Protein AF-A0A934FPY6-F1 (afdb_monomer_lite)

Foldseek 3Di:
DDDDDDDDDDDDDPPPPPFFAAADEEDDDDDDDDDDFDFWFWDWFAWAFWEFADAAAAAYWYWDAFLQPGFTWIFWDAFQFDWWTWAADDQLFTDGAAFAFFKGGFFAEYWDQFLPPGGIAWWAAWQLAKIFFWATDNFFFIGWWAAKAFWDAAFFAEAKDQFLQLGFIFAWDFGFWFQFIDGAAADALQGTFFAEDFAGADFWGWFAAAAWYFAAPVTFAFKADKWAQFQWFAGQFADADFWGFDDDTDGDFGTFAFKAAAFAAANLAAFAKIFWAPQAAIWFWFAQDDQHGFAAAIDHDPKFFAADYFAAGAFAAFGWAWGAFAAPQWTWTFMTIRLWTDFDIGIGGHDAQKAWFAFFRAAFAFDSWFWTAYAWAAWAWGATGHNVHHGRHTDIHGHPPYTWWFWWYKRWRQRPHGMWIHTYFAPDFKTWTKHWHDPDSIIDMGTDDMHGLAAHGHYWTWFHSDDHRRITIHGFDQWAHTYDRTGHHNVDRDYHYHVRDSNHHPHTDGQYGYWTWTHFNSNSAIWIWHHHQPGDWDITMGGRDGDHYTDYYAIHDRTRGEHHKFFIGRNHRGRSWMFIWGAATWGGIIIDHRGGYYDYHYHITGRHFIYHYYTYNHQHDTHHKYGYRGAHGWWHWIFGHHHPDDGDTDIDIHAYAYAYYYDYHGGYRAHWYTWTDDQDGIWTDDIIYRSHHTGHHHDIGHDRRRYHYHYWDDSHVSGGIFTRIIIIHYSYITTHGHDDDPD

Sequence (743 aa):
MRAHRSRLVRSSFLGSIVSLLALGACANHGRGRLGQLTPLASIAFESRTLVATGAVGTACVVALDADRDGRQDLVTAGLEGAIVVALGQGGGTLAVGQTIPLGAQPASLDAADLDADGDLDLVAVLVDGTAIVLKGDGRGGFARFGSPFSVGPGVLDAKLGDLDGDAVPDLVVSQTGRSDFTLWLGVGDATFVGNIGLVPTARGATAGFPQIGDFDGDGRKDLAMADFELGQVIVLLGDSSGLPARDASIAVGAQCFGLASGDLDGDGRVELIASSLATKKIAVIGRVGPGTLGVVQELTPIGAPYGLRLADLDGDAIPDLAAVLLDRHALAVFRGLGGAFALQPTELPVSGSATTPLATDLDGDGARDLIVPAHNAPVVNLFRGRSSGGLAGGRFHQVPGIASPVTVDAGDFDGDGRDDVVTAGFTDTLVVLSIGRKVGEDLQLVPLATIDLGRLVQNVHAADVDRDGRMDLVIPVEGGVKILANRSTGLVTAFETIPARADDVLAPGAGPFEVVVGDVDGDHLRDLVIAYHVDSKLTLLRGRSAPFTFASPLDAAVPGRSFGLALGDFDGDGLFEIATSRLEQATVTILEPTAAGLVPSIDIPVGPGPNFLRAGDFDADGATDLVVSGGGSDTITVLMSLRGGSFRSVVIPAGSGPTALLAADLNRDGFDDVMVAAQGSSECRIVLGDGRGGFAAPIVFPALHQAVAAALADLDGDGLDDLLVGSFETRAIATFINRSRRD

Radius of gyration: 21.99 Å; chains: 1; bounding box: 72×68×57 Å

Secondary structure (DSSP, 8-state):
-------------SS-------------------------------B-------SSB------B-SSSSSS-B----BTTTB-------SSSBB----B---SS--B----B--SSSSS-B--EEETTTEEE-----SSS------S-----S--------B-SSSS-B---EE-SS-S-EE--B--SSS--BB-S--B--TTS----B----S--TTS--------SSS--------SSSSS---------S--------B-TTSSS----EEE-TTT--EEE---SSTT-------BB-SS---------SBSSSB---B---TTT-EEEE--B-SSSB-S--EEEE--SS--------BSSSS--------SSS----B----TT-B----B----TT-S---------SSSSS-B-B---BTT-S---EEEEEE-SSSEEEEEEE-----S----B-EE--SSSS--EE-B--TT--B------BTTB--B--TT-SSS--SS--SS----EEE-SSS--S-EEE---TTT---------SSSS-----------S-----EE--SSSSS--PEEB--TTT-EEBB----SBS------EE--SSB-B----S-SSSSS------BSSS--B------TTS------B----S--------SS-SS--B-----SSS--B------SSS-----B-B---SS--------SSSS---------SSSS-------BB---

pLDDT: mean 71.95, std 15.67, range [18.36, 94.31]

Structure (mmCIF, N/CA/C/O backbone):
data_AF-A0A934FPY6-F1
#
_entry.id   AF-A0A934FPY6-F1
#
loop_
_atom_site.group_PDB
_atom_site.id
_atom_site.type_symbol
_atom_site.label_atom_id
_atom_site.label_alt_id
_atom_site.label_comp_id
_atom_site.label_asym_id
_atom_site.label_entity_id
_atom_site.label_seq_id
_atom_site.pdbx_PDB_ins_code
_atom_site.Cartn_x
_atom_site.Cartn_y
_atom_site.Cartn_z
_atom_site.occupancy
_atom_site.B_iso_or_equiv
_atom_site.auth_seq_id
_atom_site.auth_comp_id
_atom_site.auth_asym_id
_atom_site.auth_atom_id
_atom_site.pdbx_PDB_model_num
ATOM 1 N N . MET A 1 1 ? 43.882 40.919 -18.139 1.00 28.89 1 MET A N 1
ATOM 2 C CA . MET A 1 1 ? 42.979 40.167 -19.048 1.00 28.89 1 MET A CA 1
ATOM 3 C C . MET A 1 1 ? 42.707 38.804 -18.415 1.00 28.89 1 MET A C 1
ATOM 5 O O . MET A 1 1 ? 43.626 38.344 -17.763 1.00 28.89 1 MET A O 1
ATOM 9 N N . ARG A 1 2 ? 41.499 38.227 -18.580 1.00 27.81 2 ARG A N 1
ATOM 10 C CA . ARG A 1 2 ? 41.079 36.805 -18.380 1.00 27.81 2 ARG A CA 1
ATOM 11 C C . ARG A 1 2 ? 41.947 35.903 -17.449 1.00 27.81 2 ARG A C 1
ATOM 13 O O . ARG A 1 2 ? 43.108 35.689 -17.749 1.00 27.81 2 ARG A O 1
ATOM 20 N N . ALA A 1 3 ? 41.431 35.221 -16.420 1.00 26.88 3 ALA A N 1
ATOM 21 C CA . ALA A 1 3 ? 40.041 35.018 -15.995 1.00 26.88 3 ALA A CA 1
ATOM 22 C C . ALA A 1 3 ? 39.947 34.491 -14.542 1.00 26.88 3 ALA A C 1
ATOM 24 O O . ALA A 1 3 ? 40.767 33.679 -14.129 1.00 26.88 3 ALA A O 1
ATOM 25 N N . HIS A 1 4 ? 38.888 34.871 -13.818 1.00 27.48 4 HIS A N 1
ATOM 26 C CA . HIS A 1 4 ? 38.410 34.182 -12.611 1.00 27.48 4 HIS A CA 1
ATOM 27 C C . HIS A 1 4 ? 36.985 33.673 -12.874 1.00 27.48 4 HIS A C 1
ATOM 29 O O . HIS A 1 4 ? 36.078 34.492 -13.017 1.00 27.48 4 HIS A O 1
ATOM 35 N N . ARG A 1 5 ? 36.774 32.350 -12.914 1.00 27.30 5 ARG A N 1
ATOM 36 C CA . ARG A 1 5 ? 35.458 31.704 -12.735 1.00 27.30 5 ARG A CA 1
ATOM 37 C C . ARG A 1 5 ? 35.601 30.292 -12.144 1.00 27.30 5 ARG A C 1
ATOM 39 O O . ARG A 1 5 ? 36.591 29.614 -12.391 1.00 27.30 5 ARG A O 1
ATOM 46 N N . SER A 1 6 ? 34.562 29.907 -11.396 1.00 24.55 6 SER A N 1
ATOM 47 C CA . SER A 1 6 ? 34.126 28.544 -11.031 1.00 24.55 6 SER A CA 1
ATOM 48 C C . SER A 1 6 ? 35.078 27.605 -10.263 1.00 24.55 6 SER A C 1
ATOM 50 O O . SER A 1 6 ? 35.731 26.743 -10.845 1.00 24.55 6 SER A O 1
ATOM 52 N N . ARG A 1 7 ? 34.966 27.644 -8.926 1.00 24.61 7 ARG A N 1
ATOM 53 C CA . ARG A 1 7 ? 34.911 26.449 -8.055 1.00 24.61 7 ARG A CA 1
ATOM 54 C C . ARG A 1 7 ? 33.921 26.709 -6.912 1.00 24.61 7 ARG A C 1
ATOM 56 O O . ARG A 1 7 ? 34.308 27.293 -5.907 1.00 24.61 7 ARG A O 1
ATOM 63 N N . LEU A 1 8 ? 32.653 26.330 -7.098 1.00 23.22 8 LEU A N 1
ATOM 64 C CA . LEU A 1 8 ? 31.621 26.370 -6.049 1.00 23.22 8 LEU A CA 1
ATOM 65 C C . LEU A 1 8 ? 30.386 25.525 -6.436 1.00 23.22 8 LEU A C 1
ATOM 67 O O . LEU A 1 8 ? 29.314 26.056 -6.689 1.00 23.22 8 LEU A O 1
ATOM 71 N N . VAL A 1 9 ? 30.565 24.200 -6.510 1.00 24.56 9 VAL A N 1
ATOM 72 C CA . VAL A 1 9 ? 29.487 23.191 -6.409 1.00 24.56 9 VAL A CA 1
ATOM 73 C C . VAL A 1 9 ? 30.083 21.959 -5.719 1.00 24.56 9 VAL A C 1
ATOM 75 O O . VAL A 1 9 ? 30.887 21.264 -6.338 1.00 24.56 9 VAL A O 1
ATOM 78 N N . ARG A 1 10 ? 29.756 21.747 -4.433 1.00 24.14 10 ARG A N 1
ATOM 79 C CA . ARG A 1 10 ? 29.874 20.487 -3.654 1.00 24.14 10 ARG A CA 1
ATOM 80 C C . ARG A 1 10 ? 29.513 20.742 -2.174 1.00 24.14 10 ARG A C 1
ATOM 82 O O . ARG A 1 10 ? 30.423 20.855 -1.362 1.00 24.14 10 ARG A O 1
ATOM 89 N N . SER A 1 11 ? 28.215 20.849 -1.851 1.00 24.98 11 SER A N 1
ATOM 90 C CA . SER A 1 11 ? 27.622 20.522 -0.526 1.00 24.98 11 SER A CA 1
ATOM 91 C C . SER A 1 11 ? 26.154 20.990 -0.404 1.00 24.98 11 SER A C 1
ATOM 93 O O . SER A 1 11 ? 25.899 22.033 0.194 1.00 24.98 11 SER A O 1
ATOM 95 N N . SER A 1 12 ? 25.193 20.238 -0.953 1.00 23.09 12 SER A N 1
ATOM 96 C CA . SER A 1 12 ? 23.752 20.385 -0.644 1.00 23.09 12 SER A CA 1
ATOM 97 C C . SER A 1 12 ? 22.942 19.248 -1.288 1.00 23.09 12 SER A C 1
ATOM 99 O O . SER A 1 12 ? 22.349 19.439 -2.344 1.00 23.09 12 SER A O 1
ATOM 101 N N . PHE A 1 13 ? 22.983 18.050 -0.698 1.00 21.86 13 PHE A N 1
ATOM 102 C CA . PHE A 1 13 ? 22.191 16.889 -1.148 1.00 21.86 13 PHE A CA 1
ATOM 103 C C . PHE A 1 13 ? 21.899 15.919 0.018 1.00 21.86 13 PHE A C 1
ATOM 105 O O . PHE A 1 13 ? 21.995 14.707 -0.116 1.00 21.86 13 PHE A O 1
ATOM 112 N N . LEU A 1 14 ? 21.643 16.479 1.207 1.00 20.91 14 LEU A N 1
ATOM 113 C CA . LEU A 1 14 ? 21.504 15.737 2.472 1.00 20.91 14 LEU A CA 1
ATOM 114 C C . LEU A 1 14 ? 20.342 16.271 3.339 1.00 20.91 14 LEU A C 1
ATOM 116 O O . LEU A 1 14 ? 20.406 16.228 4.561 1.00 20.91 14 LEU A O 1
ATOM 120 N N . GLY A 1 15 ? 19.330 16.880 2.711 1.00 18.36 15 GLY A N 1
ATOM 121 C CA . GLY A 1 15 ? 18.277 17.642 3.399 1.00 18.36 15 GLY A CA 1
ATOM 122 C C . GLY A 1 15 ? 16.924 17.586 2.693 1.00 18.36 15 GLY A C 1
ATOM 123 O O . GLY A 1 15 ? 16.222 18.591 2.640 1.00 18.36 15 GLY A O 1
ATOM 124 N N . SER A 1 16 ? 16.611 16.446 2.073 1.00 20.27 16 SER A N 1
ATOM 125 C CA . SER A 1 16 ? 15.365 16.228 1.316 1.00 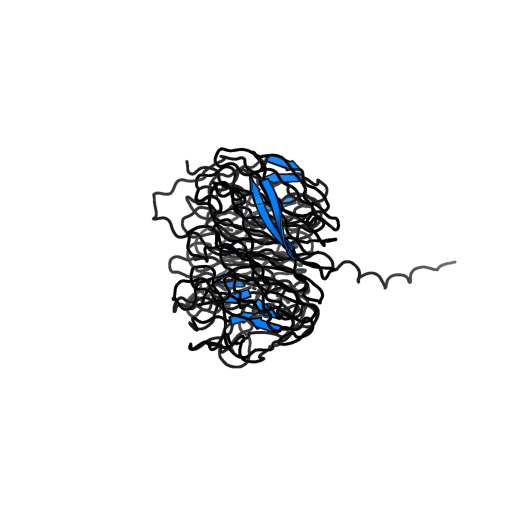20.27 16 SER A CA 1
ATOM 126 C C . SER A 1 16 ? 14.879 14.772 1.378 1.00 20.27 16 SER A C 1
ATOM 128 O O . SER A 1 16 ? 14.116 14.353 0.521 1.00 20.27 16 SER A O 1
ATOM 130 N N . ILE A 1 17 ? 15.313 13.999 2.384 1.00 21.78 17 ILE A N 1
ATOM 131 C CA . ILE A 1 17 ? 14.763 12.665 2.689 1.00 21.78 17 ILE A CA 1
ATOM 132 C C . ILE A 1 17 ? 13.768 12.820 3.844 1.00 21.78 17 ILE A C 1
ATOM 134 O O . ILE A 1 17 ? 13.964 12.338 4.952 1.00 21.78 17 ILE A O 1
ATOM 138 N N . VAL A 1 18 ? 12.722 13.591 3.566 1.00 22.98 18 VAL A N 1
ATOM 139 C CA . VAL A 1 18 ? 11.457 13.565 4.296 1.00 22.98 18 VAL A CA 1
ATOM 140 C C . VAL A 1 18 ? 10.400 13.585 3.204 1.00 22.98 18 VAL A C 1
ATOM 142 O O . VAL A 1 18 ? 10.200 14.643 2.608 1.00 22.98 18 VAL A O 1
ATOM 145 N N . SER A 1 19 ? 9.811 12.417 2.912 1.00 24.41 19 SER A N 1
ATOM 146 C CA . SER A 1 19 ? 8.427 12.186 2.434 1.00 24.41 19 SER A CA 1
ATOM 147 C C . SER A 1 19 ? 8.287 10.973 1.498 1.00 24.41 19 SER A C 1
ATOM 149 O O . SER A 1 19 ? 8.171 11.155 0.290 1.00 24.41 19 SER A O 1
ATOM 151 N N . LEU A 1 20 ? 8.263 9.751 2.050 1.00 26.16 20 LEU A N 1
ATOM 152 C CA . LEU A 1 20 ? 7.827 8.498 1.393 1.00 26.16 20 LEU A CA 1
ATOM 153 C C . LEU A 1 20 ? 7.153 7.577 2.425 1.00 26.16 20 LEU A C 1
ATOM 155 O O . LEU A 1 20 ? 7.627 7.623 3.550 1.00 26.16 20 LEU A O 1
ATOM 159 N N . LEU A 1 21 ? 6.123 6.797 2.038 1.00 28.33 21 LEU A N 1
ATOM 160 C CA . LEU A 1 21 ? 5.434 5.684 2.753 1.00 28.33 21 LEU A CA 1
ATOM 161 C C . LEU A 1 21 ? 4.390 5.014 1.822 1.00 28.33 21 LEU A C 1
ATOM 163 O O . LEU A 1 21 ? 3.835 5.768 1.016 1.00 28.33 21 LEU A O 1
ATOM 167 N N . ALA A 1 22 ? 3.969 3.751 2.011 1.00 28.58 22 ALA A N 1
ATOM 168 C CA . ALA A 1 22 ? 2.675 3.247 1.502 1.00 28.58 22 ALA A CA 1
ATOM 169 C C . ALA A 1 22 ? 1.597 3.223 2.566 1.00 28.58 22 ALA A C 1
ATOM 171 O O . ALA A 1 22 ? 1.890 3.346 3.720 1.00 28.58 22 ALA A O 1
ATOM 172 N N . LEU A 1 23 ? 0.335 3.094 2.178 1.00 28.83 23 LEU A N 1
ATOM 173 C CA . LEU A 1 23 ? -0.697 2.461 2.999 1.00 28.83 23 LEU A CA 1
ATOM 174 C C . LEU A 1 23 ? -1.029 1.177 2.226 1.00 28.83 23 LEU A C 1
ATOM 176 O O . LEU A 1 23 ? -0.592 1.012 1.080 1.00 28.83 23 LEU A O 1
ATOM 180 N N . GLY A 1 24 ? -1.708 0.245 2.887 1.00 24.27 24 GLY A N 1
ATOM 181 C CA . GLY A 1 24 ? -1.976 -1.107 2.421 1.00 24.27 24 GLY A CA 1
ATOM 182 C C . GLY A 1 24 ? -3.456 -1.507 2.264 1.00 24.27 24 GLY A C 1
ATOM 183 O O . GLY A 1 24 ? -4.380 -0.768 2.552 1.00 24.27 24 GLY A O 1
ATOM 184 N N . ALA A 1 25 ? -3.683 -2.723 1.785 1.00 23.14 25 ALA A N 1
ATOM 185 C CA . ALA A 1 25 ? -4.962 -3.332 1.469 1.00 23.14 25 ALA A CA 1
ATOM 186 C C . ALA A 1 25 ? -5.013 -4.791 1.875 1.00 23.14 25 ALA A C 1
ATOM 188 O O . ALA A 1 25 ? -4.059 -5.450 1.516 1.00 23.14 25 ALA A O 1
ATOM 189 N N . CYS A 1 26 ? -6.095 -5.344 2.416 1.00 22.27 26 CYS A N 1
ATOM 190 C CA . CYS A 1 26 ? -6.336 -6.768 2.147 1.00 22.27 26 CYS A CA 1
ATOM 191 C C . CYS A 1 26 ? -7.186 -6.931 0.885 1.00 22.27 26 CYS A C 1
ATOM 193 O O . CYS A 1 26 ? -7.881 -6.005 0.450 1.00 22.27 26 CYS A O 1
ATOM 195 N N . ALA A 1 27 ? -7.068 -8.131 0.332 1.00 23.25 27 ALA A N 1
ATOM 196 C CA . ALA A 1 27 ? -8.161 -9.045 0.019 1.00 23.25 27 ALA A CA 1
ATOM 197 C C . ALA A 1 27 ? -9.546 -8.464 -0.336 1.00 23.25 27 ALA A C 1
ATOM 199 O O . ALA A 1 27 ? -10.313 -8.037 0.521 1.00 23.25 27 ALA A O 1
ATOM 200 N N . ASN A 1 28 ? -9.882 -8.618 -1.617 1.00 23.59 28 ASN A N 1
ATOM 201 C CA . ASN A 1 28 ? -10.880 -9.588 -2.089 1.00 23.59 28 ASN A CA 1
ATOM 202 C C . ASN A 1 28 ? -12.188 -9.756 -1.292 1.00 23.59 28 ASN A C 1
ATOM 204 O O . ASN A 1 28 ? -12.250 -10.535 -0.338 1.00 23.59 28 ASN A O 1
ATOM 208 N N . HIS A 1 29 ? -13.280 -9.228 -1.852 1.00 24.83 29 HIS A N 1
ATOM 209 C CA . HIS A 1 29 ? -14.643 -9.698 -1.581 1.00 24.83 29 HIS A CA 1
ATOM 210 C C . HIS A 1 29 ? -15.110 -10.705 -2.648 1.00 24.83 29 HIS A C 1
ATOM 212 O O . HIS A 1 29 ? -15.036 -10.462 -3.848 1.00 24.83 29 HIS A O 1
ATOM 218 N N . GLY A 1 30 ? -15.547 -11.890 -2.211 1.00 23.20 30 GLY A N 1
ATOM 219 C CA . GLY A 1 30 ? -15.532 -13.103 -3.043 1.00 23.20 30 GLY A CA 1
ATOM 220 C C . GLY A 1 30 ? -16.615 -13.271 -4.129 1.00 23.20 30 GLY A C 1
ATOM 221 O O . GLY A 1 30 ? -17.817 -13.239 -3.858 1.00 23.20 30 GLY A O 1
ATOM 222 N N . ARG A 1 31 ? -16.148 -13.611 -5.341 1.00 27.45 31 ARG A N 1
ATOM 223 C CA . ARG A 1 31 ? -16.816 -14.277 -6.489 1.00 27.45 31 ARG A CA 1
ATOM 224 C C . ARG A 1 31 ? -18.350 -14.428 -6.447 1.00 27.45 31 ARG A C 1
ATOM 226 O O . ARG A 1 31 ? -18.911 -15.462 -6.059 1.00 27.45 31 ARG A O 1
ATOM 233 N N . GLY A 1 32 ? -19.030 -13.447 -7.041 1.00 25.12 32 GLY A N 1
ATOM 234 C CA . GLY A 1 32 ? -20.435 -13.535 -7.449 1.00 25.12 32 GLY A CA 1
ATOM 235 C C . GLY A 1 32 ? -20.684 -14.546 -8.584 1.00 25.12 32 GLY A C 1
ATOM 236 O O . GLY A 1 32 ? -19.872 -14.763 -9.480 1.00 25.12 32 GLY A O 1
ATOM 237 N N . ARG A 1 33 ? -21.849 -15.203 -8.572 1.00 25.41 33 ARG A N 1
ATOM 238 C CA . ARG A 1 33 ? -22.156 -16.335 -9.467 1.00 25.41 33 ARG A CA 1
ATOM 239 C C . ARG A 1 33 ? -22.552 -15.896 -10.891 1.00 25.41 33 ARG A C 1
ATOM 241 O O . ARG A 1 33 ? -23.745 -15.741 -11.144 1.00 25.41 33 ARG A O 1
ATOM 248 N N . LEU A 1 34 ? -21.567 -15.778 -11.792 1.00 31.59 34 LEU A N 1
ATOM 249 C CA . LEU A 1 34 ? -21.654 -15.528 -13.252 1.00 31.59 34 LEU A CA 1
ATOM 250 C C . LEU A 1 34 ? -23.080 -15.388 -13.839 1.00 31.59 34 LEU A C 1
ATOM 252 O O . LEU A 1 34 ? -23.718 -16.369 -14.246 1.00 31.59 34 LEU A O 1
ATOM 256 N N . GLY A 1 35 ? -23.545 -14.138 -13.908 1.00 25.30 35 GLY A N 1
ATOM 257 C CA . GLY A 1 35 ? -24.704 -13.695 -14.689 1.00 25.30 35 GLY A CA 1
ATOM 258 C C . GLY A 1 35 ? -24.309 -13.262 -16.108 1.00 25.30 35 GLY A C 1
ATOM 259 O O . GLY A 1 35 ? -23.137 -13.266 -16.466 1.00 25.30 35 GLY A O 1
ATOM 260 N N . GLN A 1 36 ? -25.285 -12.920 -16.955 1.00 27.34 36 GLN A N 1
ATOM 261 C CA . GLN A 1 36 ? -24.991 -12.440 -18.311 1.00 27.34 36 GLN A CA 1
ATOM 262 C C . GLN A 1 36 ? -24.464 -10.996 -18.285 1.00 27.34 36 GLN A C 1
ATOM 264 O O . GLN A 1 36 ? -25.237 -10.093 -17.990 1.00 27.34 36 GLN A O 1
ATOM 269 N N . LEU A 1 37 ? -23.196 -10.832 -18.666 1.00 29.05 37 LEU A N 1
ATOM 270 C CA . LEU A 1 37 ? -22.438 -9.574 -18.725 1.00 29.05 37 LEU A CA 1
ATOM 271 C C . LEU A 1 37 ? -23.176 -8.433 -19.456 1.00 29.05 37 LEU A C 1
ATOM 273 O O . LEU A 1 37 ? -23.655 -8.624 -20.587 1.00 29.05 37 LEU A O 1
ATOM 277 N N . THR A 1 38 ? -23.173 -7.241 -18.858 1.00 27.81 38 THR A N 1
ATOM 278 C CA . THR A 1 38 ? -23.709 -5.987 -19.414 1.00 27.81 38 THR A CA 1
ATOM 279 C C . THR A 1 38 ? -22.639 -4.886 -19.313 1.00 27.81 38 THR A C 1
ATOM 281 O O . THR A 1 38 ? -22.028 -4.749 -18.265 1.00 27.81 38 THR A O 1
ATOM 284 N N . PRO A 1 39 ? -22.350 -4.101 -20.370 1.00 32.75 39 PRO A N 1
ATOM 285 C CA . PRO A 1 39 ? -21.147 -3.265 -20.381 1.00 32.75 39 PRO A CA 1
ATOM 286 C C . PRO A 1 39 ? -21.361 -1.839 -19.849 1.00 32.75 39 PRO A C 1
ATOM 288 O O . PRO A 1 39 ? -22.321 -1.173 -20.245 1.00 32.75 39 PRO A O 1
ATOM 291 N N . LEU A 1 40 ? -20.357 -1.325 -19.134 1.00 34.16 40 LEU A N 1
ATOM 292 C CA . LEU A 1 40 ? -20.133 0.094 -18.839 1.00 34.16 40 LEU A CA 1
ATOM 293 C C . LEU A 1 40 ? -21.181 0.789 -17.951 1.00 34.16 40 LEU A C 1
ATOM 295 O O . LEU A 1 40 ? -21.963 1.628 -18.405 1.00 34.16 40 LEU A O 1
ATOM 299 N N . ALA A 1 41 ? -21.151 0.465 -16.660 1.00 48.09 41 ALA A N 1
ATOM 300 C CA . ALA A 1 41 ? -22.181 0.778 -15.676 1.00 48.09 41 ALA A CA 1
ATOM 301 C C . ALA A 1 41 ? -21.779 1.897 -14.670 1.00 48.09 41 ALA A C 1
ATOM 303 O O . ALA A 1 41 ? -20.746 1.815 -14.026 1.00 48.09 41 ALA A O 1
ATOM 304 N N . SER A 1 42 ? -22.602 2.963 -14.673 1.00 53.38 42 SER A N 1
ATOM 305 C CA . SER A 1 42 ? -22.535 4.403 -14.260 1.00 53.38 42 SER A CA 1
ATOM 306 C C . SER A 1 42 ? -21.601 4.934 -13.132 1.00 53.38 42 SER A C 1
ATOM 308 O O . SER A 1 42 ? -20.701 4.230 -12.718 1.00 53.38 42 SER A O 1
ATOM 310 N N . ILE A 1 43 ? -21.657 6.182 -12.586 1.00 51.66 43 ILE A N 1
ATOM 311 C CA . ILE A 1 43 ? -22.486 7.427 -12.688 1.00 51.66 43 ILE A CA 1
ATOM 312 C C . ILE A 1 43 ? -23.592 7.762 -11.613 1.00 51.66 43 ILE A C 1
ATOM 314 O O . ILE A 1 43 ? -24.331 8.735 -11.787 1.00 51.66 43 ILE A O 1
ATOM 318 N N . ALA A 1 44 ? -23.650 7.087 -10.454 1.00 50.56 44 ALA A N 1
ATOM 319 C CA . ALA A 1 44 ? -24.434 7.359 -9.211 1.00 50.56 44 ALA A CA 1
ATOM 320 C C . ALA A 1 44 ? -24.116 8.655 -8.401 1.00 50.56 44 ALA A C 1
ATOM 322 O O . ALA A 1 44 ? -24.514 9.752 -8.822 1.00 50.56 44 ALA A O 1
ATOM 323 N N . PHE A 1 45 ? -23.393 8.509 -7.272 1.00 52.91 45 PHE A N 1
ATOM 324 C CA . PHE A 1 45 ? -22.537 9.477 -6.537 1.00 52.91 45 PHE A CA 1
ATOM 325 C C . PHE A 1 45 ? -23.076 10.553 -5.535 1.00 52.91 45 PHE A C 1
ATOM 327 O O . PHE A 1 45 ? -23.870 11.417 -5.921 1.00 52.91 45 PHE A O 1
ATOM 334 N N . GLU A 1 46 ? -22.499 10.575 -4.301 1.00 43.44 46 GLU A N 1
ATOM 335 C CA . GLU A 1 46 ? -22.049 11.647 -3.345 1.00 43.44 46 GLU A CA 1
ATOM 336 C C . GLU A 1 46 ? -21.886 11.087 -1.859 1.00 43.44 46 GLU A C 1
ATOM 338 O O . GLU A 1 46 ? -22.792 10.378 -1.455 1.00 43.44 46 GLU A O 1
ATOM 343 N N . SER A 1 47 ? -20.856 11.406 -1.006 1.00 43.72 47 SER A N 1
ATOM 344 C CA . SER A 1 47 ? -20.629 10.966 0.441 1.00 43.72 47 SER A CA 1
ATOM 345 C C . SER A 1 47 ? -19.208 11.287 1.042 1.00 43.72 47 SER A C 1
ATOM 347 O O . SER A 1 47 ? -18.280 11.185 0.246 1.00 43.72 47 SER A O 1
ATOM 349 N N . ARG A 1 48 ? -18.967 11.688 2.348 1.00 52.66 48 ARG A N 1
ATOM 350 C CA . ARG A 1 48 ? -17.595 12.108 2.888 1.00 52.66 48 ARG A CA 1
ATOM 351 C C . ARG A 1 48 ? -17.055 12.136 4.464 1.00 52.66 48 ARG A C 1
ATOM 353 O O . ARG A 1 48 ? -16.366 13.088 4.824 1.00 52.66 48 ARG A O 1
ATOM 360 N N . THR A 1 49 ? -17.160 11.209 5.466 1.00 52.78 49 THR A N 1
ATOM 361 C CA . THR A 1 49 ? -16.675 11.247 6.949 1.00 52.78 49 THR A CA 1
ATOM 362 C C . THR A 1 49 ? -15.264 10.787 7.475 1.00 52.78 49 THR A C 1
ATOM 364 O O . THR A 1 49 ? -14.814 9.769 7.056 1.00 52.78 49 THR A O 1
ATOM 367 N N . LEU A 1 50 ? -14.637 11.241 8.593 1.00 43.56 50 LEU A N 1
ATOM 368 C CA . LEU A 1 50 ? -13.289 10.766 9.088 1.00 43.56 50 LEU A CA 1
ATOM 369 C C . LEU A 1 50 ? -12.834 10.895 10.551 1.00 43.56 50 LEU A C 1
ATOM 371 O O . LEU A 1 50 ? -13.429 11.703 11.255 1.00 43.56 50 LEU A O 1
ATOM 375 N N . VAL A 1 51 ? -11.672 10.251 10.872 1.00 46.38 51 VAL A N 1
ATOM 376 C CA . VAL A 1 51 ? -11.077 9.848 12.187 1.00 46.38 51 VAL A CA 1
ATOM 377 C C . VAL A 1 51 ? -9.906 10.643 12.818 1.00 46.38 51 VAL A C 1
ATOM 379 O O . VAL A 1 51 ? -9.243 11.491 12.214 1.00 46.38 51 VAL A O 1
ATOM 382 N N . ALA A 1 52 ? -9.793 10.515 14.143 1.00 43.44 52 ALA A N 1
ATOM 383 C CA . ALA A 1 52 ? -8.638 10.952 14.910 1.00 43.44 52 ALA A CA 1
ATOM 384 C C . ALA A 1 52 ? -7.595 9.836 14.873 1.00 43.44 52 ALA A C 1
ATOM 386 O O . ALA A 1 52 ? -7.621 8.997 13.985 1.00 43.44 52 ALA A O 1
ATOM 387 N N . THR A 1 53 ? -6.570 9.966 15.707 1.00 47.53 53 THR A N 1
ATOM 388 C CA . THR A 1 53 ? -5.263 9.390 15.429 1.00 47.53 53 THR A CA 1
ATOM 389 C C . THR A 1 53 ? -4.584 8.855 16.730 1.00 47.53 53 THR A C 1
ATOM 391 O O . THR A 1 53 ? -5.294 8.471 17.648 1.00 47.53 53 THR A O 1
ATOM 394 N N . GLY A 1 54 ? -3.265 8.722 16.918 1.00 38.06 54 GLY A N 1
ATOM 395 C CA . GLY A 1 54 ? -2.425 9.905 17.018 1.00 38.06 54 GLY A CA 1
ATOM 396 C C . GLY A 1 54 ? -0.962 9.802 17.516 1.00 38.06 54 GLY A C 1
ATOM 397 O O . GLY A 1 54 ? -0.685 10.056 18.676 1.00 38.06 54 GLY A O 1
ATOM 398 N N . ALA A 1 55 ? -0.001 9.682 16.609 1.00 39.84 55 ALA A N 1
ATOM 399 C CA . ALA A 1 55 ? 1.423 10.024 16.722 1.00 39.84 55 ALA A CA 1
ATOM 400 C C . ALA A 1 55 ? 1.906 10.836 15.496 1.00 39.84 55 ALA A C 1
ATOM 402 O O . ALA A 1 55 ? 1.107 11.327 14.708 1.00 39.84 55 ALA A O 1
ATOM 403 N N . VAL A 1 56 ? 3.216 11.035 15.321 1.00 40.31 56 VAL A N 1
ATOM 404 C CA . VAL A 1 56 ? 3.781 12.291 14.789 1.00 40.31 56 VAL A CA 1
ATOM 405 C C . VAL A 1 56 ? 4.494 12.282 13.420 1.00 40.31 56 VAL A C 1
ATOM 407 O O . VAL A 1 56 ? 5.403 13.053 13.140 1.00 40.31 56 VAL A O 1
ATOM 410 N N . GLY A 1 57 ? 4.020 11.424 12.536 1.00 44.12 57 GLY A N 1
ATOM 411 C CA . GLY A 1 57 ? 4.505 11.112 11.193 1.00 44.12 57 GLY A CA 1
ATOM 412 C C . GLY A 1 57 ? 4.467 9.634 10.730 1.00 44.12 57 GLY A C 1
ATOM 413 O O . GLY A 1 57 ? 5.431 8.938 10.893 1.00 44.12 57 GLY A O 1
ATOM 414 N N . THR A 1 58 ? 3.337 9.143 10.251 1.00 43.34 58 THR A N 1
ATOM 415 C CA . THR A 1 58 ? 2.801 7.763 10.010 1.00 43.34 58 THR A CA 1
ATOM 416 C C . THR A 1 58 ? 3.458 7.139 8.748 1.00 43.34 58 THR A C 1
ATOM 418 O O . THR A 1 58 ? 4.453 7.722 8.370 1.00 43.34 58 THR A O 1
ATOM 421 N N . ALA A 1 59 ? 3.030 6.111 7.984 1.00 49.75 59 ALA A N 1
ATOM 422 C CA . ALA A 1 59 ? 2.417 4.785 8.195 1.00 49.75 59 ALA A CA 1
ATOM 423 C C . ALA A 1 59 ? 1.841 4.026 7.004 1.00 49.75 59 ALA A C 1
ATOM 425 O O . ALA A 1 59 ? 2.053 4.572 5.940 1.00 49.75 59 ALA A O 1
ATOM 426 N N . CYS A 1 60 ? 1.220 2.817 7.206 1.00 58.50 60 CYS A N 1
ATOM 427 C CA . CYS A 1 60 ? 0.694 1.860 6.187 1.00 58.50 60 CYS A CA 1
ATOM 428 C C . CYS A 1 60 ? -0.696 1.088 6.552 1.00 58.50 60 CYS A C 1
ATOM 430 O O . CYS A 1 60 ? -1.120 1.371 7.656 1.00 58.50 60 CYS A O 1
ATOM 432 N N . VAL A 1 61 ? -1.477 0.242 5.762 1.00 54.88 61 VAL A N 1
ATOM 433 C CA . VAL A 1 61 ? -2.941 -0.268 6.000 1.00 54.88 61 VAL A CA 1
ATOM 434 C C . VAL A 1 61 ? -3.516 -1.696 5.566 1.00 54.88 61 VAL A C 1
ATOM 436 O O . VAL A 1 61 ? -2.936 -2.401 4.758 1.00 54.88 61 VAL A O 1
ATOM 439 N N . VAL A 1 62 ? -4.710 -2.194 5.982 1.00 62.31 62 VAL A N 1
ATOM 440 C CA . VAL A 1 62 ? -5.352 -3.466 5.444 1.00 62.31 62 VAL A CA 1
ATOM 441 C C . VAL A 1 62 ? -6.851 -3.423 5.027 1.00 62.31 62 VAL A C 1
ATOM 443 O O . VAL A 1 62 ? -7.272 -2.377 4.541 1.00 62.31 62 VAL A O 1
ATOM 446 N N . ALA A 1 63 ? -7.604 -4.554 5.086 1.00 55.19 63 ALA A N 1
ATOM 447 C CA . ALA A 1 63 ? -9.090 -4.689 5.109 1.00 55.19 63 ALA A CA 1
ATOM 448 C C . ALA A 1 63 ? -9.691 -6.130 5.138 1.00 55.19 63 ALA A C 1
ATOM 450 O O . ALA A 1 63 ? -9.660 -6.810 4.121 1.00 55.19 63 ALA A O 1
ATOM 451 N N . LEU A 1 64 ? -10.344 -6.579 6.218 1.00 66.94 64 LEU A N 1
ATOM 452 C CA . LEU A 1 64 ? -10.980 -7.912 6.372 1.00 66.94 64 LEU A CA 1
ATOM 453 C C . LEU A 1 64 ? -12.118 -7.978 7.438 1.00 66.94 64 LEU A C 1
ATOM 455 O O . LEU A 1 64 ? -12.893 -7.041 7.540 1.00 66.94 64 LEU A O 1
ATOM 459 N N . ASP A 1 65 ? -12.283 -9.086 8.171 1.00 71.06 65 ASP A N 1
ATOM 460 C CA . ASP A 1 65 ? -13.202 -9.317 9.310 1.00 71.06 65 ASP A CA 1
ATOM 461 C C . ASP A 1 65 ? -12.515 -10.286 10.311 1.00 71.06 65 ASP A C 1
ATOM 463 O O . ASP A 1 65 ? -12.068 -11.350 9.885 1.00 71.06 65 ASP A O 1
ATOM 467 N N . ALA A 1 66 ? -12.353 -9.938 11.595 1.00 75.50 66 ALA A N 1
ATOM 468 C CA . ALA A 1 66 ? -11.384 -10.578 12.506 1.00 75.50 66 ALA A CA 1
ATOM 469 C C . ALA A 1 66 ? -11.978 -11.044 13.836 1.00 75.50 66 ALA A C 1
ATOM 471 O O . ALA A 1 66 ? -11.629 -12.107 14.350 1.00 75.50 66 ALA A O 1
ATOM 472 N N . ASP A 1 67 ? -12.930 -10.297 14.381 1.00 78.25 67 ASP A N 1
ATOM 473 C CA . ASP A 1 67 ? -13.845 -10.801 15.402 1.00 78.25 67 ASP A CA 1
ATOM 474 C C . ASP A 1 67 ? -14.902 -11.749 14.806 1.00 78.25 67 ASP A C 1
ATOM 476 O O . ASP A 1 67 ? -15.523 -12.515 15.549 1.00 78.25 67 ASP A O 1
ATOM 480 N N . ARG A 1 68 ? -15.003 -11.791 13.467 1.00 82.06 68 ARG A N 1
ATOM 481 C CA . ARG A 1 68 ? -15.945 -12.588 12.670 1.00 82.06 68 ARG A CA 1
ATOM 482 C C . ARG A 1 68 ? -17.410 -12.166 12.837 1.00 82.06 68 ARG A C 1
ATOM 484 O O . ARG A 1 68 ? -18.314 -12.985 12.616 1.00 82.06 68 ARG A O 1
ATOM 491 N N . ASP A 1 69 ? -17.692 -10.920 13.225 1.00 72.56 69 ASP A N 1
ATOM 492 C CA . ASP A 1 69 ? -19.052 -10.369 13.206 1.00 72.56 69 ASP A CA 1
ATOM 493 C C . ASP A 1 69 ? -19.548 -9.968 11.801 1.00 72.56 69 ASP A C 1
ATOM 495 O O . ASP A 1 69 ? -20.746 -9.693 11.637 1.00 72.56 69 ASP A O 1
ATOM 499 N N . GLY A 1 70 ? -18.686 -10.053 10.778 1.00 57.72 70 GLY A N 1
ATOM 500 C CA . GLY A 1 70 ? -19.030 -9.826 9.372 1.00 57.72 70 GLY A CA 1
ATOM 501 C C . GLY A 1 70 ? -18.889 -8.372 8.936 1.00 57.72 70 GLY A C 1
ATOM 502 O O . GLY A 1 70 ? -19.593 -7.941 8.019 1.00 57.72 70 GLY A O 1
ATOM 503 N N . ARG A 1 71 ? -18.070 -7.593 9.644 1.00 66.50 71 ARG A N 1
ATOM 504 C CA . ARG A 1 71 ? -17.914 -6.143 9.476 1.00 66.50 71 ARG A CA 1
ATOM 505 C C . ARG A 1 71 ? -16.428 -5.828 9.511 1.00 66.50 71 ARG A C 1
ATOM 507 O O . ARG A 1 71 ? -15.626 -6.676 9.885 1.00 66.50 71 ARG A O 1
ATOM 514 N N . GLN A 1 72 ? -16.045 -4.667 8.990 1.00 59.78 72 GLN A N 1
ATOM 515 C CA . GLN A 1 72 ? -14.667 -4.540 8.545 1.00 59.78 72 GLN A CA 1
ATOM 516 C C . GLN A 1 72 ? -13.686 -4.320 9.690 1.00 59.78 72 GLN A C 1
ATOM 518 O O . GLN A 1 72 ? -13.585 -3.243 10.272 1.00 59.78 72 GLN A O 1
ATOM 523 N N . ASP A 1 73 ? -12.951 -5.396 9.944 1.00 60.12 73 ASP A N 1
ATOM 524 C CA . ASP A 1 73 ? -11.780 -5.440 10.782 1.00 60.12 73 ASP A CA 1
ATOM 525 C C . ASP A 1 73 ? -10.528 -5.394 9.922 1.00 60.12 73 ASP A C 1
ATOM 527 O O . ASP A 1 73 ? -10.415 -5.881 8.808 1.00 60.12 73 ASP A O 1
ATOM 531 N N . LEU A 1 74 ? -9.567 -4.702 10.473 1.00 63.66 74 LEU A N 1
ATOM 532 C CA . LEU A 1 74 ? -8.455 -3.949 9.897 1.00 63.66 74 LEU A CA 1
ATOM 533 C C . LEU A 1 74 ? -7.696 -3.511 11.233 1.00 63.66 74 LEU A C 1
ATOM 535 O O . LEU A 1 74 ? -8.209 -3.822 12.307 1.00 63.66 74 LEU A O 1
ATOM 539 N N . VAL A 1 75 ? -6.542 -2.826 11.326 1.00 64.69 75 VAL A N 1
ATOM 540 C CA . VAL A 1 75 ? -5.922 -2.393 12.622 1.00 64.69 75 VAL A CA 1
ATOM 541 C C . VAL A 1 75 ? -5.190 -1.013 12.545 1.00 64.69 75 VAL A C 1
ATOM 543 O O . VAL A 1 75 ? -5.232 -0.414 11.493 1.00 64.69 75 VAL A O 1
ATOM 546 N N . THR A 1 76 ? -4.563 -0.380 13.573 1.00 61.19 76 THR A N 1
ATOM 547 C CA . THR A 1 76 ? -3.793 0.904 13.385 1.00 61.19 76 THR A CA 1
ATOM 548 C C . THR A 1 76 ? -2.668 1.402 14.342 1.00 61.19 76 THR A C 1
ATOM 550 O O . THR A 1 76 ? -2.943 1.526 15.505 1.00 61.19 76 THR A O 1
ATOM 553 N N . ALA A 1 77 ? -1.445 1.865 13.965 1.00 62.62 77 ALA A N 1
ATOM 554 C CA . ALA A 1 77 ? -0.294 1.986 14.946 1.00 62.62 77 ALA A CA 1
ATOM 555 C C . ALA A 1 77 ? -0.043 3.290 15.693 1.00 62.62 77 ALA A C 1
ATOM 557 O O . ALA A 1 77 ? 0.002 4.379 15.129 1.00 62.62 77 ALA A O 1
ATOM 558 N N . GLY A 1 78 ? 0.465 3.121 16.913 1.00 54.31 78 GLY A N 1
ATOM 559 C CA . GLY A 1 78 ? 1.429 4.064 17.463 1.00 54.31 78 GLY A CA 1
ATOM 560 C C . GLY A 1 78 ? 2.827 3.913 16.855 1.00 54.31 78 GLY A C 1
ATOM 561 O O . GLY A 1 78 ? 3.294 2.793 16.706 1.00 54.31 78 GLY A O 1
ATOM 562 N N . LEU A 1 79 ? 3.549 4.997 16.527 1.00 51.16 79 LEU A N 1
ATOM 563 C CA . LEU A 1 79 ? 4.752 4.829 15.690 1.00 51.16 79 LEU A CA 1
ATOM 564 C C . LEU A 1 79 ? 6.016 4.482 16.402 1.00 51.16 79 LEU A C 1
ATOM 566 O O . LEU A 1 79 ? 6.715 3.569 16.046 1.00 51.16 79 LEU A O 1
ATOM 570 N N . GLU A 1 80 ? 6.370 5.252 17.392 1.00 60.91 80 GLU A N 1
ATOM 571 C CA . GLU A 1 80 ? 7.526 4.968 18.231 1.00 60.91 80 GLU A CA 1
ATOM 572 C C . GLU A 1 80 ? 7.542 3.523 18.765 1.00 60.91 80 GLU A C 1
ATOM 574 O O . GLU A 1 80 ? 8.556 3.129 19.346 1.00 60.91 80 GLU A O 1
ATOM 579 N N . GLY A 1 81 ? 6.417 2.788 18.601 1.00 65.44 81 GLY A N 1
ATOM 580 C CA . GLY A 1 81 ? 6.319 1.342 18.561 1.00 65.44 81 GLY A CA 1
ATOM 581 C C . GLY A 1 81 ? 5.062 0.592 18.997 1.00 65.44 81 GLY A C 1
ATOM 582 O O . GLY A 1 81 ? 5.236 -0.326 19.780 1.00 65.44 81 GLY A O 1
ATOM 583 N N . ALA A 1 82 ? 3.822 0.835 18.561 1.00 69.94 82 ALA A N 1
ATOM 584 C CA . ALA A 1 82 ? 2.690 0.048 19.073 1.00 69.94 82 ALA A CA 1
ATOM 585 C C . ALA A 1 82 ? 1.711 -0.525 18.065 1.00 69.94 82 ALA A C 1
ATOM 587 O O . ALA A 1 82 ? 1.039 0.232 17.374 1.00 69.94 82 ALA A O 1
ATOM 588 N N . ILE A 1 83 ? 1.518 -1.850 18.158 1.00 73.75 83 ILE A N 1
ATOM 589 C CA . ILE A 1 83 ? 0.290 -2.508 17.721 1.00 73.75 83 ILE A CA 1
ATOM 590 C C . ILE A 1 83 ? -0.879 -1.962 18.522 1.00 73.75 83 ILE A C 1
ATOM 592 O O . ILE A 1 83 ? -0.824 -1.822 19.745 1.00 73.75 83 ILE A O 1
ATOM 596 N N . VAL A 1 84 ? -1.905 -1.625 17.769 1.00 66.81 84 VAL A N 1
ATOM 597 C CA . VAL A 1 84 ? -3.017 -0.767 18.102 1.00 66.81 84 VAL A CA 1
ATOM 598 C C . VAL A 1 84 ? -4.042 -1.000 16.967 1.00 66.81 84 VAL A C 1
ATOM 600 O O . VAL A 1 84 ? -3.614 -1.364 15.900 1.00 66.81 84 VAL A O 1
ATOM 603 N N . VAL A 1 85 ? -5.355 -0.942 17.159 1.00 72.19 85 VAL A N 1
ATOM 604 C CA . VAL A 1 85 ? -6.347 -1.896 16.595 1.00 72.19 85 VAL A CA 1
ATOM 605 C C . VAL A 1 85 ? -7.688 -1.111 16.285 1.00 72.19 85 VAL A C 1
ATOM 607 O O . VAL A 1 85 ? -7.523 0.081 16.045 1.00 72.19 85 VAL A O 1
ATOM 610 N N . ALA A 1 86 ? -8.935 -1.660 16.215 1.00 62.97 86 ALA A N 1
ATOM 611 C CA . ALA A 1 86 ? -10.255 -0.951 15.907 1.00 62.97 86 ALA A CA 1
ATOM 612 C C . ALA A 1 86 ? -11.835 -1.186 16.381 1.00 62.97 86 ALA A C 1
ATOM 614 O O . ALA A 1 86 ? -12.205 -0.322 17.153 1.00 62.97 86 ALA A O 1
ATOM 615 N N . LEU A 1 87 ? -12.956 -2.007 16.260 1.00 71.81 87 LEU A N 1
ATOM 616 C CA . LEU A 1 87 ? -13.692 -3.245 15.712 1.00 71.81 87 LEU A CA 1
ATOM 617 C C . LEU A 1 87 ? -15.207 -3.031 15.386 1.00 71.81 87 LEU A C 1
ATOM 619 O O . LEU A 1 87 ? -15.928 -3.056 16.367 1.00 71.81 87 LEU A O 1
ATOM 623 N N . GLY A 1 88 ? -15.772 -2.960 14.143 1.00 62.00 88 GLY A N 1
ATOM 624 C CA . GLY A 1 88 ? -17.248 -3.102 13.764 1.00 62.00 88 GLY A CA 1
ATOM 625 C C . GLY A 1 88 ? -18.043 -1.846 13.225 1.00 62.00 88 GLY A C 1
ATOM 626 O O . GLY A 1 88 ? -17.412 -0.861 12.913 1.00 62.00 88 GLY A O 1
ATOM 627 N N . GLN A 1 89 ? -19.391 -1.659 13.108 1.00 64.69 89 GLN A N 1
ATOM 628 C CA . GLN A 1 89 ? -20.629 -2.365 13.559 1.00 64.69 89 GLN A CA 1
ATOM 629 C C . GLN A 1 89 ? -22.010 -1.912 12.965 1.00 64.69 89 GLN A C 1
ATOM 631 O O . GLN A 1 89 ? -22.768 -2.757 12.482 1.00 64.69 89 GLN A O 1
ATOM 636 N N . GLY A 1 90 ? -22.496 -0.687 13.252 1.00 51.75 90 GLY A N 1
ATOM 637 C CA . GLY A 1 90 ? -23.914 -0.246 13.074 1.00 51.75 90 GLY A CA 1
ATOM 638 C C . GLY A 1 90 ? -24.260 1.262 13.348 1.00 51.75 90 GLY A C 1
ATOM 639 O O . GLY A 1 90 ? -24.073 1.691 14.483 1.00 51.75 90 GLY A O 1
ATOM 640 N N . GLY A 1 91 ? -24.783 2.070 12.378 1.00 48.97 91 GLY A N 1
ATOM 641 C CA . GLY A 1 91 ? -25.046 3.555 12.376 1.00 48.97 91 GLY A CA 1
ATOM 642 C C . GLY A 1 91 ? -24.145 4.699 11.706 1.00 48.97 91 GLY A C 1
ATOM 643 O O . GLY A 1 91 ? -24.461 5.827 12.073 1.00 48.97 91 GLY A O 1
ATOM 644 N N . GLY A 1 92 ? -23.145 4.481 10.788 1.00 45.59 92 GLY A N 1
ATOM 645 C CA . GLY A 1 92 ? -21.656 4.847 10.535 1.00 45.59 92 GLY A CA 1
ATOM 646 C C . GLY A 1 92 ? -20.233 3.978 10.795 1.00 45.59 92 GLY A C 1
ATOM 647 O O . GLY A 1 92 ? -19.723 3.933 9.701 1.00 45.59 92 GLY A O 1
ATOM 648 N N . THR A 1 93 ? -19.460 3.344 11.876 1.00 50.28 93 THR A N 1
ATOM 649 C CA . THR A 1 93 ? -19.107 3.288 13.456 1.00 50.28 93 THR A CA 1
ATOM 650 C C . THR A 1 93 ? -17.687 3.009 14.107 1.00 50.28 93 THR A C 1
ATOM 652 O O . THR A 1 93 ? -17.205 1.927 13.856 1.00 50.28 93 THR A O 1
ATOM 655 N N . LEU A 1 94 ? -17.240 3.681 15.239 1.00 56.62 94 LEU A N 1
ATOM 656 C CA . LEU A 1 94 ? -15.998 3.326 16.070 1.00 56.62 94 LEU A CA 1
ATOM 657 C C . LEU A 1 94 ? -15.975 3.025 17.651 1.00 56.62 94 LEU A C 1
ATOM 659 O O . LEU A 1 94 ? -16.921 3.398 18.375 1.00 56.62 94 LEU A O 1
ATOM 663 N N . ALA A 1 95 ? -14.869 2.423 18.206 1.00 62.44 95 ALA A N 1
ATOM 664 C CA . ALA A 1 95 ? -14.456 1.955 19.591 1.00 62.44 95 ALA A CA 1
ATOM 665 C C . ALA A 1 95 ? -12.898 1.799 19.848 1.00 62.44 95 ALA A C 1
ATOM 667 O O . ALA A 1 95 ? -12.167 1.987 18.906 1.00 62.44 95 ALA A O 1
ATOM 668 N N . VAL A 1 96 ? -12.305 1.499 21.052 1.00 65.44 96 VAL A N 1
ATOM 669 C CA . VAL A 1 96 ? -10.791 1.406 21.233 1.00 65.44 96 VAL A CA 1
ATOM 670 C C . VAL A 1 96 ? -10.151 0.437 22.290 1.00 65.44 96 VAL A C 1
ATOM 672 O O . VAL A 1 96 ? -10.587 0.334 23.433 1.00 65.44 96 VAL A O 1
ATOM 675 N N . GLY A 1 97 ? -8.962 -0.136 21.972 1.00 68.88 97 GLY A N 1
ATOM 676 C CA . GLY A 1 97 ? -8.336 -1.373 22.509 1.00 68.88 97 GLY A CA 1
ATOM 677 C C . GLY A 1 97 ? -6.816 -1.379 22.907 1.00 68.88 97 GLY A C 1
ATOM 678 O O . GLY A 1 97 ? -6.454 -1.066 24.032 1.00 68.88 97 GLY A O 1
ATOM 679 N N . GLN A 1 98 ? -5.877 -1.887 22.099 1.00 78.94 98 GLN A N 1
ATOM 680 C CA . GLN A 1 98 ? -4.630 -2.491 22.635 1.00 78.94 98 GLN A CA 1
ATOM 681 C C . GLN A 1 98 ? -3.418 -1.596 22.985 1.00 78.94 98 GLN A C 1
ATOM 683 O O . GLN A 1 98 ? -3.238 -0.514 22.442 1.00 78.94 98 GLN A O 1
ATOM 688 N N . THR A 1 99 ? -2.568 -2.049 23.927 1.00 78.94 99 THR A N 1
ATOM 689 C CA . THR A 1 99 ? -1.410 -1.326 24.502 1.00 78.94 99 THR A CA 1
ATOM 690 C C . THR A 1 99 ? -0.357 -2.254 25.191 1.00 78.94 99 THR A C 1
ATOM 692 O O . THR A 1 99 ? -0.080 -2.091 26.378 1.00 78.94 99 THR A O 1
ATOM 695 N N . ILE A 1 100 ? 0.292 -3.227 24.514 1.00 80.81 100 ILE A N 1
ATOM 696 C CA . ILE A 1 100 ? 1.372 -4.100 25.108 1.00 80.81 100 ILE A CA 1
ATOM 697 C C . ILE A 1 100 ? 2.853 -3.867 24.619 1.00 80.81 100 ILE A C 1
ATOM 699 O O . ILE A 1 100 ? 3.526 -4.803 24.226 1.00 80.81 100 ILE A O 1
ATOM 703 N N . PRO A 1 101 ? 3.416 -2.631 24.647 1.00 82.88 101 PRO A N 1
ATOM 704 C CA . PRO A 1 101 ? 4.769 -2.171 24.229 1.00 82.88 101 PRO A CA 1
ATOM 705 C C . PRO A 1 101 ? 5.914 -3.161 24.046 1.00 82.88 101 PRO A C 1
ATOM 707 O O . PRO A 1 101 ? 6.215 -3.983 24.901 1.00 82.88 101 PRO A O 1
ATOM 710 N N . LEU A 1 102 ? 6.605 -3.051 22.920 1.00 77.94 102 LEU A N 1
ATOM 711 C CA . LEU A 1 102 ? 6.956 -4.307 22.306 1.00 77.94 102 LEU A CA 1
ATOM 712 C C . LEU A 1 102 ? 8.299 -4.468 21.490 1.00 77.94 102 LEU A C 1
ATOM 714 O O . LEU A 1 102 ? 8.435 -5.439 20.784 1.00 77.94 102 LEU A O 1
ATOM 718 N N . GLY A 1 103 ? 9.342 -3.619 21.561 1.00 72.06 103 GLY A N 1
ATOM 719 C CA . GLY A 1 103 ? 10.563 -3.596 20.700 1.00 72.06 103 GLY A CA 1
ATOM 720 C C . GLY A 1 103 ? 11.028 -2.276 19.947 1.00 72.06 103 GLY A C 1
ATOM 721 O O . GLY A 1 103 ? 11.882 -1.574 20.471 1.00 72.06 103 GLY A O 1
ATOM 722 N N . ALA A 1 104 ? 10.485 -1.825 18.785 1.00 71.31 104 ALA A N 1
ATOM 723 C CA . ALA A 1 104 ? 10.784 -0.581 18.034 1.00 71.31 104 ALA A CA 1
ATOM 724 C C . ALA A 1 104 ? 9.695 0.275 17.235 1.00 71.31 104 ALA A C 1
ATOM 726 O O . ALA A 1 104 ? 8.998 0.895 17.986 1.00 71.31 104 ALA A O 1
ATOM 727 N N . GLN A 1 105 ? 9.572 0.513 15.886 1.00 70.94 105 GLN A N 1
ATOM 728 C CA . GLN A 1 105 ? 8.723 1.572 15.161 1.00 70.94 105 GLN A CA 1
ATOM 729 C C . GLN A 1 105 ? 7.341 1.172 14.550 1.00 70.94 105 GLN A C 1
ATOM 731 O O . GLN A 1 105 ? 6.553 0.728 15.342 1.00 70.94 105 GLN A O 1
ATOM 736 N N . PRO A 1 106 ? 6.897 1.422 13.285 1.00 69.06 106 PRO A N 1
ATOM 737 C CA . PRO A 1 106 ? 6.155 0.498 12.397 1.00 69.06 106 PRO A CA 1
ATOM 738 C C . PRO A 1 106 ? 6.463 0.625 10.884 1.00 69.06 106 PRO A C 1
ATOM 740 O O . PRO A 1 106 ? 7.429 1.305 10.527 1.00 69.06 106 PRO A O 1
ATOM 743 N N . ALA A 1 107 ? 5.686 -0.100 10.053 1.00 65.69 107 ALA A N 1
ATOM 744 C CA . ALA A 1 107 ? 5.843 -0.417 8.620 1.00 65.69 107 ALA A CA 1
ATOM 745 C C . ALA A 1 107 ? 4.519 -0.808 7.920 1.00 65.69 107 ALA A C 1
ATOM 747 O O . ALA A 1 107 ? 3.529 -0.143 8.196 1.00 65.69 107 ALA A O 1
ATOM 748 N N . SER A 1 108 ? 4.558 -1.818 7.021 1.00 75.38 108 SER A N 1
ATOM 749 C CA . SER A 1 108 ? 3.493 -2.427 6.221 1.00 75.38 108 SER A CA 1
ATOM 750 C C . SER A 1 108 ? 3.058 -3.825 6.684 1.00 75.38 108 SER A C 1
ATOM 752 O O . SER A 1 108 ? 3.768 -4.470 7.424 1.00 75.38 108 SER A O 1
ATOM 754 N N . LEU A 1 109 ? 1.883 -4.310 6.295 1.00 76.62 109 LEU A N 1
ATOM 755 C CA . LEU A 1 109 ? 1.237 -5.535 6.786 1.00 76.62 109 LEU A CA 1
ATOM 756 C C . LEU A 1 109 ? 0.288 -6.143 5.741 1.00 76.62 109 LEU A C 1
ATOM 758 O O . LEU A 1 109 ? 0.142 -5.656 4.626 1.00 76.62 109 LEU A O 1
ATOM 762 N N . ASP A 1 110 ? -0.384 -7.225 6.053 1.00 84.12 110 ASP A N 1
ATOM 763 C CA . ASP A 1 110 ? -1.528 -7.716 5.309 1.00 84.12 110 ASP A CA 1
ATOM 764 C C . ASP A 1 110 ? -2.224 -8.757 6.151 1.00 84.12 110 ASP A C 1
ATOM 766 O O . ASP A 1 110 ? -1.799 -8.970 7.277 1.00 84.12 110 ASP A O 1
ATOM 770 N N . ALA A 1 111 ? -3.192 -9.459 5.585 1.00 81.00 111 ALA A N 1
ATOM 771 C CA . ALA A 1 111 ? -3.620 -10.741 6.106 1.00 81.00 111 ALA A CA 1
ATOM 772 C C . ALA A 1 111 ? -3.769 -11.790 5.025 1.00 81.00 111 ALA A C 1
ATOM 774 O O . ALA A 1 111 ? -3.919 -11.483 3.847 1.00 81.00 111 ALA A O 1
ATOM 775 N N . ALA A 1 112 ? -3.804 -13.032 5.490 1.00 82.62 112 ALA A N 1
ATOM 776 C CA . ALA A 1 112 ? -4.705 -14.057 4.973 1.00 82.62 112 ALA A CA 1
ATOM 777 C C . ALA A 1 112 ? -4.905 -15.098 6.089 1.00 82.62 112 ALA A C 1
ATOM 779 O O . ALA A 1 112 ? -4.143 -15.091 7.051 1.00 82.62 112 ALA A O 1
ATOM 780 N N . ASP A 1 113 ? -5.889 -15.983 5.979 1.00 85.88 113 ASP A N 1
ATOM 781 C CA . ASP A 1 113 ? -5.907 -17.231 6.757 1.00 85.88 113 ASP A CA 1
ATOM 782 C C . ASP A 1 113 ? -4.808 -18.140 6.213 1.00 85.88 113 ASP A C 1
ATOM 784 O O . ASP A 1 113 ? -4.761 -18.328 4.998 1.00 85.88 113 ASP A O 1
ATOM 788 N N . LEU A 1 114 ? -3.941 -18.695 7.063 1.00 90.56 114 LEU A N 1
ATOM 789 C CA . LEU A 1 114 ? -3.047 -19.772 6.653 1.00 90.56 114 LEU A CA 1
ATOM 790 C C . LEU A 1 114 ? -3.289 -21.129 7.279 1.00 90.56 114 LEU A C 1
ATOM 792 O O . LEU A 1 114 ? -3.349 -22.069 6.498 1.00 90.56 114 LEU A O 1
ATOM 796 N N . ASP A 1 115 ? -3.461 -21.304 8.597 1.00 86.38 115 ASP A N 1
ATOM 797 C CA . ASP A 1 115 ? -3.434 -22.682 9.157 1.00 86.38 115 ASP A CA 1
ATOM 798 C C . ASP A 1 115 ? -4.710 -23.484 8.907 1.00 86.38 115 ASP A C 1
ATOM 800 O O . ASP A 1 115 ? -4.836 -24.650 9.292 1.00 86.38 115 ASP A O 1
ATOM 804 N N . ALA A 1 116 ? -5.623 -22.851 8.168 1.00 87.31 116 ALA A N 1
ATOM 805 C CA . ALA A 1 116 ? -6.933 -23.329 7.794 1.00 87.31 116 ALA A CA 1
ATOM 806 C C . ALA A 1 116 ? -7.856 -23.600 8.999 1.00 87.31 116 ALA A C 1
ATOM 808 O O . ALA A 1 116 ? -8.897 -24.247 8.840 1.00 87.31 116 ALA A O 1
ATOM 809 N N . ASP A 1 117 ? -7.543 -23.067 10.192 1.00 84.19 117 ASP A N 1
ATOM 810 C CA . ASP A 1 117 ? -8.546 -22.819 11.240 1.00 84.19 117 ASP A CA 1
ATOM 811 C C . ASP A 1 117 ? -9.538 -21.688 10.874 1.00 84.19 117 ASP A C 1
ATOM 813 O O . ASP A 1 117 ? -10.637 -21.627 11.439 1.00 84.19 117 ASP A O 1
ATOM 817 N N . GLY A 1 118 ? -9.243 -20.907 9.823 1.00 78.69 118 GLY A N 1
ATOM 818 C CA . GLY A 1 118 ? -10.173 -19.974 9.189 1.00 78.69 118 GLY A CA 1
ATOM 819 C C . GLY A 1 118 ? -10.262 -18.616 9.870 1.00 78.69 118 GLY A C 1
ATOM 820 O O . GLY A 1 118 ? -11.207 -17.867 9.602 1.00 78.69 118 GLY A O 1
ATOM 821 N N . ASP A 1 119 ? -9.425 -18.348 10.868 1.00 85.44 119 ASP A N 1
ATOM 822 C CA . ASP A 1 119 ? -9.171 -16.994 11.351 1.00 85.44 119 ASP A CA 1
ATOM 823 C C . ASP A 1 119 ? -8.260 -16.263 10.357 1.00 85.44 119 ASP A C 1
ATOM 825 O O . ASP A 1 119 ? -7.858 -16.831 9.344 1.00 85.44 119 ASP A O 1
ATOM 829 N N . LEU A 1 120 ? -7.948 -14.993 10.580 1.00 85.81 120 LEU A N 1
ATOM 830 C CA . LEU A 1 120 ? -6.955 -14.307 9.752 1.00 85.81 120 LEU A CA 1
ATOM 831 C C . LEU A 1 120 ? -5.625 -14.247 10.506 1.00 85.81 120 LEU A C 1
ATOM 833 O O . LEU A 1 120 ? -5.591 -14.307 11.733 1.00 85.81 120 LEU A O 1
ATOM 837 N N . ASP A 1 121 ? -4.527 -14.242 9.750 1.00 90.31 121 ASP A N 1
ATOM 838 C CA . ASP A 1 121 ? -3.164 -14.412 10.256 1.00 90.31 121 ASP A CA 1
ATOM 839 C C . ASP A 1 121 ? -2.201 -13.442 9.593 1.00 90.31 121 ASP A C 1
ATOM 841 O O . ASP A 1 121 ? -2.387 -13.102 8.421 1.00 90.31 121 ASP A O 1
ATOM 845 N N . LEU A 1 122 ? -1.165 -12.996 10.313 1.00 87.31 122 LEU A N 1
ATOM 846 C CA . LEU A 1 122 ? -0.167 -12.032 9.842 1.00 87.31 122 LEU A CA 1
ATOM 847 C C . LEU A 1 122 ? 0.892 -11.653 10.890 1.00 87.31 122 LEU A C 1
ATOM 849 O O . LEU A 1 122 ? 1.232 -12.460 11.746 1.00 87.31 122 LEU A O 1
ATOM 853 N N . VAL A 1 123 ? 1.600 -10.539 10.654 1.00 90.69 123 VAL A N 1
ATOM 854 C CA . VAL A 1 123 ? 3.058 -10.552 10.688 1.00 90.69 123 VAL A CA 1
ATOM 855 C C . VAL A 1 123 ? 3.705 -9.172 10.818 1.00 90.69 123 VAL A C 1
ATOM 857 O O . VAL A 1 123 ? 3.752 -8.397 9.877 1.00 90.69 123 VAL A O 1
ATOM 860 N N . ALA A 1 124 ? 4.388 -8.925 11.925 1.00 86.31 124 ALA A N 1
ATOM 861 C CA . ALA A 1 124 ? 5.182 -7.732 12.178 1.00 86.31 124 ALA A CA 1
ATOM 862 C C . ALA A 1 124 ? 6.685 -7.949 11.957 1.00 86.31 124 ALA A C 1
ATOM 864 O O . ALA A 1 124 ? 7.229 -8.879 12.517 1.00 86.31 124 ALA A O 1
ATOM 865 N N . VAL A 1 125 ? 7.448 -7.100 11.270 1.00 83.31 125 VAL A N 1
ATOM 866 C CA . VAL A 1 125 ? 8.898 -7.256 11.136 1.00 83.31 125 VAL A CA 1
ATOM 867 C C . VAL A 1 125 ? 9.701 -6.143 11.758 1.00 83.31 125 VAL A C 1
ATOM 869 O O . VAL A 1 125 ? 9.545 -4.971 11.466 1.00 83.31 125 VAL A O 1
ATOM 872 N N . LEU A 1 126 ? 10.645 -6.548 12.583 1.00 84.38 126 LEU A N 1
ATOM 873 C CA . LEU A 1 126 ? 11.782 -5.810 13.100 1.00 84.38 126 LEU A CA 1
ATOM 874 C C . LEU A 1 126 ? 12.478 -5.399 11.808 1.00 84.38 126 LEU A C 1
ATOM 876 O O . LEU A 1 126 ? 12.977 -6.248 11.091 1.00 84.38 126 LEU A O 1
ATOM 880 N N . VAL A 1 127 ? 12.375 -4.146 11.386 1.00 72.31 127 VAL A N 1
ATOM 881 C CA . VAL A 1 127 ? 12.783 -3.748 10.025 1.00 72.31 127 VAL A CA 1
ATOM 882 C C . VAL A 1 127 ? 14.285 -3.508 9.915 1.00 72.31 127 VAL A C 1
ATOM 884 O O . VAL A 1 127 ? 14.903 -3.383 8.877 1.00 72.31 127 VAL A O 1
ATOM 887 N N . ASP A 1 128 ? 14.929 -3.484 11.041 1.00 76.00 128 ASP A N 1
ATOM 888 C CA . ASP A 1 128 ? 16.307 -3.866 11.211 1.00 76.00 128 ASP A CA 1
ATOM 889 C C . ASP A 1 128 ? 16.564 -5.369 10.975 1.00 76.00 128 ASP A C 1
ATOM 891 O O . ASP A 1 128 ? 17.695 -5.798 11.119 1.00 76.00 128 ASP A O 1
ATOM 895 N N . GLY A 1 129 ? 15.576 -6.161 10.555 1.00 76.25 129 GLY A N 1
ATOM 896 C CA . GLY A 1 129 ? 15.718 -7.524 10.039 1.00 76.25 129 GLY A CA 1
ATOM 897 C C . GLY A 1 129 ? 15.169 -8.695 10.880 1.00 76.25 129 GLY A C 1
ATOM 898 O O . GLY A 1 129 ? 15.641 -9.806 10.669 1.00 76.25 129 GLY A O 1
ATOM 899 N N . THR A 1 130 ? 14.209 -8.564 11.805 1.00 88.44 130 THR A N 1
ATOM 900 C CA . THR A 1 130 ? 13.518 -9.725 12.466 1.00 88.44 130 THR A CA 1
ATOM 901 C C . THR A 1 130 ? 12.033 -9.723 12.272 1.00 88.44 130 THR A C 1
ATOM 903 O O . THR A 1 130 ? 11.523 -8.806 11.677 1.00 88.44 130 THR A O 1
ATOM 906 N N . ALA A 1 131 ? 11.292 -10.651 12.876 1.00 89.50 131 ALA A N 1
ATOM 907 C CA . ALA A 1 131 ? 9.861 -10.545 12.814 1.00 89.50 131 ALA A CA 1
ATOM 908 C C . ALA A 1 131 ? 9.086 -11.272 13.897 1.00 89.50 131 ALA A C 1
ATOM 910 O O . ALA A 1 131 ? 9.743 -11.842 14.766 1.00 89.50 131 ALA A O 1
ATOM 911 N N . ILE A 1 132 ? 7.754 -11.091 13.885 1.00 91.44 132 ILE A N 1
ATOM 912 C CA . ILE A 1 132 ? 6.727 -11.509 14.846 1.00 91.44 132 ILE A CA 1
ATOM 913 C C . ILE A 1 132 ? 5.279 -11.800 14.375 1.00 91.44 132 ILE A C 1
ATOM 915 O O . ILE A 1 132 ? 4.634 -10.962 13.769 1.00 91.44 132 ILE A O 1
ATOM 919 N N . VAL A 1 133 ? 4.800 -12.985 14.768 1.00 93.06 133 VAL A N 1
ATOM 920 C CA . VAL A 1 133 ? 3.534 -13.731 14.531 1.00 93.06 133 VAL A CA 1
ATOM 921 C C . VAL A 1 133 ? 3.073 -14.293 15.890 1.00 93.06 133 VAL A C 1
ATOM 923 O O . VAL A 1 133 ? 3.948 -14.629 16.703 1.00 93.06 133 VAL A O 1
ATOM 926 N N . LEU A 1 134 ? 1.782 -14.226 16.236 1.00 94.31 134 LEU A N 1
ATOM 927 C CA . LEU A 1 134 ? 1.269 -13.982 17.586 1.00 94.31 134 LEU A CA 1
ATOM 928 C C . LEU A 1 134 ? -0.262 -14.117 17.944 1.00 94.31 134 LEU A C 1
ATOM 930 O O . LEU A 1 134 ? -0.472 -13.731 19.083 1.00 94.31 134 LEU A O 1
ATOM 934 N N . LYS A 1 135 ? -1.345 -14.592 17.265 1.00 93.50 135 LYS A N 1
ATOM 935 C CA . LYS A 1 135 ? -2.640 -14.794 18.060 1.00 93.50 135 LYS A CA 1
ATOM 936 C C . LYS A 1 135 ? -4.151 -14.695 17.596 1.00 93.50 135 LYS A C 1
ATOM 938 O O . LYS A 1 135 ? -4.867 -14.316 18.507 1.00 93.50 135 LYS A O 1
ATOM 943 N N . GLY A 1 136 ? -4.734 -14.891 16.400 1.00 91.81 136 GLY A N 1
ATOM 944 C CA . GLY A 1 136 ? -6.192 -14.683 16.037 1.00 91.81 136 GLY A CA 1
ATOM 945 C C . GLY A 1 136 ? -7.232 -15.839 16.151 1.00 91.81 136 GLY A C 1
ATOM 946 O O . GLY A 1 136 ? -6.941 -16.931 15.702 1.00 91.81 136 GLY A O 1
ATOM 947 N N . ASP A 1 137 ? -8.420 -15.684 16.782 1.00 86.56 137 ASP A N 1
ATOM 948 C CA . ASP A 1 137 ? -9.436 -16.773 17.014 1.00 86.56 137 ASP A CA 1
ATOM 949 C C . ASP A 1 137 ? -10.910 -16.312 16.983 1.00 86.56 137 ASP A C 1
ATOM 951 O O . ASP A 1 137 ? -11.801 -16.907 17.610 1.00 86.56 137 ASP A O 1
ATOM 955 N N . GLY A 1 138 ? -11.179 -15.241 16.236 1.00 84.81 138 GLY A N 1
ATOM 956 C CA . GLY A 1 138 ? -12.536 -14.921 15.804 1.00 84.81 138 GLY A CA 1
ATOM 957 C C . GLY A 1 138 ? -13.390 -14.375 16.930 1.00 84.81 138 GLY A C 1
ATOM 958 O O . GLY A 1 138 ? -14.481 -14.890 17.185 1.00 84.81 138 GLY A O 1
ATOM 959 N N . ARG A 1 139 ? -12.821 -13.434 17.692 1.00 86.50 139 ARG A N 1
ATOM 960 C CA . ARG A 1 139 ? -13.473 -12.742 18.829 1.00 86.50 139 ARG A CA 1
ATOM 961 C C . ARG A 1 139 ? -12.920 -11.368 19.161 1.00 86.50 139 ARG A C 1
ATOM 963 O O . ARG A 1 139 ? -13.397 -10.714 20.092 1.00 86.50 139 ARG A O 1
ATOM 970 N N . GLY A 1 140 ? -11.724 -11.106 18.667 1.00 77.38 140 GLY A N 1
ATOM 971 C CA . GLY A 1 140 ? -10.778 -10.305 19.402 1.00 77.38 140 GLY A CA 1
ATOM 972 C C . GLY A 1 140 ? -10.325 -10.851 20.800 1.00 77.38 140 GLY A C 1
ATOM 973 O O . GLY A 1 140 ? -10.673 -10.276 21.829 1.00 77.38 140 GLY A O 1
ATOM 974 N N . GLY A 1 141 ? -9.444 -11.876 20.879 1.00 83.12 141 GLY A N 1
ATOM 975 C CA . GLY A 1 141 ? -8.606 -12.322 22.054 1.00 83.12 141 GLY A CA 1
ATOM 976 C C . GLY A 1 141 ? -7.094 -11.882 22.141 1.00 83.12 141 GLY A C 1
ATOM 977 O O . GLY A 1 141 ? -6.848 -10.691 22.323 1.00 83.12 141 GLY A O 1
ATOM 978 N N . PHE A 1 142 ? -6.106 -12.829 22.124 1.00 88.31 142 PHE A N 1
ATOM 979 C CA . PHE A 1 142 ? -4.765 -12.803 21.416 1.00 88.31 142 PHE A CA 1
ATOM 980 C C . PHE A 1 142 ? -3.474 -13.272 22.177 1.00 88.31 142 PHE A C 1
ATOM 982 O O . PHE A 1 142 ? -3.445 -13.246 23.415 1.00 88.31 142 PHE A O 1
ATOM 989 N N . ALA A 1 143 ? -2.403 -13.753 21.474 1.00 88.25 143 ALA A N 1
ATOM 990 C CA . ALA A 1 143 ? -1.263 -14.514 22.084 1.00 88.25 143 ALA A CA 1
ATOM 991 C C . ALA A 1 143 ? 0.163 -14.702 21.377 1.00 88.25 143 ALA A C 1
ATOM 993 O O . ALA A 1 143 ? 1.009 -13.828 21.547 1.00 88.25 143 ALA A O 1
ATOM 994 N N . ARG A 1 144 ? 0.579 -15.869 20.782 1.00 90.69 144 ARG A N 1
ATOM 995 C CA . ARG A 1 144 ? 2.020 -16.331 20.732 1.00 90.69 144 ARG A CA 1
ATOM 996 C C . ARG A 1 144 ? 2.542 -17.283 19.575 1.00 90.69 144 ARG A C 1
ATOM 998 O O . ARG A 1 144 ? 1.868 -18.265 19.297 1.00 90.69 144 ARG A O 1
ATOM 1005 N N . PHE A 1 145 ? 3.812 -17.152 19.074 1.00 90.12 145 PHE A N 1
ATOM 1006 C CA . PHE A 1 145 ? 4.564 -18.158 18.202 1.00 90.12 145 PHE A CA 1
ATOM 1007 C C . PHE A 1 145 ? 6.127 -18.394 18.524 1.00 90.12 145 PHE A C 1
ATOM 1009 O O . PHE A 1 145 ? 6.631 -17.723 19.388 1.00 90.12 145 PHE A O 1
ATOM 1016 N N . GLY A 1 146 ? 6.945 -19.351 18.002 1.00 86.56 146 GLY A N 1
ATOM 1017 C CA . GLY A 1 146 ? 8.461 -19.579 17.871 1.00 86.56 146 GLY A CA 1
ATOM 1018 C C . GLY A 1 146 ? 9.673 -19.387 18.879 1.00 86.56 146 GLY A C 1
ATOM 1019 O O . GLY A 1 146 ? 9.692 -19.945 19.967 1.00 86.56 146 GLY A O 1
ATOM 1020 N N . SER A 1 147 ? 10.838 -18.830 18.436 1.00 82.00 147 SER A N 1
ATOM 1021 C CA . SER A 1 147 ? 12.134 -18.361 19.097 1.00 82.00 147 SER A CA 1
ATOM 1022 C C . SER A 1 147 ? 13.221 -17.810 18.071 1.00 82.00 147 SER A C 1
ATOM 1024 O O . SER A 1 147 ? 13.813 -18.663 17.418 1.00 82.00 147 SER A O 1
ATOM 1026 N N . PRO A 1 148 ? 13.581 -16.487 17.942 1.00 86.69 148 PRO A N 1
ATOM 1027 C CA . PRO A 1 148 ? 13.576 -15.666 16.667 1.00 86.69 148 PRO A CA 1
ATOM 1028 C C . PRO A 1 148 ? 14.775 -15.463 15.667 1.00 86.69 148 PRO A C 1
ATOM 1030 O O . PRO A 1 148 ? 15.936 -15.493 16.068 1.00 86.69 148 PRO A O 1
ATOM 1033 N N . PHE A 1 149 ? 14.442 -15.141 14.379 1.00 86.06 149 PHE A N 1
ATOM 1034 C CA . PHE A 1 149 ? 15.298 -14.877 13.166 1.00 86.06 149 PHE A CA 1
ATOM 1035 C C . PHE A 1 149 ? 16.297 -13.669 13.254 1.00 86.06 149 PHE A C 1
ATOM 1037 O O . PHE A 1 149 ? 16.334 -13.013 14.288 1.00 86.06 149 PHE A O 1
ATOM 1044 N N . SER A 1 150 ? 17.118 -13.367 12.204 1.00 88.06 150 SER A N 1
ATOM 1045 C CA . SER A 1 150 ? 17.903 -12.099 12.012 1.00 88.06 150 SER A CA 1
ATOM 1046 C C . SER A 1 150 ? 18.554 -11.772 10.637 1.00 88.06 150 SER A C 1
ATOM 1048 O O . SER A 1 150 ? 19.611 -12.306 10.334 1.00 88.06 150 SER A O 1
ATOM 1050 N N . VAL A 1 151 ? 18.035 -10.860 9.805 1.00 82.62 151 VAL A N 1
ATOM 1051 C CA . VAL A 1 151 ? 18.352 -10.905 8.352 1.00 82.62 151 VAL A CA 1
ATOM 1052 C C . VAL A 1 151 ? 18.486 -9.598 7.553 1.00 82.62 151 VAL A C 1
ATOM 1054 O O . VAL A 1 151 ? 17.922 -9.450 6.468 1.00 82.62 151 VAL A O 1
ATOM 1057 N N . GLY A 1 152 ? 19.363 -8.710 8.020 1.00 76.12 152 GLY A N 1
ATOM 1058 C CA . GLY A 1 152 ? 20.093 -7.813 7.109 1.00 76.12 152 GLY A CA 1
ATOM 1059 C C . GLY A 1 152 ? 19.255 -6.678 6.468 1.00 76.12 152 GLY A C 1
ATOM 1060 O O . GLY A 1 152 ? 18.097 -6.619 6.790 1.00 76.12 152 GLY A O 1
ATOM 1061 N N . PRO A 1 153 ? 19.798 -5.739 5.656 1.00 71.69 153 PRO A N 1
ATOM 1062 C CA . PRO A 1 153 ? 19.140 -4.499 5.164 1.00 71.69 153 PRO A CA 1
ATOM 1063 C C . PRO A 1 153 ? 18.287 -4.403 3.850 1.00 71.69 153 PRO A C 1
ATOM 1065 O O . PRO A 1 153 ? 18.882 -4.411 2.769 1.00 71.69 153 PRO A O 1
ATOM 1068 N N . GLY A 1 154 ? 16.963 -4.071 3.901 1.00 65.62 154 GLY A N 1
ATOM 1069 C CA . GLY A 1 154 ? 16.315 -3.127 2.936 1.00 65.62 154 GLY A CA 1
ATOM 1070 C C . GLY A 1 154 ? 14.781 -2.918 2.611 1.00 65.62 154 GLY A C 1
ATOM 1071 O O . GLY A 1 154 ? 14.491 -2.311 1.582 1.00 65.62 154 GLY A O 1
ATOM 1072 N N . VAL A 1 155 ? 13.749 -3.391 3.294 1.00 72.31 155 VAL A N 1
ATOM 1073 C CA . VAL A 1 155 ? 12.350 -3.129 2.859 1.00 72.31 155 VAL A CA 1
ATOM 1074 C C . VAL A 1 155 ? 11.867 -1.724 3.119 1.00 72.31 155 VAL A C 1
ATOM 1076 O O . VAL A 1 155 ? 12.276 -1.027 4.053 1.00 72.31 155 VAL A O 1
ATOM 1079 N N . LEU A 1 156 ? 10.864 -1.393 2.318 1.00 61.41 156 LEU A N 1
ATOM 1080 C CA . LEU A 1 156 ? 10.185 -0.126 2.333 1.00 61.41 156 LEU A CA 1
ATOM 1081 C C . LEU A 1 156 ? 8.672 -0.251 1.959 1.00 61.41 156 LEU A C 1
ATOM 1083 O O . LEU A 1 156 ? 8.092 0.781 1.741 1.00 61.41 156 LEU A O 1
ATOM 1087 N N . ASP A 1 157 ? 8.033 -1.448 1.973 1.00 70.44 157 ASP A N 1
ATOM 1088 C CA . ASP A 1 157 ? 6.562 -1.751 1.890 1.00 70.44 157 ASP A CA 1
ATOM 1089 C C . ASP A 1 157 ? 6.261 -3.221 2.238 1.00 70.44 157 ASP A C 1
ATOM 1091 O O . ASP A 1 157 ? 7.264 -3.906 2.426 1.00 70.44 157 ASP A O 1
ATOM 1095 N N . ALA A 1 158 ? 4.995 -3.710 2.197 1.00 77.31 158 ALA A N 1
ATOM 1096 C CA . ALA A 1 158 ? 4.572 -4.789 1.276 1.00 77.31 158 ALA A CA 1
ATOM 1097 C C . ALA A 1 158 ? 3.042 -5.161 1.152 1.00 77.31 158 ALA A C 1
ATOM 1099 O O . ALA A 1 158 ? 2.221 -4.477 1.769 1.00 77.31 158 ALA A O 1
ATOM 1100 N N . LYS A 1 159 ? 2.691 -6.280 0.432 1.00 84.56 159 LYS A N 1
ATOM 1101 C CA . LYS A 1 159 ? 1.431 -7.112 0.482 1.00 84.56 159 LYS A CA 1
ATOM 1102 C C . LYS A 1 159 ? 1.469 -8.660 0.242 1.00 84.56 159 LYS A C 1
ATOM 1104 O O . LYS A 1 159 ? 2.489 -9.162 -0.220 1.00 84.56 159 LYS A O 1
ATOM 1109 N N . LEU A 1 160 ? 0.380 -9.396 0.571 1.00 85.25 160 LEU A N 1
ATOM 1110 C CA . LEU A 1 160 ? 0.225 -10.877 0.654 1.00 85.25 160 LEU A CA 1
ATOM 1111 C C . LEU A 1 160 ? -0.765 -11.556 -0.310 1.00 85.25 160 LEU A C 1
ATOM 1113 O O . LEU A 1 160 ? -1.812 -11.016 -0.657 1.00 85.25 160 LEU A O 1
ATOM 1117 N N . GLY A 1 161 ? -0.345 -12.750 -0.743 1.00 81.50 161 GLY A N 1
ATOM 1118 C CA . GLY A 1 161 ? -0.839 -13.559 -1.866 1.00 81.50 161 GLY A CA 1
ATOM 1119 C C . GLY A 1 161 ? -1.231 -15.158 -1.705 1.00 81.50 161 GLY A C 1
ATOM 1120 O O . GLY A 1 161 ? -0.872 -15.154 -0.480 1.00 81.50 161 GLY A O 1
ATOM 1121 N N . ASP A 1 162 ? -2.145 -16.754 -3.143 1.00 80.75 162 ASP A N 1
ATOM 1122 C CA . ASP A 1 162 ? -3.193 -17.903 -3.243 1.00 80.75 162 ASP A CA 1
ATOM 1123 C C . ASP A 1 162 ? -2.671 -19.007 -4.147 1.00 80.75 162 ASP A C 1
ATOM 1125 O O . ASP A 1 162 ? -3.216 -19.283 -5.218 1.00 80.75 162 ASP A O 1
ATOM 1129 N N . LEU A 1 163 ? -1.499 -19.518 -3.799 1.00 81.06 163 LEU A N 1
ATOM 1130 C CA . LEU A 1 163 ? -0.606 -19.975 -4.849 1.00 81.06 163 LEU A CA 1
ATOM 1131 C C . LEU A 1 163 ? -0.027 -21.310 -4.671 1.00 81.06 163 LEU A C 1
ATOM 1133 O O . LEU A 1 163 ? -0.145 -22.098 -5.595 1.00 81.06 163 LEU A O 1
ATOM 1137 N N . ASP A 1 164 ? 0.652 -21.445 -3.530 1.00 77.31 164 ASP A N 1
ATOM 1138 C CA . ASP A 1 164 ? 1.570 -22.493 -3.120 1.00 77.31 164 ASP A CA 1
ATOM 1139 C C . ASP A 1 164 ? 1.033 -23.867 -3.543 1.00 77.31 164 ASP A C 1
ATOM 1141 O O . ASP A 1 164 ? 1.738 -24.780 -3.966 1.00 77.31 164 ASP A O 1
ATOM 1145 N N . GLY A 1 165 ? -0.294 -23.908 -3.673 1.00 78.00 165 GLY A N 1
ATOM 1146 C CA . GLY A 1 165 ? -0.983 -24.710 -4.688 1.00 78.00 165 GLY A CA 1
ATOM 1147 C C . GLY A 1 165 ? -1.418 -26.026 -4.085 1.00 78.00 165 GLY A C 1
ATOM 1148 O O . GLY A 1 165 ? -2.459 -26.586 -4.436 1.00 78.00 165 GLY A O 1
ATOM 1149 N N . ASP A 1 166 ? -0.708 -26.393 -3.024 1.00 80.94 166 ASP A N 1
ATOM 1150 C CA . ASP A 1 166 ? -1.295 -26.797 -1.751 1.00 80.94 166 ASP A CA 1
ATOM 1151 C C . ASP A 1 166 ? -2.255 -25.764 -1.090 1.00 80.94 166 ASP A C 1
ATOM 1153 O O . ASP A 1 166 ? -2.962 -26.139 -0.155 1.00 80.94 166 ASP A O 1
ATOM 1157 N N . ALA A 1 167 ? -2.422 -24.570 -1.677 1.00 81.69 167 ALA A N 1
ATOM 1158 C CA . ALA A 1 167 ? -3.448 -23.547 -1.410 1.00 81.69 167 ALA A CA 1
ATOM 1159 C C . ALA A 1 167 ? -3.265 -22.791 -0.087 1.00 81.69 167 ALA A C 1
ATOM 1161 O O . ALA A 1 167 ? -4.157 -22.742 0.766 1.00 81.69 167 ALA A O 1
ATOM 1162 N N . VAL A 1 168 ? -2.079 -22.201 0.051 1.00 85.00 168 VAL A N 1
ATOM 1163 C CA . VAL A 1 168 ? -1.589 -21.582 1.277 1.00 85.00 168 VAL A CA 1
ATOM 1164 C C . VAL A 1 168 ? -1.007 -20.180 0.985 1.00 85.00 168 VAL A C 1
ATOM 1166 O O . VAL A 1 168 ? -0.567 -19.940 -0.139 1.00 85.00 168 VAL A O 1
ATOM 1169 N N . PRO A 1 169 ? -1.081 -19.212 1.925 1.00 88.62 169 PRO A N 1
ATOM 1170 C CA . PRO A 1 169 ? -0.409 -17.905 1.847 1.00 88.62 169 PRO A CA 1
ATOM 1171 C C . PRO A 1 169 ? 1.114 -17.946 1.885 1.00 88.62 169 PRO A C 1
ATOM 1173 O O . PRO A 1 169 ? 1.695 -18.858 2.444 1.00 88.62 169 PRO A O 1
ATOM 1176 N N . ASP A 1 170 ? 1.754 -16.867 1.420 1.00 87.50 170 ASP A N 1
ATOM 1177 C CA . ASP A 1 170 ? 3.179 -16.869 1.031 1.00 87.50 170 ASP A CA 1
ATOM 1178 C C . ASP A 1 170 ? 4.031 -15.674 1.520 1.00 87.50 170 ASP A C 1
ATOM 1180 O O . ASP A 1 170 ? 3.536 -14.873 2.303 1.00 87.50 170 ASP A O 1
ATOM 1184 N N . LEU A 1 171 ? 5.311 -15.493 1.121 1.00 88.19 171 LEU A N 1
ATOM 1185 C CA . LEU A 1 171 ? 6.210 -14.611 1.900 1.00 88.19 171 LEU A CA 1
ATOM 1186 C C . LEU A 1 171 ? 7.275 -13.715 1.214 1.00 88.19 171 LEU A C 1
ATOM 1188 O O . LEU A 1 171 ? 7.995 -14.172 0.345 1.00 88.19 171 LEU A O 1
ATOM 1192 N N . VAL A 1 172 ? 7.477 -12.452 1.683 1.00 85.81 172 VAL A N 1
ATOM 1193 C CA . VAL A 1 172 ? 7.935 -11.359 0.792 1.00 85.81 172 VAL A CA 1
ATOM 1194 C C . VAL A 1 172 ? 9.083 -10.367 1.167 1.00 85.81 172 VAL A C 1
ATOM 1196 O O . VAL A 1 172 ? 8.887 -9.498 2.018 1.00 85.81 172 VAL A O 1
ATOM 1199 N N . VAL A 1 173 ? 10.270 -10.361 0.488 1.00 80.50 173 VAL A N 1
ATOM 1200 C CA . VAL A 1 173 ? 11.296 -9.254 0.582 1.00 80.50 173 VAL A CA 1
ATOM 1201 C C . VAL A 1 173 ? 11.505 -8.376 -0.615 1.00 80.50 173 VAL A C 1
ATOM 1203 O O . VAL A 1 173 ? 11.497 -8.876 -1.706 1.00 80.50 173 VAL A O 1
ATOM 1206 N N . SER A 1 174 ? 11.854 -7.110 -0.424 1.00 73.75 174 SER A N 1
ATOM 1207 C CA . SER A 1 174 ? 12.769 -6.390 -1.306 1.00 73.75 174 SER A CA 1
ATOM 1208 C C . SER A 1 174 ? 13.743 -5.661 -0.436 1.00 73.75 174 SER A C 1
ATOM 1210 O O . SER A 1 174 ? 13.502 -5.508 0.761 1.00 73.75 174 SER A O 1
ATOM 1212 N N . GLN A 1 175 ? 14.837 -5.187 -1.012 1.00 73.75 175 GLN A N 1
ATOM 1213 C CA . GLN A 1 175 ? 15.797 -4.486 -0.197 1.00 73.75 175 GLN A CA 1
ATOM 1214 C C . GLN A 1 175 ? 16.393 -3.254 -0.825 1.00 73.75 175 GLN A C 1
ATOM 1216 O O . GLN A 1 175 ? 16.697 -3.307 -1.995 1.00 73.75 175 GLN A O 1
ATOM 1221 N N . THR A 1 176 ? 16.663 -2.200 -0.042 1.00 64.25 176 THR A N 1
ATOM 1222 C CA . THR A 1 176 ? 17.367 -0.924 -0.316 1.00 64.25 176 THR A CA 1
ATOM 1223 C C . THR A 1 176 ? 18.850 -1.128 -0.568 1.00 64.25 176 THR A C 1
ATOM 1225 O O . THR A 1 176 ? 19.696 -0.265 -0.356 1.00 64.25 176 THR A O 1
ATOM 1228 N N . GLY A 1 177 ? 19.146 -2.278 -1.158 1.00 62.06 177 GLY A N 1
ATOM 1229 C CA . GLY A 1 177 ? 19.666 -2.273 -2.510 1.00 62.06 177 GLY A CA 1
ATOM 1230 C C . GLY A 1 177 ? 18.568 -2.226 -3.588 1.00 62.06 177 GLY A C 1
ATOM 1231 O O . GLY A 1 177 ? 17.926 -1.198 -3.715 1.00 62.06 177 GLY A O 1
ATOM 1232 N N . ARG A 1 178 ? 18.228 -3.254 -4.363 1.00 66.00 178 ARG A N 1
ATOM 1233 C CA . ARG A 1 178 ? 18.816 -4.578 -4.586 1.00 66.00 178 ARG A CA 1
ATOM 1234 C C . ARG A 1 178 ? 18.464 -5.008 -6.009 1.00 66.00 178 ARG A C 1
ATOM 1236 O O . ARG A 1 178 ? 18.198 -4.151 -6.829 1.00 66.00 178 ARG A O 1
ATOM 1243 N N . SER A 1 179 ? 18.531 -6.290 -6.298 1.00 67.31 179 SER A N 1
ATOM 1244 C CA . SER A 1 179 ? 18.140 -7.015 -7.503 1.00 67.31 179 SER A CA 1
ATOM 1245 C C . SER A 1 179 ? 17.537 -8.353 -7.032 1.00 67.31 179 SER A C 1
ATOM 1247 O O . SER A 1 179 ? 17.785 -9.385 -7.641 1.00 67.31 179 SER A O 1
ATOM 1249 N N . ASP A 1 180 ? 16.784 -8.308 -5.915 1.00 68.44 180 ASP A N 1
ATOM 1250 C CA . ASP A 1 180 ? 16.344 -9.447 -5.085 1.00 68.44 180 ASP A CA 1
ATOM 1251 C C . ASP A 1 180 ? 14.945 -9.184 -4.475 1.00 68.44 180 ASP A C 1
ATOM 1253 O O . ASP A 1 180 ? 14.785 -8.172 -3.783 1.00 68.44 180 ASP A O 1
ATOM 1257 N N . PHE A 1 181 ? 13.945 -10.047 -4.692 1.00 77.25 181 PHE A N 1
ATOM 1258 C CA . PHE A 1 181 ? 12.570 -9.924 -4.160 1.00 77.25 181 PHE A CA 1
ATOM 1259 C C . PHE A 1 181 ? 12.293 -11.221 -3.300 1.00 77.25 181 PHE A C 1
ATOM 1261 O O . PHE A 1 181 ? 12.124 -12.164 -4.003 1.00 77.25 181 PHE A O 1
ATOM 1268 N N . THR A 1 182 ? 12.300 -11.426 -1.941 1.00 78.50 182 THR A N 1
ATOM 1269 C CA . THR A 1 182 ? 12.491 -12.759 -1.201 1.00 78.50 182 THR A CA 1
ATOM 1270 C C . THR A 1 182 ? 11.339 -13.576 -0.610 1.00 78.50 182 THR A C 1
ATOM 1272 O O . THR A 1 182 ? 10.607 -13.072 0.226 1.00 78.50 182 THR A O 1
ATOM 1275 N N . LEU A 1 183 ? 11.418 -14.886 -0.903 1.00 83.00 183 LEU A N 1
ATOM 1276 C CA . LEU A 1 183 ? 10.669 -16.080 -0.474 1.00 83.00 183 LEU A CA 1
ATOM 1277 C C . LEU A 1 183 ? 11.587 -17.148 0.190 1.00 83.00 183 LEU A C 1
ATOM 1279 O O . LEU A 1 183 ? 12.796 -17.093 -0.043 1.00 83.00 183 LEU A O 1
ATOM 1283 N N . TRP A 1 184 ? 11.058 -18.159 0.904 1.00 84.69 184 TRP A N 1
ATOM 1284 C CA . TRP A 1 184 ? 11.703 -19.460 1.280 1.00 84.69 184 TRP A CA 1
ATOM 1285 C C . TRP A 1 184 ? 10.662 -20.626 1.043 1.00 84.69 184 TRP A C 1
ATOM 1287 O O . TRP A 1 184 ? 9.583 -20.291 0.610 1.00 84.69 184 TRP A O 1
ATOM 1297 N N . LEU A 1 185 ? 10.939 -21.939 1.249 1.00 86.19 185 LEU A N 1
ATOM 1298 C CA . LEU A 1 185 ? 9.930 -23.046 1.446 1.00 86.19 185 LEU A CA 1
ATOM 1299 C C . LEU A 1 185 ? 9.520 -23.132 2.946 1.00 86.19 185 LEU A C 1
ATOM 1301 O O . LEU A 1 185 ? 10.055 -22.359 3.746 1.00 86.19 185 LEU A O 1
ATOM 1305 N N . GLY A 1 186 ? 8.676 -24.093 3.355 1.00 88.19 186 GLY A N 1
ATOM 1306 C CA . GLY A 1 186 ? 8.304 -24.474 4.730 1.00 88.19 186 GLY A CA 1
ATOM 1307 C C . GLY A 1 186 ? 8.590 -25.955 5.069 1.00 88.19 186 GLY A C 1
ATOM 1308 O O . GLY A 1 186 ? 9.551 -26.542 4.568 1.00 88.19 186 GLY A O 1
ATOM 1309 N N . VAL A 1 187 ? 7.829 -26.530 6.018 1.00 89.38 187 VAL A N 1
ATOM 1310 C CA . VAL A 1 187 ? 7.474 -27.982 6.097 1.00 89.38 187 VAL A CA 1
ATOM 1311 C C . VAL A 1 187 ? 6.277 -28.279 7.043 1.00 89.38 187 VAL A C 1
ATOM 1313 O O . VAL A 1 187 ? 5.919 -29.450 7.228 1.00 89.38 187 VAL A O 1
ATOM 1316 N N . GLY A 1 188 ? 5.718 -27.288 7.746 1.00 86.69 188 GLY A N 1
ATOM 1317 C CA . GLY A 1 188 ? 4.708 -27.500 8.793 1.00 86.69 188 GLY A CA 1
ATOM 1318 C C . GLY A 1 188 ? 5.272 -27.934 10.164 1.00 86.69 188 GLY A C 1
ATOM 1319 O O . GLY A 1 188 ? 6.442 -28.286 10.318 1.00 86.69 188 GLY A O 1
ATOM 1320 N N . ASP A 1 189 ? 4.438 -27.845 11.213 1.00 87.38 189 ASP A N 1
ATOM 1321 C CA . ASP A 1 189 ? 4.895 -27.480 12.580 1.00 87.38 189 ASP A CA 1
ATOM 1322 C C . ASP A 1 189 ? 5.752 -26.200 12.539 1.00 87.38 189 ASP A C 1
ATOM 1324 O O . ASP A 1 189 ? 6.802 -26.097 13.184 1.00 87.38 189 ASP A O 1
ATOM 1328 N N . ALA A 1 190 ? 5.264 -25.236 11.746 1.00 87.12 190 ALA A N 1
ATOM 1329 C CA . ALA A 1 190 ? 5.589 -23.818 11.774 1.00 87.12 190 ALA A CA 1
ATOM 1330 C C . ALA A 1 190 ? 7.108 -23.557 11.630 1.00 87.12 190 ALA A C 1
ATOM 1332 O O . ALA A 1 190 ? 7.876 -23.570 12.612 1.00 87.12 190 ALA A O 1
ATOM 1333 N N . THR A 1 191 ? 7.586 -23.534 10.377 1.00 89.38 191 THR A N 1
ATOM 1334 C CA . THR A 1 191 ? 8.858 -24.198 10.085 1.00 89.38 191 THR A CA 1
ATOM 1335 C C . THR A 1 191 ? 9.675 -23.791 8.838 1.00 89.38 191 THR A C 1
ATOM 1337 O O . THR A 1 191 ? 10.649 -24.481 8.585 1.00 89.38 191 THR A O 1
ATOM 1340 N N . PHE A 1 192 ? 9.503 -22.629 8.195 1.00 87.12 192 PHE A N 1
ATOM 1341 C CA . PHE A 1 192 ? 10.458 -21.916 7.286 1.00 87.12 192 PHE A CA 1
ATOM 1342 C C . PHE A 1 192 ? 11.808 -22.527 6.879 1.00 87.12 192 PHE A C 1
ATOM 1344 O O . PHE A 1 192 ? 12.698 -22.828 7.704 1.00 87.12 192 PHE A O 1
ATOM 1351 N N . VAL A 1 193 ? 12.002 -22.569 5.557 1.00 81.31 193 VAL A N 1
ATOM 1352 C CA . VAL A 1 193 ? 12.979 -23.399 4.834 1.00 81.31 193 VAL A CA 1
ATOM 1353 C C . VAL A 1 193 ? 13.411 -22.818 3.448 1.00 81.31 193 VAL A C 1
ATOM 1355 O O . VAL A 1 193 ? 12.899 -23.269 2.454 1.00 81.31 193 VAL A O 1
ATOM 1358 N N . GLY A 1 194 ? 14.386 -21.902 3.237 1.00 62.34 194 GLY A N 1
ATOM 1359 C CA . GLY A 1 194 ? 14.668 -21.318 1.870 1.00 62.34 194 GLY A CA 1
ATOM 1360 C C . GLY A 1 194 ? 16.113 -21.302 1.329 1.00 62.34 194 GLY A C 1
ATOM 1361 O O . GLY A 1 194 ? 17.045 -21.258 2.122 1.00 62.34 194 GLY A O 1
ATOM 1362 N N . ASN A 1 195 ? 16.273 -21.478 -0.007 1.00 52.62 195 ASN A N 1
ATOM 1363 C CA . ASN A 1 195 ? 17.488 -21.577 -0.868 1.00 52.62 195 ASN A CA 1
ATOM 1364 C C . ASN A 1 195 ? 17.182 -21.973 -2.352 1.00 52.62 195 ASN A C 1
ATOM 1366 O O . ASN A 1 195 ? 17.605 -23.047 -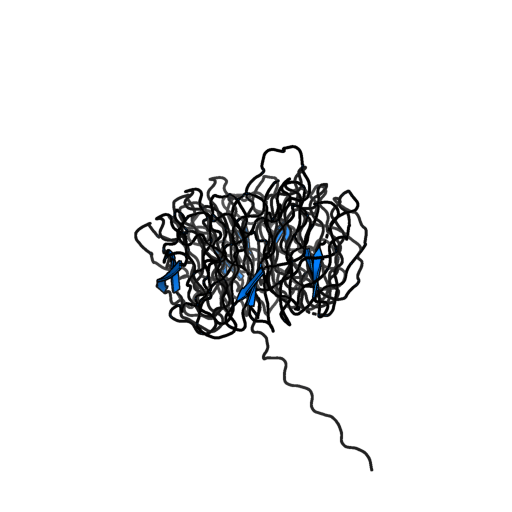2.780 1.00 52.62 195 ASN A O 1
ATOM 1370 N N . ILE A 1 196 ? 16.536 -21.139 -3.175 1.00 51.56 196 ILE A N 1
ATOM 1371 C CA . ILE A 1 196 ? 16.785 -21.113 -4.638 1.00 51.56 196 ILE A CA 1
ATOM 1372 C C . ILE A 1 196 ? 16.948 -19.683 -5.145 1.00 51.56 196 ILE A C 1
ATOM 1374 O O . ILE A 1 196 ? 18.016 -19.396 -5.682 1.00 51.56 196 ILE A O 1
ATOM 1378 N N . GLY A 1 197 ? 15.957 -18.801 -4.985 1.00 53.12 197 GLY A N 1
ATOM 1379 C CA . GLY A 1 197 ? 16.052 -17.445 -5.538 1.00 53.12 197 GLY A CA 1
ATOM 1380 C C . GLY A 1 197 ? 16.777 -16.491 -4.590 1.00 53.12 197 GLY A C 1
ATOM 1381 O O . GLY A 1 197 ? 17.228 -16.915 -3.529 1.00 53.12 197 GLY A O 1
ATOM 1382 N N . LEU A 1 198 ? 16.942 -15.182 -4.801 1.00 54.53 198 LEU A N 1
ATOM 1383 C CA . LEU A 1 198 ? 16.894 -14.200 -5.913 1.00 54.53 198 LEU A CA 1
ATOM 1384 C C . LEU A 1 198 ? 16.243 -14.590 -7.269 1.00 54.53 198 LEU A C 1
ATOM 1386 O O . LEU A 1 198 ? 16.543 -15.646 -7.792 1.00 54.53 198 LEU A O 1
ATOM 1390 N N . VAL A 1 199 ? 15.473 -13.716 -7.940 1.00 58.69 199 VAL A N 1
ATOM 1391 C CA . VAL A 1 199 ? 15.097 -13.842 -9.385 1.00 58.69 199 VAL A CA 1
ATOM 1392 C C . VAL A 1 199 ? 15.472 -12.545 -10.157 1.00 58.69 199 VAL A C 1
ATOM 1394 O O . VAL A 1 199 ? 14.590 -11.752 -10.434 1.00 58.69 199 VAL A O 1
ATOM 1397 N N . PRO A 1 200 ? 16.769 -12.274 -10.432 1.00 53.91 200 PRO A N 1
ATOM 1398 C CA . PRO A 1 200 ? 17.434 -10.990 -10.814 1.00 53.91 200 PRO A CA 1
ATOM 1399 C C . PRO A 1 200 ? 17.093 -10.209 -12.135 1.00 53.91 200 PRO A C 1
ATOM 1401 O O . PRO A 1 200 ? 15.977 -9.722 -12.297 1.00 53.91 200 PRO A O 1
ATOM 1404 N N . THR A 1 201 ? 18.113 -9.794 -12.938 1.00 56.25 201 THR A N 1
ATOM 1405 C CA . THR A 1 201 ? 18.302 -8.393 -13.428 1.00 56.25 201 THR A CA 1
ATOM 1406 C C . THR A 1 201 ? 19.161 -8.075 -14.694 1.00 56.25 201 THR A C 1
ATOM 1408 O O . THR A 1 201 ? 20.224 -7.442 -14.607 1.00 56.25 201 THR A O 1
ATOM 1411 N N . ALA A 1 202 ? 18.654 -8.280 -15.916 1.00 55.28 202 ALA A N 1
ATOM 1412 C CA . ALA A 1 202 ? 19.274 -7.728 -17.132 1.00 55.28 202 ALA A CA 1
ATOM 1413 C C . ALA A 1 202 ? 18.732 -6.321 -17.409 1.00 55.28 202 ALA A C 1
ATOM 1415 O O . ALA A 1 202 ? 17.582 -6.187 -17.794 1.00 55.28 202 ALA A O 1
ATOM 1416 N N . ARG A 1 203 ? 19.607 -5.311 -17.291 1.00 56.41 203 ARG A N 1
ATOM 1417 C CA . ARG A 1 203 ? 19.484 -3.823 -17.346 1.00 56.41 203 ARG A CA 1
ATOM 1418 C C . ARG A 1 203 ? 19.649 -3.058 -16.010 1.00 56.41 203 ARG A C 1
ATOM 1420 O O . ARG A 1 203 ? 19.617 -1.837 -16.078 1.00 56.41 203 ARG A O 1
ATOM 1427 N N . GLY A 1 204 ? 19.938 -3.676 -14.851 1.00 50.62 204 GLY A N 1
ATOM 1428 C CA . GLY A 1 204 ? 20.336 -2.943 -13.630 1.00 50.62 204 GLY A CA 1
ATOM 1429 C C . GLY A 1 204 ? 19.619 -3.251 -12.299 1.00 50.62 204 GLY A C 1
ATOM 1430 O O . GLY A 1 204 ? 20.091 -4.170 -11.646 1.00 50.62 204 GLY A O 1
ATOM 1431 N N . ALA A 1 205 ? 18.607 -2.438 -11.885 1.00 50.53 205 ALA A N 1
ATOM 1432 C CA . ALA A 1 205 ? 17.926 -2.330 -10.549 1.00 50.53 205 ALA A CA 1
ATOM 1433 C C . ALA A 1 205 ? 17.599 -3.631 -9.738 1.00 50.53 205 ALA A C 1
ATOM 1435 O O . ALA A 1 205 ? 18.554 -4.345 -9.520 1.00 50.53 205 ALA A O 1
ATOM 1436 N N . THR A 1 206 ? 16.494 -4.014 -9.066 1.00 54.50 206 THR A N 1
ATOM 1437 C CA . THR A 1 206 ? 15.240 -3.404 -8.571 1.00 54.50 206 THR A CA 1
ATOM 1438 C C . THR A 1 206 ? 14.829 -3.896 -7.122 1.00 54.50 206 THR A C 1
ATOM 1440 O O . THR A 1 206 ? 15.589 -4.682 -6.583 1.00 54.50 206 THR A O 1
ATOM 1443 N N . ALA A 1 207 ? 13.789 -3.308 -6.449 1.00 54.62 207 ALA A N 1
ATOM 1444 C CA . ALA A 1 207 ? 13.298 -3.267 -5.013 1.00 54.62 207 ALA A CA 1
ATOM 1445 C C . ALA A 1 207 ? 12.130 -2.251 -4.658 1.00 54.62 207 ALA A C 1
ATOM 1447 O O . ALA A 1 207 ? 12.497 -1.130 -4.361 1.00 54.62 207 ALA A O 1
ATOM 1448 N N . GLY A 1 208 ? 10.785 -2.528 -4.655 1.00 61.12 208 GLY A N 1
ATOM 1449 C CA . GLY A 1 208 ? 9.665 -1.498 -4.547 1.00 61.12 208 GLY A CA 1
ATOM 1450 C C . GLY A 1 208 ? 8.161 -1.900 -4.207 1.00 61.12 208 GLY A C 1
ATOM 1451 O O . GLY A 1 208 ? 7.895 -3.061 -4.424 1.00 61.12 208 GLY A O 1
ATOM 1452 N N . PHE A 1 209 ? 7.231 -1.015 -3.695 1.00 66.25 209 PHE A N 1
ATOM 1453 C CA . PHE A 1 209 ? 5.896 -1.096 -2.937 1.00 66.25 209 PHE A CA 1
ATOM 1454 C C . PHE A 1 209 ? 4.495 -1.556 -3.627 1.00 66.25 209 PHE A C 1
ATOM 1456 O O . PHE A 1 209 ? 3.888 -0.700 -4.254 1.00 66.25 209 PHE A O 1
ATOM 1463 N N . PRO A 1 210 ? 3.890 -2.784 -3.484 1.00 72.19 210 PRO A N 1
ATOM 1464 C CA . PRO A 1 210 ? 3.058 -3.657 -4.405 1.00 72.19 210 PRO A CA 1
ATOM 1465 C C . PRO A 1 210 ? 1.821 -4.454 -3.847 1.00 72.19 210 PRO A C 1
ATOM 1467 O O . PRO A 1 210 ? 1.603 -4.452 -2.648 1.00 72.19 210 PRO A O 1
ATOM 1470 N N . GLN A 1 211 ? 1.038 -5.197 -4.671 1.00 79.44 211 GLN A N 1
ATOM 1471 C CA . GLN A 1 211 ? 0.079 -6.279 -4.276 1.00 79.44 211 GLN A CA 1
ATOM 1472 C C . GLN A 1 211 ? -0.400 -7.207 -5.426 1.00 79.44 211 GLN A C 1
ATOM 1474 O O . GLN A 1 211 ? 0.389 -7.388 -6.347 1.00 79.44 211 GLN A O 1
ATOM 1479 N N . ILE A 1 212 ? -1.568 -7.866 -5.237 1.00 78.44 212 ILE A N 1
ATOM 1480 C CA . ILE A 1 212 ? -2.046 -9.223 -5.558 1.00 78.44 212 ILE A CA 1
ATOM 1481 C C . ILE A 1 212 ? -3.594 -9.328 -5.293 1.00 78.44 212 ILE A C 1
ATOM 1483 O O . ILE A 1 212 ? -4.088 -8.498 -4.528 1.00 78.44 212 ILE A O 1
ATOM 1487 N N . GLY A 1 213 ? -4.309 -10.350 -5.802 1.00 77.62 213 GLY A N 1
ATOM 1488 C CA . GLY A 1 213 ? -5.705 -10.805 -5.527 1.00 77.62 213 GLY A CA 1
ATOM 1489 C C . GLY A 1 213 ? -5.925 -12.346 -5.696 1.00 77.62 213 GLY A C 1
ATOM 1490 O O . GLY A 1 213 ? -5.078 -13.113 -5.248 1.00 77.62 213 GLY A O 1
ATOM 1491 N N . ASP A 1 214 ? -7.041 -12.834 -6.284 1.00 76.94 214 ASP A N 1
ATOM 1492 C CA . ASP A 1 214 ? -7.426 -14.278 -6.484 1.00 76.94 214 ASP A CA 1
ATOM 1493 C C . ASP A 1 214 ? -7.088 -14.834 -7.900 1.00 76.94 214 ASP A C 1
ATOM 1495 O O . ASP A 1 214 ? -6.485 -15.895 -8.043 1.00 76.94 214 ASP A O 1
ATOM 1499 N N . PHE A 1 215 ? -7.344 -14.070 -8.955 1.00 83.62 215 PHE A N 1
ATOM 1500 C CA . PHE A 1 215 ? -6.886 -14.235 -10.344 1.00 83.62 215 PHE A CA 1
ATOM 1501 C C . PHE A 1 215 ? -7.320 -15.502 -11.148 1.00 83.62 215 PHE A C 1
ATOM 1503 O O . PHE A 1 215 ? -8.493 -15.886 -11.208 1.00 83.62 215 PHE A O 1
ATOM 1510 N N . ASP A 1 216 ? -6.352 -16.070 -11.893 1.00 75.38 216 ASP A N 1
ATOM 1511 C CA . ASP A 1 216 ? -6.357 -16.549 -13.286 1.00 75.38 216 ASP A CA 1
ATOM 1512 C C . ASP A 1 216 ? -7.214 -17.758 -13.671 1.00 75.38 216 ASP A C 1
ATOM 1514 O O . ASP A 1 216 ? -6.762 -18.504 -14.537 1.00 75.38 216 ASP A O 1
ATOM 1518 N N . GLY A 1 217 ? -8.361 -18.011 -13.029 1.00 77.56 217 GLY A N 1
ATOM 1519 C CA . GLY A 1 217 ? -9.443 -18.935 -13.434 1.00 77.56 217 GLY A CA 1
ATOM 1520 C C . GLY A 1 217 ? -9.093 -20.429 -13.587 1.00 77.56 217 GLY A C 1
ATOM 1521 O O . GLY A 1 217 ? -9.684 -21.287 -12.935 1.00 77.56 217 GLY A O 1
ATOM 1522 N N . ASP A 1 218 ? -8.148 -20.732 -14.473 1.00 75.75 218 ASP A N 1
ATOM 1523 C CA . ASP A 1 218 ? -7.286 -21.920 -14.470 1.00 75.75 218 ASP A CA 1
ATOM 1524 C C . ASP A 1 218 ? -6.209 -21.824 -13.353 1.00 75.75 218 ASP A C 1
ATOM 1526 O O . ASP A 1 218 ? -5.764 -22.860 -12.868 1.00 75.75 218 ASP A O 1
ATOM 1530 N N . GLY A 1 219 ? -5.886 -20.607 -12.868 1.00 76.56 219 GLY A N 1
ATOM 1531 C CA . GLY A 1 219 ? -5.870 -20.352 -11.412 1.00 76.56 219 GLY A CA 1
ATOM 1532 C C . GLY A 1 219 ? -4.750 -19.507 -10.775 1.00 76.56 219 GLY A C 1
ATOM 1533 O O . GLY A 1 219 ? -4.600 -19.591 -9.562 1.00 76.56 219 GLY A O 1
ATOM 1534 N N . ARG A 1 220 ? -3.946 -18.748 -11.532 1.00 78.88 220 ARG A N 1
ATOM 1535 C CA . ARG A 1 220 ? -2.598 -18.252 -11.129 1.00 78.88 220 ARG A CA 1
ATOM 1536 C C . ARG A 1 220 ? -2.415 -16.740 -11.386 1.00 78.88 220 ARG A C 1
ATOM 1538 O O . ARG A 1 220 ? -3.405 -16.127 -11.767 1.00 78.88 220 ARG A O 1
ATOM 1545 N N . LYS A 1 221 ? -1.239 -16.108 -11.166 1.00 81.06 221 LYS A N 1
ATOM 1546 C CA . LYS A 1 221 ? -1.232 -14.697 -10.700 1.00 81.06 221 LYS A CA 1
ATOM 1547 C C . LYS A 1 221 ? -0.122 -13.640 -11.041 1.00 81.06 221 LYS A C 1
ATOM 1549 O O . LYS A 1 221 ? -0.366 -12.503 -10.672 1.00 81.06 221 LYS A O 1
ATOM 1554 N N . ASP A 1 222 ? 1.045 -13.901 -11.670 1.00 80.81 222 ASP A N 1
ATOM 1555 C CA . ASP A 1 222 ? 2.272 -13.025 -11.750 1.00 80.81 222 ASP A CA 1
ATOM 1556 C C . ASP A 1 222 ? 2.344 -11.864 -10.698 1.00 80.81 222 ASP A C 1
ATOM 1558 O O . ASP A 1 222 ? 2.134 -12.068 -9.508 1.00 80.81 222 ASP A O 1
ATOM 1562 N N . LEU A 1 223 ? 2.739 -10.639 -11.103 1.00 82.19 223 LEU A N 1
ATOM 1563 C CA . LEU A 1 223 ? 2.996 -9.454 -10.262 1.00 82.19 223 LEU A CA 1
ATOM 1564 C C . LEU A 1 223 ? 3.242 -8.179 -11.114 1.00 82.19 223 LEU A C 1
ATOM 1566 O O . LEU A 1 223 ? 3.336 -8.299 -12.324 1.00 82.19 223 LEU A O 1
ATOM 1570 N N . ALA A 1 224 ? 3.354 -6.963 -10.531 1.00 80.44 224 ALA A N 1
ATOM 1571 C CA . ALA A 1 224 ? 3.192 -5.613 -11.169 1.00 80.44 224 ALA A CA 1
ATOM 1572 C C . ALA A 1 224 ? 4.352 -4.609 -11.573 1.00 80.44 224 ALA A C 1
ATOM 1574 O O . ALA A 1 224 ? 4.050 -3.434 -11.764 1.00 80.44 224 ALA A O 1
ATOM 1575 N N . MET A 1 225 ? 5.669 -4.897 -11.530 1.00 80.25 225 MET A N 1
ATOM 1576 C CA . MET A 1 225 ? 6.736 -3.868 -11.232 1.00 80.25 225 MET A CA 1
ATOM 1577 C C . MET A 1 225 ? 7.321 -3.023 -12.397 1.00 80.25 225 MET A C 1
ATOM 1579 O O . MET A 1 225 ? 7.532 -3.602 -13.455 1.00 80.25 225 MET A O 1
ATOM 1583 N N . ALA A 1 226 ? 7.704 -1.717 -12.300 1.00 72.00 226 ALA A N 1
ATOM 1584 C CA . ALA A 1 226 ? 8.253 -0.903 -11.177 1.00 72.00 226 ALA A CA 1
ATOM 1585 C C . ALA A 1 226 ? 9.180 0.344 -11.445 1.00 72.00 226 ALA A C 1
ATOM 1587 O O . ALA A 1 226 ? 10.346 0.143 -11.157 1.00 72.00 226 ALA A O 1
ATOM 1588 N N . ASP A 1 227 ? 8.821 1.586 -11.919 1.00 69.44 227 ASP A N 1
ATOM 1589 C CA . ASP A 1 227 ? 9.868 2.554 -12.423 1.00 69.44 227 ASP A CA 1
ATOM 1590 C C . ASP A 1 227 ? 9.739 4.107 -12.671 1.00 69.44 227 ASP A C 1
ATOM 1592 O O . ASP A 1 227 ? 8.655 4.641 -12.908 1.00 69.44 227 ASP A O 1
ATOM 1596 N N . PHE A 1 228 ? 10.923 4.780 -12.766 1.00 63.84 228 PHE A N 1
ATOM 1597 C CA . PHE A 1 228 ? 11.236 6.124 -13.323 1.00 63.84 228 PHE A CA 1
ATOM 1598 C C . PHE A 1 228 ? 12.359 6.339 -14.387 1.00 63.84 228 PHE A C 1
ATOM 1600 O O . PHE A 1 228 ? 12.219 7.320 -15.101 1.00 63.84 228 PHE A O 1
ATOM 1607 N N . GLU A 1 229 ? 13.511 5.615 -14.446 1.00 68.50 229 GLU A N 1
ATOM 1608 C CA . GLU A 1 229 ? 14.725 5.959 -15.372 1.00 68.50 229 GLU A CA 1
ATOM 1609 C C . GLU A 1 229 ? 13.885 5.869 -16.780 1.00 68.50 229 GLU A C 1
ATOM 1611 O O . GLU A 1 229 ? 14.011 6.712 -17.670 1.00 68.50 229 GLU A O 1
ATOM 1616 N N . LEU A 1 230 ? 13.010 4.862 -17.003 1.00 69.38 230 LEU A N 1
ATOM 1617 C CA . LEU A 1 230 ? 12.370 4.566 -18.302 1.00 69.38 230 LEU A CA 1
ATOM 1618 C C . LEU A 1 230 ? 10.849 4.391 -18.252 1.00 69.38 230 LEU A C 1
ATOM 1620 O O . LEU A 1 230 ? 10.271 4.161 -19.315 1.00 69.38 230 LEU A O 1
ATOM 1624 N N . GLY A 1 231 ? 10.204 4.384 -17.087 1.00 71.25 231 GLY A N 1
ATOM 1625 C CA . GLY A 1 231 ? 8.867 3.826 -16.844 1.00 71.25 231 GLY A CA 1
ATOM 1626 C C . GLY A 1 231 ? 8.522 2.522 -17.619 1.00 71.25 231 GLY A C 1
ATOM 1627 O O . GLY A 1 231 ? 7.424 2.468 -18.170 1.00 71.25 231 GLY A O 1
ATOM 1628 N N . GLN A 1 232 ? 9.428 1.525 -17.761 1.00 78.25 232 GLN A N 1
ATOM 1629 C CA . GLN A 1 232 ? 9.352 0.370 -18.717 1.00 78.25 232 GLN A CA 1
ATOM 1630 C C . GLN A 1 232 ? 9.229 -1.039 -18.066 1.00 78.25 232 GLN A C 1
ATOM 1632 O O . GLN A 1 232 ? 9.448 -1.120 -16.873 1.00 78.25 232 GLN A O 1
ATOM 1637 N N . VAL A 1 233 ? 8.926 -2.138 -18.810 1.00 80.31 233 VAL A N 1
ATOM 1638 C CA . VAL A 1 233 ? 8.941 -3.562 -18.316 1.00 80.31 233 VAL A CA 1
ATOM 1639 C C . VAL A 1 233 ? 9.191 -4.691 -19.369 1.00 80.31 233 VAL A C 1
ATOM 1641 O O . VAL A 1 233 ? 9.357 -4.404 -20.561 1.00 80.31 233 VAL A O 1
ATOM 1644 N N . ILE A 1 234 ? 9.158 -5.962 -18.917 1.00 79.12 234 ILE A N 1
ATOM 1645 C CA . ILE A 1 234 ? 8.686 -7.200 -19.610 1.00 79.12 234 ILE A CA 1
ATOM 1646 C C . ILE A 1 234 ? 7.562 -7.908 -18.801 1.00 79.12 234 ILE A C 1
ATOM 1648 O O . ILE A 1 234 ? 6.714 -7.211 -18.272 1.00 79.12 234 ILE A O 1
ATOM 1652 N N . VAL A 1 235 ? 7.541 -9.245 -18.696 1.00 81.94 235 VAL A N 1
ATOM 1653 C CA . VAL A 1 235 ? 6.870 -10.044 -17.647 1.00 81.94 235 VAL A CA 1
ATOM 1654 C C . VAL A 1 235 ? 7.699 -11.304 -17.350 1.00 81.94 235 VAL A C 1
ATOM 1656 O O . VAL A 1 235 ? 8.665 -11.558 -18.080 1.00 81.94 235 VAL A O 1
ATOM 1659 N N . LEU A 1 236 ? 7.333 -12.100 -16.334 1.00 79.25 236 LEU A N 1
ATOM 1660 C CA . LEU A 1 236 ? 7.975 -13.389 -16.053 1.00 79.25 236 LEU A CA 1
ATOM 1661 C C . LEU A 1 236 ? 7.090 -14.634 -16.239 1.00 79.25 236 LEU A C 1
ATOM 1663 O O . LEU A 1 236 ? 7.687 -15.687 -16.353 1.00 79.25 236 LEU A O 1
ATOM 1667 N N . LEU A 1 237 ? 5.784 -14.499 -16.500 1.00 78.62 237 LEU A N 1
ATOM 1668 C CA . LEU A 1 237 ? 4.821 -15.439 -17.106 1.00 78.62 237 LEU A CA 1
ATOM 1669 C C . LEU A 1 237 ? 4.764 -16.867 -16.509 1.00 78.62 237 LEU A C 1
ATOM 1671 O O . LEU A 1 237 ? 5.640 -17.678 -16.816 1.00 78.62 237 LEU A O 1
ATOM 1675 N N . GLY A 1 238 ? 3.675 -17.242 -15.825 1.00 74.31 238 GLY A N 1
ATOM 1676 C CA . GLY A 1 238 ? 3.480 -18.577 -15.208 1.00 74.31 238 GLY A CA 1
ATOM 1677 C C . GLY A 1 238 ? 3.084 -19.753 -16.126 1.00 74.31 238 GLY A C 1
ATOM 1678 O O . GLY A 1 238 ? 2.045 -19.627 -16.756 1.00 74.31 238 GLY A O 1
ATOM 1679 N N . ASP A 1 239 ? 3.763 -20.920 -16.196 1.00 68.88 239 ASP A N 1
ATOM 1680 C CA . ASP A 1 239 ? 3.237 -22.122 -16.919 1.00 68.88 239 ASP A CA 1
ATOM 1681 C C . ASP A 1 239 ? 3.113 -23.447 -16.136 1.00 68.88 239 ASP A C 1
ATOM 1683 O O . ASP A 1 239 ? 2.121 -24.141 -16.370 1.00 68.88 239 ASP A O 1
ATOM 1687 N N . SER A 1 240 ? 4.032 -23.831 -15.237 1.00 64.12 240 SER A N 1
ATOM 1688 C CA . SER A 1 240 ? 3.930 -25.108 -14.487 1.00 64.12 240 SER A CA 1
ATOM 1689 C C . SER A 1 240 ? 4.803 -25.356 -13.231 1.00 64.12 240 SER A C 1
ATOM 1691 O O . SER A 1 240 ? 4.720 -26.466 -12.704 1.00 64.12 240 SER A O 1
ATOM 1693 N N . SER A 1 241 ? 5.673 -24.446 -12.772 1.00 63.09 241 SER A N 1
ATOM 1694 C CA . SER A 1 241 ? 6.581 -24.693 -11.622 1.00 63.09 241 SER A CA 1
ATOM 1695 C C . SER A 1 241 ? 6.745 -23.513 -10.660 1.00 63.09 241 SER A C 1
ATOM 1697 O O . SER A 1 241 ? 7.847 -23.288 -10.150 1.00 63.09 241 SER A O 1
ATOM 1699 N N . GLY A 1 242 ? 5.687 -22.721 -10.507 1.00 58.84 242 GLY A N 1
ATOM 1700 C CA . GLY A 1 242 ? 5.565 -21.685 -9.489 1.00 58.84 242 GLY A CA 1
ATOM 1701 C C . GLY A 1 242 ? 6.255 -20.397 -9.855 1.00 58.84 242 GLY A C 1
ATOM 1702 O O . GLY A 1 242 ? 5.607 -19.406 -10.133 1.00 58.84 242 GLY A O 1
ATOM 1703 N N . LEU A 1 243 ? 7.563 -20.481 -10.064 1.00 66.31 243 LEU A N 1
ATOM 1704 C CA . LEU A 1 243 ? 8.544 -19.490 -9.640 1.00 66.31 243 LEU A CA 1
ATOM 1705 C C . LEU A 1 243 ? 9.211 -18.768 -10.841 1.00 66.31 243 LEU A C 1
ATOM 1707 O O . LEU A 1 243 ? 9.654 -19.455 -11.759 1.00 66.31 243 LEU A O 1
ATOM 1711 N N . PRO A 1 244 ? 9.355 -17.428 -10.911 1.00 66.88 244 PRO A N 1
ATOM 1712 C CA . PRO A 1 244 ? 9.279 -16.749 -12.223 1.00 66.88 244 PRO A CA 1
ATOM 1713 C C . PRO A 1 244 ? 10.571 -16.640 -13.049 1.00 66.88 244 PRO A C 1
ATOM 1715 O O . PRO A 1 244 ? 11.610 -16.319 -12.492 1.00 66.88 244 PRO A O 1
ATOM 1718 N N . ALA A 1 245 ? 10.562 -16.820 -14.395 1.00 62.12 245 ALA A N 1
ATOM 1719 C CA . ALA A 1 245 ? 11.822 -17.156 -15.115 1.00 62.12 245 ALA A CA 1
ATOM 1720 C C . ALA A 1 245 ? 12.073 -16.717 -16.610 1.00 62.12 245 ALA A C 1
ATOM 1722 O O . ALA A 1 245 ? 12.537 -17.555 -17.394 1.00 62.12 245 ALA A O 1
ATOM 1723 N N . ARG A 1 246 ? 11.844 -15.458 -17.078 1.00 64.44 246 ARG A N 1
ATOM 1724 C CA . ARG A 1 246 ? 11.892 -15.072 -18.537 1.00 64.44 246 ARG A CA 1
ATOM 1725 C C . ARG A 1 246 ? 12.856 -13.973 -19.104 1.00 64.44 246 ARG A C 1
ATOM 1727 O O . ARG A 1 246 ? 13.929 -13.749 -18.561 1.00 64.44 246 ARG A O 1
ATOM 1734 N N . ASP A 1 247 ? 12.560 -13.399 -20.294 1.00 69.31 247 ASP A N 1
ATOM 1735 C CA . ASP A 1 247 ? 13.514 -12.757 -21.256 1.00 69.31 247 ASP A CA 1
ATOM 1736 C C . ASP A 1 247 ? 13.000 -11.449 -21.959 1.00 69.31 247 ASP A C 1
ATOM 1738 O O . ASP A 1 247 ? 11.827 -11.087 -21.864 1.00 69.31 247 ASP A O 1
ATOM 1742 N N . ALA A 1 248 ? 13.876 -10.776 -22.732 1.00 75.56 248 ALA A N 1
ATOM 1743 C CA . ALA A 1 248 ? 13.665 -9.633 -23.652 1.00 75.56 248 ALA A CA 1
ATOM 1744 C C . ALA A 1 248 ? 13.377 -8.251 -22.998 1.00 75.56 248 ALA A C 1
ATOM 1746 O O . ALA A 1 248 ? 13.704 -8.074 -21.828 1.00 75.56 248 ALA A O 1
ATOM 1747 N N . SER A 1 249 ? 12.949 -7.203 -23.756 1.00 80.00 249 SER A N 1
ATOM 1748 C CA . SER A 1 249 ? 12.424 -5.879 -23.254 1.00 80.00 249 SER A CA 1
ATOM 1749 C C . SER A 1 249 ? 12.273 -4.729 -24.290 1.00 80.00 249 SER A C 1
ATOM 1751 O O . SER A 1 249 ? 12.910 -4.748 -25.342 1.00 80.00 249 SER A O 1
ATOM 1753 N N . ILE A 1 250 ? 11.485 -3.678 -23.962 1.00 85.06 250 ILE A N 1
ATOM 1754 C CA . ILE A 1 250 ? 11.177 -2.469 -24.795 1.00 85.06 250 ILE A CA 1
ATOM 1755 C C . ILE A 1 250 ? 11.582 -1.119 -24.112 1.00 85.06 250 ILE A C 1
ATOM 1757 O O . ILE A 1 250 ? 12.548 -1.167 -23.354 1.00 85.06 250 ILE A O 1
ATOM 1761 N N . ALA A 1 251 ? 10.985 0.063 -24.424 1.00 83.12 251 ALA A N 1
ATOM 1762 C CA . ALA A 1 251 ? 11.028 1.381 -23.701 1.00 83.12 251 ALA A CA 1
ATOM 1763 C C . ALA A 1 251 ? 10.236 2.521 -24.429 1.00 83.12 251 ALA A C 1
ATOM 1765 O O . ALA A 1 251 ? 10.168 2.470 -25.657 1.00 83.12 251 ALA A O 1
ATOM 1766 N N . VAL A 1 252 ? 9.720 3.576 -23.737 1.00 80.19 252 VAL A N 1
ATOM 1767 C CA . VAL A 1 252 ? 9.334 4.881 -24.379 1.00 80.19 252 VAL A CA 1
ATOM 1768 C C . VAL A 1 252 ? 9.421 6.193 -23.535 1.00 80.19 252 VAL A C 1
ATOM 1770 O O . VAL A 1 252 ? 10.467 6.830 -23.591 1.00 80.19 252 VAL A O 1
ATOM 1773 N N . GLY A 1 253 ? 8.357 6.669 -22.852 1.00 72.88 253 GLY A N 1
ATOM 1774 C CA . GLY A 1 253 ? 8.143 8.078 -22.471 1.00 72.88 253 GLY A CA 1
ATOM 1775 C C . GLY A 1 253 ? 9.077 8.729 -21.418 1.00 72.88 253 GLY A C 1
ATOM 1776 O O . GLY A 1 253 ? 9.144 9.951 -21.426 1.00 72.88 253 GLY A O 1
ATOM 1777 N N . ALA A 1 254 ? 9.837 7.937 -20.637 1.00 72.56 254 ALA A N 1
ATOM 1778 C CA . ALA A 1 254 ? 10.875 8.140 -19.577 1.00 72.56 254 ALA A CA 1
ATOM 1779 C C . ALA A 1 254 ? 10.588 8.430 -18.036 1.00 72.56 254 ALA A C 1
ATOM 1781 O O . ALA A 1 254 ? 11.442 9.021 -17.384 1.00 72.56 254 ALA A O 1
ATOM 1782 N N . GLN A 1 255 ? 9.449 8.021 -17.421 1.00 66.88 255 GLN A N 1
ATOM 1783 C CA . GLN A 1 255 ? 9.198 7.722 -15.965 1.00 66.88 255 GLN A CA 1
ATOM 1784 C C . GLN A 1 255 ? 7.738 7.303 -15.609 1.00 66.88 255 GLN A C 1
ATOM 1786 O O . GLN A 1 255 ? 6.858 7.584 -16.396 1.00 66.88 255 GLN A O 1
ATOM 1791 N N . CYS A 1 256 ? 7.381 6.878 -14.384 1.00 70.94 256 CYS A N 1
ATOM 1792 C CA . CYS A 1 256 ? 5.974 6.922 -13.893 1.00 70.94 256 CYS A CA 1
ATOM 1793 C C . CYS A 1 256 ? 5.824 7.653 -12.528 1.00 70.94 256 CYS A C 1
ATOM 1795 O O . CYS A 1 256 ? 6.723 8.407 -12.160 1.00 70.94 256 CYS A O 1
ATOM 1797 N N . PHE A 1 257 ? 4.698 7.595 -11.799 1.00 64.62 257 PHE A N 1
ATOM 1798 C CA . PHE A 1 257 ? 4.538 6.599 -10.714 1.00 64.62 257 PHE A CA 1
ATOM 1799 C C . PHE A 1 257 ? 3.239 6.675 -9.918 1.00 64.62 257 PHE A C 1
ATOM 1801 O O . PHE A 1 257 ? 2.556 7.684 -10.022 1.00 64.62 257 PHE A O 1
ATOM 1808 N N . GLY A 1 258 ? 2.901 5.569 -9.236 1.00 65.81 258 GLY A N 1
ATOM 1809 C CA . GLY A 1 258 ? 1.582 5.055 -8.872 1.00 65.81 258 GLY A CA 1
ATOM 1810 C C . GLY A 1 258 ? 1.141 3.776 -9.651 1.00 65.81 258 GLY A C 1
ATOM 1811 O O . GLY A 1 258 ? 1.594 3.630 -10.777 1.00 65.81 258 GLY A O 1
ATOM 1812 N N . LEU A 1 259 ? 0.345 2.861 -9.061 1.00 72.75 259 LEU A N 1
ATOM 1813 C CA . LEU A 1 259 ? -0.169 1.513 -9.466 1.00 72.75 259 LEU A CA 1
ATOM 1814 C C . LEU A 1 259 ? -1.042 0.901 -8.283 1.00 72.75 259 LEU A C 1
ATOM 1816 O O . LEU A 1 259 ? -0.943 1.473 -7.205 1.00 72.75 259 LEU A O 1
ATOM 1820 N N . ALA A 1 260 ? -1.906 -0.156 -8.388 1.00 76.81 260 ALA A N 1
ATOM 1821 C CA . ALA A 1 260 ? -3.087 -0.352 -7.470 1.00 76.81 260 ALA A CA 1
ATOM 1822 C C . ALA A 1 260 ? -4.284 -1.368 -7.808 1.00 76.81 260 ALA A C 1
ATOM 1824 O O . ALA A 1 260 ? -5.399 -0.909 -7.996 1.00 76.81 260 ALA A O 1
ATOM 1825 N N . SER A 1 261 ? -4.177 -2.699 -7.949 1.00 75.06 261 SER A N 1
ATOM 1826 C CA . SER A 1 261 ? -5.091 -3.508 -8.854 1.00 75.06 261 SER A CA 1
ATOM 1827 C C . SER A 1 261 ? -6.183 -4.444 -8.298 1.00 75.06 261 SER A C 1
ATOM 1829 O O . SER A 1 261 ? -5.831 -5.409 -7.637 1.00 75.06 261 SER A O 1
ATOM 1831 N N . GLY A 1 262 ? -7.458 -4.328 -8.698 1.00 70.50 262 GLY A N 1
ATOM 1832 C CA . GLY A 1 262 ? -8.485 -5.335 -8.344 1.00 70.50 262 GLY A CA 1
ATOM 1833 C C . GLY A 1 262 ? -9.745 -5.360 -9.226 1.00 70.50 262 GLY A C 1
ATOM 1834 O O . GLY A 1 262 ? -9.794 -4.650 -10.226 1.00 70.50 262 GLY A O 1
ATOM 1835 N N . ASP A 1 263 ? -10.714 -6.215 -8.856 1.00 71.19 263 ASP A N 1
ATOM 1836 C CA . ASP A 1 263 ? -11.823 -6.807 -9.657 1.00 71.19 263 ASP A CA 1
ATOM 1837 C C . ASP A 1 263 ? -12.907 -5.834 -10.195 1.00 71.19 263 ASP A C 1
ATOM 1839 O O . ASP A 1 263 ? -14.106 -6.067 -10.110 1.00 71.19 263 ASP A O 1
ATOM 1843 N N . LEU A 1 264 ? -12.487 -4.675 -10.701 1.00 78.75 264 LEU A N 1
ATOM 1844 C CA . LEU A 1 264 ? -13.306 -3.531 -11.103 1.00 78.75 264 LEU A CA 1
ATOM 1845 C C . LEU A 1 264 ? -14.233 -3.639 -12.291 1.00 78.75 264 LEU A C 1
ATOM 1847 O O . LEU A 1 264 ? -14.846 -2.650 -12.643 1.00 78.75 264 LEU A O 1
ATOM 1851 N N . ASP A 1 265 ? -14.413 -4.791 -12.883 1.00 73.00 265 ASP A N 1
ATOM 1852 C CA . ASP A 1 265 ? -15.578 -5.053 -13.691 1.00 73.00 265 ASP A CA 1
ATOM 1853 C C . ASP A 1 265 ? -16.008 -6.539 -13.463 1.00 73.00 265 ASP A C 1
ATOM 1855 O O . ASP A 1 265 ? -17.024 -6.981 -13.950 1.00 73.00 265 ASP A O 1
ATOM 1859 N N . GLY A 1 266 ? -15.490 -7.249 -12.454 1.00 71.62 266 GLY A N 1
ATOM 1860 C CA . GLY A 1 266 ? -16.305 -8.110 -11.584 1.00 71.62 266 GLY A CA 1
ATOM 1861 C C . GLY A 1 266 ? -16.618 -9.505 -12.111 1.00 71.62 266 GLY A C 1
ATOM 1862 O O . GLY A 1 266 ? -17.642 -10.091 -11.722 1.00 71.62 266 GLY A O 1
ATOM 1863 N N . ASP A 1 267 ? -15.771 -10.041 -12.992 1.00 67.06 267 ASP A N 1
ATOM 1864 C CA . ASP A 1 267 ? -15.721 -11.472 -13.304 1.00 67.06 267 ASP A CA 1
ATOM 1865 C C . ASP A 1 267 ? -14.537 -12.200 -12.630 1.00 67.06 267 ASP A C 1
ATOM 1867 O O . ASP A 1 267 ? -14.470 -13.440 -12.686 1.00 67.06 267 ASP A O 1
ATOM 1871 N N . GLY A 1 268 ? -13.668 -11.463 -11.930 1.00 61.53 268 GLY A N 1
ATOM 1872 C CA . GLY A 1 268 ? -12.438 -11.895 -11.272 1.00 61.53 268 GLY A CA 1
ATOM 1873 C C . GLY A 1 268 ? -11.215 -11.904 -12.196 1.00 61.53 268 GLY A C 1
ATOM 1874 O O . GLY A 1 268 ? -10.537 -12.933 -12.163 1.00 61.53 268 GLY A O 1
ATOM 1875 N N . ARG A 1 269 ? -10.992 -10.892 -13.076 1.00 71.31 269 ARG A N 1
ATOM 1876 C CA . ARG A 1 269 ? -9.860 -10.786 -14.057 1.00 71.31 269 ARG A CA 1
ATOM 1877 C C . ARG A 1 269 ? -9.576 -9.347 -14.592 1.00 71.31 269 ARG A C 1
ATOM 1879 O O . ARG A 1 269 ? -10.258 -8.817 -15.475 1.00 71.31 269 ARG A O 1
ATOM 1886 N N . VAL A 1 270 ? -8.478 -8.760 -14.097 1.00 73.44 270 VAL A N 1
ATOM 1887 C CA . VAL A 1 270 ? -8.099 -7.321 -14.047 1.00 73.44 270 VAL A CA 1
ATOM 1888 C C . VAL A 1 270 ? -7.155 -6.908 -15.196 1.00 73.44 270 VAL A C 1
ATOM 1890 O O . VAL A 1 270 ? -6.719 -7.701 -16.027 1.00 73.44 270 VAL A O 1
ATOM 1893 N N . GLU A 1 271 ? -6.759 -5.642 -15.211 1.00 83.19 271 GLU A N 1
ATOM 1894 C CA . GLU A 1 271 ? -5.561 -5.118 -15.855 1.00 83.19 271 GLU A CA 1
ATOM 1895 C C . GLU A 1 271 ? -4.759 -4.253 -14.843 1.00 83.19 271 GLU A C 1
ATOM 1897 O O . GLU A 1 271 ? -4.403 -4.733 -13.772 1.00 83.19 271 GLU A O 1
ATOM 1902 N N . LEU A 1 272 ? -4.476 -2.971 -15.134 1.00 83.25 272 LEU A N 1
ATOM 1903 C CA . LEU A 1 272 ? -3.837 -1.989 -14.246 1.00 83.25 272 LEU A CA 1
ATOM 1904 C C . LEU A 1 272 ? -3.984 -0.550 -14.783 1.00 83.25 272 LEU A C 1
ATOM 1906 O O . LEU A 1 272 ? -4.091 -0.398 -15.975 1.00 83.25 272 LEU A O 1
ATOM 1910 N N . ILE A 1 273 ? -3.742 0.499 -13.993 1.00 88.38 273 ILE A N 1
ATOM 1911 C CA . ILE A 1 273 ? -3.515 1.946 -14.276 1.00 88.38 273 ILE A CA 1
ATOM 1912 C C . ILE A 1 273 ? -2.063 2.520 -14.089 1.00 88.38 273 ILE A C 1
ATOM 1914 O O . ILE A 1 273 ? -1.413 2.223 -13.094 1.00 88.38 273 ILE A O 1
ATOM 1918 N N . ALA A 1 274 ? -1.545 3.441 -14.947 1.00 82.00 274 ALA A N 1
ATOM 1919 C CA . ALA A 1 274 ? -0.349 4.290 -14.641 1.00 82.00 274 ALA A CA 1
ATOM 1920 C C . ALA A 1 274 ? -0.323 5.752 -15.231 1.00 82.00 274 ALA A C 1
ATOM 1922 O O . ALA A 1 274 ? -1.080 6.056 -16.135 1.00 82.00 274 ALA A O 1
ATOM 1923 N N . SER A 1 275 ? 0.446 6.745 -14.718 1.00 79.19 275 SER A N 1
ATOM 1924 C CA . SER A 1 275 ? 0.181 8.201 -14.972 1.00 79.19 275 SER A CA 1
ATOM 1925 C C . SER A 1 275 ? 1.293 9.233 -14.775 1.00 79.19 275 SER A C 1
ATOM 1927 O O . SER A 1 275 ? 2.361 8.910 -14.268 1.00 79.19 275 SER A O 1
ATOM 1929 N N . SER A 1 276 ? 0.977 10.476 -15.210 1.00 76.06 276 SER A N 1
ATOM 1930 C CA . SER A 1 276 ? 1.831 11.292 -16.073 1.00 76.06 276 SER A CA 1
ATOM 1931 C C . SER A 1 276 ? 2.337 12.675 -15.624 1.00 76.06 276 SER A C 1
ATOM 1933 O O . SER A 1 276 ? 1.489 13.445 -15.164 1.00 76.06 276 SER A O 1
ATOM 1935 N N . LEU A 1 277 ? 3.659 12.937 -15.865 1.00 68.12 277 LEU A N 1
ATOM 1936 C CA . LEU A 1 277 ? 4.590 14.112 -15.752 1.00 68.12 277 LEU A CA 1
ATOM 1937 C C . LEU A 1 277 ? 4.076 15.389 -15.062 1.00 68.12 277 LEU A C 1
ATOM 1939 O O . LEU A 1 277 ? 2.914 15.582 -14.721 1.00 68.12 277 LEU A O 1
ATOM 1943 N N . ALA A 1 278 ? 4.850 16.427 -15.313 1.00 71.19 278 ALA A N 1
ATOM 1944 C CA . ALA A 1 278 ? 4.321 17.602 -15.982 1.00 71.19 278 ALA A CA 1
ATOM 1945 C C . ALA A 1 278 ? 3.210 17.329 -17.032 1.00 71.19 278 ALA A C 1
ATOM 1947 O O . ALA A 1 278 ? 2.483 18.270 -17.336 1.00 71.19 278 ALA A O 1
ATOM 1948 N N . THR A 1 279 ? 3.051 16.120 -17.600 1.00 80.25 279 THR A N 1
ATOM 1949 C CA . THR A 1 279 ? 2.025 15.794 -18.608 1.00 80.25 279 THR A CA 1
ATOM 1950 C C . THR A 1 279 ? 0.599 15.667 -18.058 1.00 80.25 279 THR A C 1
ATOM 1952 O O . THR A 1 279 ? -0.351 15.852 -18.815 1.00 80.25 279 THR A O 1
ATOM 1955 N N . LYS A 1 280 ? 0.422 15.474 -16.746 1.00 85.38 280 LYS A N 1
ATOM 1956 C CA . LYS A 1 280 ? -0.873 15.575 -16.057 1.00 85.38 280 LYS A CA 1
ATOM 1957 C C . LYS A 1 280 ? -1.981 14.634 -16.582 1.00 85.38 280 LYS A C 1
ATOM 1959 O O . LYS A 1 280 ? -3.106 15.072 -16.767 1.00 85.38 280 LYS A O 1
ATOM 1964 N N . LYS A 1 281 ? -1.729 13.338 -16.767 1.00 87.38 281 LYS A N 1
ATOM 1965 C CA . LYS A 1 281 ? -2.780 12.361 -17.127 1.00 87.38 281 LYS A CA 1
ATOM 1966 C C . LYS A 1 281 ? -2.608 10.958 -16.576 1.00 87.38 281 LYS A C 1
ATOM 1968 O O . LYS A 1 281 ? -1.479 10.505 -16.489 1.00 87.38 281 LYS A O 1
ATOM 1973 N N . ILE A 1 282 ? -3.717 10.294 -16.263 1.00 88.06 282 ILE A N 1
ATOM 1974 C CA . ILE A 1 282 ? -3.823 8.839 -16.061 1.00 88.06 282 ILE A CA 1
ATOM 1975 C C . ILE A 1 282 ? -3.827 8.195 -17.424 1.00 88.06 282 ILE A C 1
ATOM 1977 O O . ILE A 1 282 ? -4.519 8.674 -18.311 1.00 88.06 282 ILE A O 1
ATOM 1981 N N . ALA A 1 283 ? -3.116 7.107 -17.562 1.00 88.62 283 ALA A N 1
ATOM 1982 C CA . ALA A 1 283 ? -3.360 6.083 -18.539 1.00 88.62 283 ALA A CA 1
ATOM 1983 C C . ALA A 1 283 ? -3.806 4.841 -17.765 1.00 88.62 283 ALA A C 1
ATOM 1985 O O . ALA A 1 283 ? -3.488 4.671 -16.588 1.00 88.62 283 ALA A O 1
ATOM 1986 N N . VAL A 1 284 ? -4.504 3.958 -18.442 1.00 89.25 284 VAL A N 1
ATOM 1987 C CA . VAL A 1 284 ? -4.546 2.562 -18.021 1.00 89.25 284 VAL A CA 1
ATOM 1988 C C . VAL A 1 284 ? -3.217 1.920 -18.498 1.00 89.25 284 VAL A C 1
ATOM 1990 O O . VAL A 1 284 ? -2.434 2.548 -19.215 1.00 89.25 284 VAL A O 1
ATOM 1993 N N . ILE A 1 285 ? -2.987 0.666 -18.142 1.00 88.31 285 ILE A N 1
ATOM 1994 C CA . ILE A 1 285 ? -2.113 -0.449 -18.704 1.00 88.31 285 ILE A CA 1
ATOM 1995 C C . ILE A 1 285 ? -3.020 -2.578 -20.678 1.00 88.31 285 ILE A C 1
ATOM 1997 O O . ILE A 1 285 ? -2.900 -2.559 -21.948 1.00 88.31 285 ILE A O 1
ATOM 2001 N N . GLY A 1 286 ? -3.741 -3.736 -20.434 1.00 85.75 286 GLY A N 1
ATOM 2002 C CA . GLY A 1 286 ? -4.778 -4.326 -21.290 1.00 85.75 286 GLY A CA 1
ATOM 2003 C C . GLY A 1 286 ? -4.268 -5.069 -22.491 1.00 85.75 286 GLY A C 1
ATOM 2004 O O . GLY A 1 286 ? -3.069 -5.218 -22.643 1.00 85.75 286 GLY A O 1
ATOM 2005 N N . ARG A 1 287 ? -5.158 -5.563 -23.354 1.00 83.38 287 ARG A N 1
ATOM 2006 C CA . ARG A 1 287 ? -4.806 -6.575 -24.356 1.00 83.38 287 ARG A CA 1
ATOM 2007 C C . ARG A 1 287 ? -5.155 -6.218 -25.806 1.00 83.38 287 ARG A C 1
ATOM 2009 O O . ARG A 1 287 ? -5.849 -5.269 -26.139 1.00 83.38 287 ARG A O 1
ATOM 2016 N N . VAL A 1 288 ? -4.654 -7.047 -26.715 1.00 80.50 288 VAL A N 1
ATOM 2017 C CA . VAL A 1 288 ? -5.330 -7.337 -27.996 1.00 80.50 288 VAL A CA 1
ATOM 2018 C C . VAL A 1 288 ? -5.647 -8.831 -28.089 1.00 80.50 288 VAL A C 1
ATOM 2020 O O . VAL A 1 288 ? -5.780 -9.388 -29.180 1.00 80.50 288 VAL A O 1
ATOM 2023 N N . GLY A 1 289 ? -5.727 -9.488 -26.927 1.00 72.69 289 GLY A N 1
ATOM 2024 C CA . GLY A 1 289 ? -6.031 -10.905 -26.789 1.00 72.69 289 GLY A CA 1
ATOM 2025 C C . GLY A 1 289 ? -5.163 -11.630 -25.752 1.00 72.69 289 GLY A C 1
ATOM 2026 O O . GLY A 1 289 ? -4.624 -10.986 -24.864 1.00 72.69 289 GLY A O 1
ATOM 2027 N N . PRO A 1 290 ? -5.005 -12.955 -25.891 1.00 70.06 290 PRO A N 1
ATOM 2028 C CA . PRO A 1 290 ? -4.445 -13.828 -24.861 1.00 70.06 290 PRO A CA 1
ATOM 2029 C C . PRO A 1 290 ? -3.067 -13.443 -24.320 1.00 70.06 290 PRO A C 1
ATOM 2031 O O . PRO A 1 290 ? -2.106 -13.296 -25.085 1.00 70.06 290 PRO A O 1
ATOM 2034 N N . GLY A 1 291 ? -2.993 -13.291 -23.000 1.00 68.75 291 GLY A N 1
ATOM 2035 C CA . GLY A 1 291 ? -1.858 -12.830 -22.202 1.00 68.75 291 GLY A CA 1
ATOM 2036 C C . GLY A 1 291 ? -1.039 -11.718 -22.857 1.00 68.75 291 GLY A C 1
ATOM 2037 O O . GLY A 1 291 ? 0.112 -11.973 -23.216 1.00 68.75 291 GLY A O 1
ATOM 2038 N N . THR A 1 292 ? -1.649 -10.574 -23.210 1.00 77.31 292 THR A N 1
ATOM 2039 C CA . THR A 1 292 ? -1.174 -9.628 -24.267 1.00 77.31 292 THR A CA 1
ATOM 2040 C C . THR A 1 292 ? -1.678 -8.164 -24.075 1.00 77.31 292 THR A C 1
ATOM 2042 O O . THR A 1 292 ? -2.287 -7.914 -23.058 1.00 77.31 292 THR A O 1
ATOM 2045 N N . LEU A 1 293 ? -1.396 -7.197 -25.001 1.00 84.88 293 LEU A N 1
ATOM 2046 C CA . LEU A 1 293 ? -1.232 -5.709 -24.824 1.00 84.88 293 LEU A CA 1
ATOM 2047 C C . LEU A 1 293 ? -2.208 -4.720 -25.584 1.00 84.88 293 LEU A C 1
ATOM 2049 O O . LEU A 1 293 ? -2.362 -4.922 -26.787 1.00 84.88 293 LEU A O 1
ATOM 2053 N N . GLY A 1 294 ? -2.764 -3.644 -24.960 1.00 85.75 294 GLY A N 1
ATOM 2054 C CA . GLY A 1 294 ? -3.877 -2.739 -25.428 1.00 85.75 294 GLY A CA 1
ATOM 2055 C C . GLY A 1 294 ? -3.618 -1.219 -25.747 1.00 85.75 294 GLY A C 1
ATOM 2056 O O . GLY A 1 294 ? -2.752 -0.945 -26.582 1.00 85.75 294 GLY A O 1
ATOM 2057 N N . VAL A 1 295 ? -4.362 -0.252 -25.123 1.00 90.19 295 VAL A N 1
ATOM 2058 C CA . VAL A 1 295 ? -4.335 1.283 -25.141 1.00 90.19 295 VAL A CA 1
ATOM 2059 C C . VAL A 1 295 ? -5.537 2.090 -25.842 1.00 90.19 295 VAL A C 1
ATOM 2061 O O . VAL A 1 295 ? -5.465 2.240 -27.055 1.00 90.19 295 VAL A O 1
ATOM 2064 N N . VAL A 1 296 ? -6.569 2.716 -25.148 1.00 88.62 296 VAL A N 1
ATOM 2065 C CA . VAL A 1 296 ? -7.823 3.470 -25.631 1.00 88.62 296 VAL A CA 1
ATOM 2066 C C . VAL A 1 296 ? -8.478 4.899 -25.162 1.00 88.62 296 VAL A C 1
ATOM 2068 O O . VAL A 1 296 ? -8.726 5.609 -26.136 1.00 88.62 296 VAL A O 1
ATOM 2071 N N . GLN A 1 297 ? -8.918 5.585 -24.016 1.00 93.81 297 GLN A N 1
ATOM 2072 C CA . GLN A 1 297 ? -9.018 5.794 -22.455 1.00 93.81 297 GLN A CA 1
ATOM 2073 C C . GLN A 1 297 ? -7.904 6.247 -21.240 1.00 93.81 297 GLN A C 1
ATOM 2075 O O . GLN A 1 297 ? -8.202 5.767 -20.166 1.00 93.81 297 GLN A O 1
ATOM 2080 N N . GLU A 1 298 ? -6.683 6.964 -20.990 1.00 92.75 298 GLU A N 1
ATOM 2081 C CA . GLU A 1 298 ? -5.511 8.026 -21.338 1.00 92.75 298 GLU A CA 1
ATOM 2082 C C . GLU A 1 298 ? -5.648 9.628 -21.522 1.00 92.75 298 GLU A C 1
ATOM 2084 O O . GLU A 1 298 ? -5.503 10.113 -22.638 1.00 92.75 298 GLU A O 1
ATOM 2089 N N . LEU A 1 299 ? -5.893 10.501 -20.501 1.00 90.62 299 LEU A N 1
ATOM 2090 C CA . LEU A 1 299 ? -6.185 11.983 -20.524 1.00 90.62 299 LEU A CA 1
ATOM 2091 C C . LEU A 1 299 ? -6.294 12.614 -19.074 1.00 90.62 299 LEU A C 1
ATOM 2093 O O . LEU A 1 299 ? -5.631 12.123 -18.171 1.00 90.62 299 LEU A O 1
ATOM 2097 N N . THR A 1 300 ? -7.042 13.712 -18.789 1.00 88.81 300 THR A N 1
ATOM 2098 C CA . THR A 1 300 ? -6.531 14.866 -17.969 1.00 88.81 300 THR A CA 1
ATOM 2099 C C . THR A 1 300 ? -7.411 15.606 -16.903 1.00 88.81 300 THR A C 1
ATOM 2101 O O . THR A 1 300 ? -8.617 15.740 -17.110 1.00 88.81 300 THR A O 1
ATOM 2104 N N . PRO A 1 301 ? -6.788 16.242 -15.866 1.00 84.06 301 PRO A N 1
ATOM 2105 C CA . PRO A 1 301 ? -7.373 17.127 -14.837 1.00 84.06 301 PRO A CA 1
ATOM 2106 C C . PRO A 1 301 ? -6.875 18.590 -14.963 1.00 84.06 301 PRO A C 1
ATOM 2108 O O . PRO A 1 301 ? -6.407 19.023 -16.015 1.00 84.06 301 PRO A O 1
ATOM 2111 N N . ILE A 1 302 ? -6.860 19.327 -13.842 1.00 74.62 302 ILE A N 1
ATOM 2112 C CA . ILE A 1 302 ? -6.349 20.695 -13.683 1.00 74.62 302 ILE A CA 1
ATOM 2113 C C . ILE A 1 302 ? -4.892 20.741 -13.084 1.00 74.62 302 ILE A C 1
ATOM 2115 O O . ILE A 1 302 ? -4.251 21.795 -13.073 1.00 74.62 302 ILE A O 1
ATOM 2119 N N . GLY A 1 303 ? -4.266 19.604 -12.714 1.00 77.38 303 GLY A N 1
ATOM 2120 C CA . GLY A 1 303 ? -2.995 19.488 -11.943 1.00 77.38 303 GLY A CA 1
ATOM 2121 C C . GLY A 1 303 ? -2.086 18.248 -12.212 1.00 77.38 303 GLY A C 1
ATOM 2122 O O . GLY A 1 303 ? -2.478 17.378 -12.986 1.00 77.38 303 GLY A O 1
ATOM 2123 N N . ALA A 1 304 ? -0.858 18.156 -11.632 1.00 76.44 304 ALA A N 1
ATOM 2124 C CA . ALA A 1 304 ? 0.016 16.937 -11.693 1.00 76.44 304 ALA A CA 1
ATOM 2125 C C . ALA A 1 304 ? 0.238 16.121 -10.398 1.00 76.44 304 ALA A C 1
ATOM 2127 O O . ALA A 1 304 ? 0.663 16.660 -9.385 1.00 76.44 304 ALA A O 1
ATOM 2128 N N . PRO A 1 305 ? 0.115 14.803 -10.438 1.00 78.19 305 PRO A N 1
ATOM 2129 C CA . PRO A 1 305 ? -0.835 14.207 -9.514 1.00 78.19 305 PRO A CA 1
ATOM 2130 C C . PRO A 1 305 ? -0.302 13.790 -8.137 1.00 78.19 305 PRO A C 1
ATOM 2132 O O . PRO A 1 305 ? 0.853 14.090 -7.843 1.00 78.19 305 PRO A O 1
ATOM 2135 N N . TYR A 1 306 ? -1.104 13.113 -7.286 1.00 70.25 306 TYR A N 1
ATOM 2136 C CA . TYR A 1 306 ? -0.546 12.438 -6.101 1.00 70.25 306 TYR A CA 1
ATOM 2137 C C . TYR A 1 306 ? -0.924 10.994 -5.583 1.00 70.25 306 TYR A C 1
ATOM 2139 O O . TYR A 1 306 ? -0.331 10.045 -6.054 1.00 70.25 306 TYR A O 1
ATOM 2147 N N . GLY A 1 307 ? -1.769 10.746 -4.574 1.00 70.88 307 GLY A N 1
ATOM 2148 C CA . GLY A 1 307 ? -1.912 9.432 -3.895 1.00 70.88 307 GLY A CA 1
ATOM 2149 C C . GLY A 1 307 ? -3.145 8.513 -4.166 1.00 70.88 307 GLY A C 1
ATOM 2150 O O . GLY A 1 307 ? -4.159 9.041 -4.607 1.00 70.88 307 GLY A O 1
ATOM 2151 N N . LEU A 1 308 ? -3.079 7.174 -3.896 1.00 72.62 308 LEU A N 1
ATOM 2152 C CA . LEU A 1 308 ? -3.875 6.101 -4.556 1.00 72.62 308 LEU A CA 1
ATOM 2153 C C . LEU A 1 308 ? -4.386 4.792 -3.847 1.00 72.62 308 LEU A C 1
ATOM 2155 O O . LEU A 1 308 ? -3.593 3.940 -3.489 1.00 72.62 308 LEU A O 1
ATOM 2159 N N . ARG A 1 309 ? -5.678 4.454 -3.904 1.00 81.44 309 ARG A N 1
ATOM 2160 C CA . ARG A 1 309 ? -6.210 3.064 -4.118 1.00 81.44 309 ARG A CA 1
ATOM 2161 C C . ARG A 1 309 ? -7.468 3.220 -5.005 1.00 81.44 309 ARG A C 1
ATOM 2163 O O . ARG A 1 309 ? -7.410 4.094 -5.852 1.00 81.44 309 ARG A O 1
ATOM 2170 N N . LEU A 1 310 ? -8.579 2.509 -4.871 1.00 78.69 310 LEU A N 1
ATOM 2171 C CA . LEU A 1 310 ? -9.691 2.455 -5.846 1.00 78.69 310 LEU A CA 1
ATOM 2172 C C . LEU A 1 310 ? -11.099 2.837 -5.244 1.00 78.69 310 LEU A C 1
ATOM 2174 O O . LEU A 1 310 ? -11.505 2.150 -4.349 1.00 78.69 310 LEU A O 1
ATOM 2178 N N . ALA A 1 311 ? -11.858 3.900 -5.649 1.00 76.50 311 ALA A N 1
ATOM 2179 C CA . ALA A 1 311 ? -13.071 4.462 -4.917 1.00 76.50 311 ALA A CA 1
ATOM 2180 C C . ALA A 1 311 ? -14.485 4.435 -5.541 1.00 76.50 311 ALA A C 1
ATOM 2182 O O . ALA A 1 311 ? -14.564 4.393 -6.749 1.00 76.50 311 ALA A O 1
ATOM 2183 N N . ASP A 1 312 ? -15.555 4.739 -4.791 1.00 75.12 312 ASP A N 1
ATOM 2184 C CA . ASP A 1 312 ? -16.933 4.954 -5.271 1.00 75.12 312 ASP A CA 1
ATOM 2185 C C . ASP A 1 312 ? -17.574 6.361 -5.024 1.00 75.12 312 ASP A C 1
ATOM 2187 O O . ASP A 1 312 ? -16.852 7.339 -5.266 1.00 75.12 312 ASP A O 1
ATOM 2191 N N . LEU A 1 313 ? -18.863 6.479 -4.569 1.00 78.88 313 LEU A N 1
ATOM 2192 C CA . LEU A 1 313 ? -19.892 7.545 -4.762 1.00 78.88 313 LEU A CA 1
ATOM 2193 C C . LEU A 1 313 ? -21.128 7.647 -3.761 1.00 78.88 313 LEU A C 1
ATOM 2195 O O . LEU A 1 313 ? -21.094 8.524 -2.898 1.00 78.88 313 LEU A O 1
ATOM 2199 N N . ASP A 1 314 ? -22.290 6.933 -3.878 1.00 74.12 314 ASP A N 1
ATOM 2200 C CA . ASP A 1 314 ? -23.311 6.816 -2.755 1.00 74.12 314 ASP A CA 1
ATOM 2201 C C . ASP A 1 314 ? -23.949 5.469 -2.142 1.00 74.12 314 ASP A C 1
ATOM 2203 O O . ASP A 1 314 ? -24.834 5.606 -1.292 1.00 74.12 314 ASP A O 1
ATOM 2207 N N . GLY A 1 315 ? -23.594 4.214 -2.519 1.00 76.69 315 GLY A N 1
ATOM 2208 C CA . GLY A 1 315 ? -23.881 2.837 -1.950 1.00 76.69 315 GLY A CA 1
ATOM 2209 C C . GLY A 1 315 ? -24.768 1.713 -2.657 1.00 76.69 315 GLY A C 1
ATOM 2210 O O . GLY A 1 315 ? -25.963 1.660 -2.343 1.00 76.69 315 GLY A O 1
ATOM 2211 N N . ASP A 1 316 ? -24.327 0.899 -3.666 1.00 73.44 316 ASP A N 1
ATOM 2212 C CA . ASP A 1 316 ? -25.195 0.066 -4.587 1.00 73.44 316 ASP A CA 1
ATOM 2213 C C . ASP A 1 316 ? -24.555 -0.963 -5.587 1.00 73.44 316 ASP A C 1
ATOM 2215 O O . ASP A 1 316 ? -25.244 -1.451 -6.494 1.00 73.44 316 ASP A O 1
ATOM 2219 N N . ALA A 1 317 ? -23.286 -1.325 -5.426 1.00 75.19 317 ALA A N 1
ATOM 2220 C CA . ALA A 1 317 ? -22.536 -2.302 -6.234 1.00 75.19 317 ALA A CA 1
ATOM 2221 C C . ALA A 1 317 ? -21.812 -1.921 -7.568 1.00 75.19 317 ALA A C 1
ATOM 2223 O O . ALA A 1 317 ? -21.563 -2.882 -8.290 1.00 75.19 317 ALA A O 1
ATOM 2224 N N . ILE A 1 318 ? -21.384 -0.677 -7.906 1.00 76.75 318 ILE A N 1
ATOM 2225 C CA . ILE A 1 318 ? -20.413 -0.394 -9.025 1.00 76.75 318 ILE A CA 1
ATOM 2226 C C . ILE A 1 318 ? -19.549 0.935 -8.935 1.00 76.75 318 ILE A C 1
ATOM 2228 O O . ILE A 1 318 ? -20.054 2.029 -9.139 1.00 76.75 318 ILE A O 1
ATOM 2232 N N . PRO A 1 319 ? -18.219 0.899 -8.695 1.00 80.25 319 PRO A N 1
ATOM 2233 C CA . PRO A 1 319 ? -17.461 2.156 -8.420 1.00 80.25 319 PRO A CA 1
ATOM 2234 C C . PRO A 1 319 ? -16.931 3.234 -9.432 1.00 80.25 319 PRO A C 1
ATOM 2236 O O . PRO A 1 319 ? -17.117 3.223 -10.655 1.00 80.25 319 PRO A O 1
ATOM 2239 N N . ASP A 1 320 ? -16.275 4.248 -8.830 1.00 82.44 320 ASP A N 1
ATOM 2240 C CA . ASP A 1 320 ? -15.835 5.580 -9.300 1.00 82.44 320 ASP A CA 1
ATOM 2241 C C . ASP A 1 320 ? -14.284 5.848 -9.200 1.00 82.44 320 ASP A C 1
ATOM 2243 O O . ASP A 1 320 ? -13.553 5.341 -10.034 1.00 82.44 320 ASP A O 1
ATOM 2247 N N . LEU A 1 321 ? -13.735 6.729 -8.312 1.00 85.94 321 LEU A N 1
ATOM 2248 C CA . LEU A 1 321 ? -12.263 6.993 -8.108 1.00 85.94 321 LEU A CA 1
ATOM 2249 C C . LEU A 1 321 ? -11.930 8.194 -7.177 1.00 85.94 321 LEU A C 1
ATOM 2251 O O . LEU A 1 321 ? -12.537 9.243 -7.359 1.00 85.94 321 LEU A O 1
ATOM 2255 N N . ALA A 1 322 ? -10.895 8.185 -6.295 1.00 84.00 322 ALA A N 1
ATOM 2256 C CA . ALA A 1 322 ? -10.715 9.307 -5.334 1.00 84.00 322 ALA A CA 1
ATOM 2257 C C . ALA A 1 322 ? -9.288 9.701 -4.682 1.00 84.00 322 ALA A C 1
ATOM 2259 O O . ALA A 1 322 ? -8.561 8.848 -4.200 1.00 84.00 322 ALA A O 1
ATOM 2260 N N . ALA A 1 323 ? -8.753 10.964 -4.782 1.00 80.12 323 ALA A N 1
ATOM 2261 C CA . ALA A 1 323 ? -7.276 11.251 -4.923 1.00 80.12 323 ALA A CA 1
ATOM 2262 C C . ALA A 1 323 ? -6.785 12.711 -5.297 1.00 80.12 323 ALA A C 1
ATOM 2264 O O . ALA A 1 323 ? -7.488 13.378 -6.015 1.00 80.12 323 ALA A O 1
ATOM 2265 N N . VAL A 1 324 ? -5.484 13.096 -5.213 1.00 78.31 324 VAL A N 1
ATOM 2266 C CA . VAL A 1 324 ? -4.729 14.164 -4.456 1.00 78.31 324 VAL A CA 1
ATOM 2267 C C . VAL A 1 324 ? -4.078 15.458 -5.133 1.00 78.31 324 VAL A C 1
ATOM 2269 O O . VAL A 1 324 ? -3.159 15.323 -5.929 1.00 78.31 324 VAL A O 1
ATOM 2272 N N . LEU A 1 325 ? -4.431 16.732 -4.755 1.00 74.38 325 LEU A N 1
ATOM 2273 C CA . LEU A 1 325 ? -3.912 18.112 -5.141 1.00 74.38 325 LEU A CA 1
ATOM 2274 C C . LEU A 1 325 ? -2.731 18.784 -4.339 1.00 74.38 325 LEU A C 1
ATOM 2276 O O . LEU A 1 325 ? -2.971 19.331 -3.259 1.00 74.38 325 LEU A O 1
ATOM 2280 N N . LEU A 1 326 ? -1.532 19.032 -4.914 1.00 67.56 326 LEU A N 1
ATOM 2281 C CA . LEU A 1 326 ? -0.484 19.884 -4.295 1.00 67.56 326 LEU A CA 1
ATOM 2282 C C . LEU A 1 326 ? -0.850 21.391 -4.292 1.00 67.56 326 LEU A C 1
ATOM 2284 O O . LEU A 1 326 ? -1.393 21.933 -3.332 1.00 67.56 326 LEU A O 1
ATOM 2288 N N . ASP A 1 327 ? -0.553 22.075 -5.396 1.00 67.00 327 ASP A N 1
ATOM 2289 C CA . ASP A 1 327 ? -0.691 23.508 -5.670 1.00 67.00 327 ASP A CA 1
ATOM 2290 C C . ASP A 1 327 ? -2.136 24.029 -5.635 1.00 67.00 327 ASP A C 1
ATOM 2292 O O . ASP A 1 327 ? -2.348 25.246 -5.671 1.00 67.00 327 ASP A O 1
ATOM 2296 N N . ARG A 1 328 ? -3.121 23.127 -5.529 1.00 68.50 328 ARG A N 1
ATOM 2297 C CA . ARG A 1 328 ? -4.545 23.463 -5.466 1.00 68.50 328 ARG A CA 1
ATOM 2298 C C . ARG A 1 328 ? -5.230 23.177 -4.117 1.00 68.50 328 ARG A C 1
ATOM 2300 O O . ARG A 1 328 ? -6.335 23.682 -3.948 1.00 68.50 328 ARG A O 1
ATOM 2307 N N . HIS A 1 329 ? -4.625 22.442 -3.171 1.00 69.75 329 HIS A N 1
ATOM 2308 C CA . HIS A 1 329 ? -5.143 22.201 -1.800 1.00 69.75 329 HIS A CA 1
ATOM 2309 C C . HIS A 1 329 ? -6.673 21.990 -1.670 1.00 69.75 329 HIS A C 1
ATOM 2311 O O . HIS A 1 329 ? -7.355 22.634 -0.865 1.00 69.75 329 HIS A O 1
ATOM 2317 N N . ALA A 1 330 ? -7.254 21.083 -2.438 1.00 74.50 330 ALA A N 1
ATOM 2318 C CA . ALA A 1 330 ? -8.649 20.700 -2.266 1.00 74.50 330 ALA A CA 1
ATOM 2319 C C . ALA A 1 330 ? -8.804 19.234 -2.594 1.00 74.50 330 ALA A C 1
ATOM 2321 O O . ALA A 1 330 ? -7.966 18.677 -3.263 1.00 74.50 330 ALA A O 1
ATOM 2322 N N . LEU A 1 331 ? -9.871 18.617 -2.136 1.00 80.31 331 LEU A N 1
ATOM 2323 C CA . LEU A 1 331 ? -10.248 17.261 -2.480 1.00 80.31 331 LEU A CA 1
ATOM 2324 C C . LEU A 1 331 ? -11.399 17.241 -3.467 1.00 80.31 331 LEU A C 1
ATOM 2326 O O . LEU A 1 331 ? -11.850 18.295 -3.893 1.00 80.31 331 LEU A O 1
ATOM 2330 N N . ALA A 1 332 ? -11.698 16.078 -4.012 1.00 82.62 332 ALA A N 1
ATOM 2331 C CA . ALA A 1 332 ? -12.700 15.762 -5.003 1.00 82.62 332 ALA A CA 1
ATOM 2332 C C . ALA A 1 332 ? -12.770 14.242 -5.149 1.00 82.62 332 ALA A C 1
ATOM 2334 O O . ALA A 1 332 ? -12.048 13.521 -4.472 1.00 82.62 332 ALA A O 1
ATOM 2335 N N . VAL A 1 333 ? -13.601 13.775 -6.072 1.00 86.31 333 VAL A N 1
ATOM 2336 C CA . VAL A 1 333 ? -13.812 12.359 -6.381 1.00 86.31 333 VAL A CA 1
ATOM 2337 C C . VAL A 1 333 ? -14.476 12.223 -7.750 1.00 86.31 333 VAL A C 1
ATOM 2339 O O . VAL A 1 333 ? -15.051 13.195 -8.260 1.00 86.31 333 VAL A O 1
ATOM 2342 N N . PHE A 1 334 ? -14.341 11.058 -8.365 1.00 86.19 334 PHE A N 1
ATOM 2343 C CA . PHE A 1 334 ? -14.926 10.704 -9.648 1.00 86.19 334 PHE A CA 1
ATOM 2344 C C . PHE A 1 334 ? -16.301 10.096 -9.566 1.00 86.19 334 PHE A C 1
ATOM 2346 O O . PHE A 1 334 ? -16.811 9.910 -8.482 1.00 86.19 334 PHE A O 1
ATOM 2353 N N . ARG A 1 335 ? -16.857 9.872 -10.761 1.00 89.75 335 ARG A N 1
ATOM 2354 C CA . ARG A 1 335 ? -18.068 9.132 -11.118 1.00 89.75 335 ARG A CA 1
ATOM 2355 C C . ARG A 1 335 ? -17.656 8.029 -12.109 1.00 89.75 335 ARG A C 1
ATOM 2357 O O . ARG A 1 335 ? -16.677 8.248 -12.822 1.00 89.75 335 ARG A O 1
ATOM 2364 N N . GLY A 1 336 ? -18.375 6.917 -12.206 1.00 87.19 336 GLY A N 1
ATOM 2365 C CA . GLY A 1 336 ? -17.969 5.708 -12.935 1.00 87.19 336 GLY A CA 1
ATOM 2366 C C . GLY A 1 336 ? -18.651 5.471 -14.290 1.00 87.19 336 GLY A C 1
ATOM 2367 O O . GLY A 1 336 ? -19.465 6.288 -14.736 1.00 87.19 336 GLY A O 1
ATOM 2368 N N . LEU A 1 337 ? -18.277 4.371 -14.960 1.00 84.88 337 LEU A N 1
ATOM 2369 C CA . LEU A 1 337 ? -19.082 3.592 -15.913 1.00 84.88 337 LEU A CA 1
ATOM 2370 C C . LEU A 1 337 ? -18.494 2.168 -16.241 1.00 84.88 337 LEU A C 1
ATOM 2372 O O . LEU A 1 337 ? -18.202 1.952 -17.411 1.00 84.88 337 LEU A O 1
ATOM 2376 N N . GLY A 1 338 ? -18.312 1.242 -15.270 1.00 76.44 338 GLY A N 1
ATOM 2377 C CA . GLY A 1 338 ? -18.126 -0.251 -15.342 1.00 76.44 338 GLY A CA 1
ATOM 2378 C C . GLY A 1 338 ? -17.217 -0.891 -16.399 1.00 76.44 338 GLY A C 1
ATOM 2379 O O . GLY A 1 338 ? -17.702 -1.254 -17.464 1.00 76.44 338 GLY A O 1
ATOM 2380 N N . GLY A 1 339 ? -15.907 -0.977 -16.165 1.00 75.81 339 GLY A N 1
ATOM 2381 C CA . GLY A 1 339 ? -14.899 -1.108 -17.228 1.00 75.81 339 GLY A CA 1
ATOM 2382 C C . GLY A 1 339 ? -14.677 0.223 -17.973 1.00 75.81 339 GLY A C 1
ATOM 2383 O O . GLY A 1 339 ? -13.840 0.340 -18.871 1.00 75.81 339 GLY A O 1
ATOM 2384 N N . ALA A 1 340 ? -15.405 1.282 -17.581 1.00 83.19 340 ALA A N 1
ATOM 2385 C CA . ALA A 1 340 ? -15.046 2.677 -17.809 1.00 83.19 340 ALA A CA 1
ATOM 2386 C C . ALA A 1 340 ? -15.340 3.598 -16.576 1.00 83.19 340 ALA A C 1
ATOM 2388 O O . ALA A 1 340 ? -15.915 3.161 -15.597 1.00 83.19 340 ALA A O 1
ATOM 2389 N N . PHE A 1 341 ? -14.942 4.882 -16.572 1.00 90.12 341 PHE A N 1
ATOM 2390 C CA . PHE A 1 341 ? -15.216 5.895 -15.522 1.00 90.12 341 PHE A CA 1
ATOM 2391 C C . PHE A 1 341 ? -15.670 7.190 -16.219 1.00 90.12 341 PHE A C 1
ATOM 2393 O O . PHE A 1 341 ? -15.439 7.400 -17.414 1.00 90.12 341 PHE A O 1
ATOM 2400 N N . ALA A 1 342 ? -16.324 8.098 -15.504 1.00 86.94 342 ALA A N 1
ATOM 2401 C CA . ALA A 1 342 ? -16.859 9.342 -16.049 1.00 86.94 342 ALA A CA 1
ATOM 2402 C C . ALA A 1 342 ? -15.769 10.397 -16.237 1.00 86.94 342 ALA A C 1
ATOM 2404 O O . ALA A 1 342 ? -14.960 10.615 -15.356 1.00 86.94 342 ALA A O 1
ATOM 2405 N N . LEU A 1 343 ? -15.757 11.149 -17.344 1.00 83.12 343 LEU A N 1
ATOM 2406 C CA . LEU A 1 343 ? -14.639 12.069 -17.627 1.00 83.12 343 LEU A CA 1
ATOM 2407 C C . LEU A 1 343 ? -14.516 13.292 -16.680 1.00 83.12 343 LEU A C 1
ATOM 2409 O O . LEU A 1 343 ? -13.538 14.031 -16.815 1.00 83.12 343 LEU A O 1
ATOM 2413 N N . GLN A 1 344 ? -15.483 13.569 -15.785 1.00 84.50 344 GLN A N 1
ATOM 2414 C CA . GLN A 1 344 ? -15.501 14.747 -14.885 1.00 84.50 344 GLN A CA 1
ATOM 2415 C C . GLN A 1 344 ? -15.739 14.435 -13.381 1.00 84.50 344 GLN A C 1
ATOM 2417 O O . GLN A 1 344 ? -16.615 13.621 -13.090 1.00 84.50 344 GLN A O 1
ATOM 2422 N N . PRO A 1 345 ? -15.041 15.122 -12.447 1.00 88.44 345 PRO A N 1
ATOM 2423 C CA . PRO A 1 345 ? -15.138 14.912 -10.994 1.00 88.44 345 PRO A CA 1
ATOM 2424 C C . PRO A 1 345 ? -15.886 16.017 -10.224 1.00 88.44 345 PRO A C 1
ATOM 2426 O O . PRO A 1 345 ? -16.284 17.037 -10.790 1.00 88.44 345 PRO A O 1
ATOM 2429 N N . THR A 1 346 ? -15.958 15.869 -8.898 1.00 85.56 346 THR A N 1
ATOM 2430 C CA . THR A 1 346 ? -16.628 16.799 -7.967 1.00 85.56 346 THR A CA 1
ATOM 2431 C C . THR A 1 346 ? -15.714 17.262 -6.824 1.00 85.56 346 THR A C 1
ATOM 2433 O O . THR A 1 346 ? -15.343 16.427 -6.014 1.00 85.56 346 THR A O 1
ATOM 2436 N N . GLU A 1 347 ? -15.402 18.566 -6.695 1.00 83.00 347 GLU A N 1
ATOM 2437 C CA . GLU A 1 347 ? -14.420 19.118 -5.720 1.00 83.00 347 GLU A CA 1
ATOM 2438 C C . GLU A 1 347 ? -14.956 19.571 -4.330 1.00 83.00 347 GLU A C 1
ATOM 2440 O O . GLU A 1 347 ? -16.119 19.924 -4.159 1.00 83.00 347 GLU A O 1
ATOM 2445 N N . LEU A 1 348 ? -14.076 19.537 -3.315 1.00 80.19 348 LEU A N 1
ATOM 2446 C CA . LEU A 1 348 ? -14.312 19.267 -1.885 1.00 80.19 348 LEU A CA 1
ATOM 2447 C C . LEU A 1 348 ? -13.066 19.634 -1.006 1.00 80.19 348 LEU A C 1
ATOM 2449 O O . LEU A 1 348 ? -12.187 18.811 -0.863 1.00 80.19 348 LEU A O 1
ATOM 2453 N N . PRO A 1 349 ? -12.906 20.787 -0.335 1.00 72.00 349 PRO A N 1
ATOM 2454 C CA . PRO A 1 349 ? -11.597 21.290 0.169 1.00 72.00 349 PRO A CA 1
ATOM 2455 C C . PRO A 1 349 ? -10.769 20.429 1.167 1.00 72.00 349 PRO A C 1
ATOM 2457 O O . PRO A 1 349 ? -11.285 19.507 1.806 1.00 72.00 349 PRO A O 1
ATOM 2460 N N . VAL A 1 350 ? -9.479 20.785 1.334 1.00 74.38 350 VAL A N 1
ATOM 2461 C CA . VAL A 1 350 ? -8.544 20.206 2.328 1.00 74.38 350 VAL A CA 1
ATOM 2462 C C . VAL A 1 350 ? -7.729 21.257 3.090 1.00 74.38 350 VAL A C 1
ATOM 2464 O O . VAL A 1 350 ? -7.628 22.408 2.670 1.00 74.38 350 VAL A O 1
ATOM 2467 N N . SER A 1 351 ? -7.117 20.850 4.203 1.00 64.94 351 SER A N 1
ATOM 2468 C CA . SER A 1 351 ? -6.071 21.601 4.906 1.00 64.94 351 SER A CA 1
ATOM 2469 C C . SER A 1 351 ? -4.676 21.086 4.554 1.00 64.94 351 SER A C 1
ATOM 2471 O O . SER A 1 351 ? -4.531 19.922 4.193 1.00 64.94 351 SER A O 1
ATOM 2473 N N . GLY A 1 352 ? -3.688 21.981 4.659 1.00 67.44 352 GLY A N 1
ATOM 2474 C CA . GLY A 1 352 ? -2.246 21.728 4.615 1.00 67.44 352 GLY A CA 1
ATOM 2475 C C . GLY A 1 352 ? -1.631 21.143 3.334 1.00 67.44 352 GLY A C 1
ATOM 2476 O O . GLY A 1 352 ? -2.288 20.897 2.322 1.00 67.44 352 GLY A O 1
ATOM 2477 N N . SER A 1 353 ? -0.312 20.966 3.368 1.00 66.06 353 SER A N 1
ATOM 2478 C CA . SER A 1 353 ? 0.548 20.295 2.379 1.00 66.06 353 SER A CA 1
ATOM 2479 C C . SER A 1 353 ? 0.403 18.754 2.331 1.00 66.06 353 SER A C 1
ATOM 2481 O O . SER A 1 353 ? 1.270 17.976 2.655 1.00 66.06 353 SER A O 1
ATOM 2483 N N . ALA A 1 354 ? -0.732 18.257 1.899 1.00 66.62 354 ALA A N 1
ATOM 2484 C CA . ALA A 1 354 ? -1.285 17.007 2.371 1.00 66.62 354 ALA A CA 1
ATOM 2485 C C . ALA A 1 354 ? -0.838 15.603 1.788 1.00 66.62 354 ALA A C 1
ATOM 2487 O O . ALA A 1 354 ? 0.353 15.456 1.659 1.00 66.62 354 ALA A O 1
ATOM 2488 N N . THR A 1 355 ? -1.600 14.495 1.657 1.00 69.62 355 THR A N 1
ATOM 2489 C CA . THR A 1 355 ? -1.132 13.122 1.308 1.00 69.62 355 THR A CA 1
ATOM 2490 C C . THR A 1 355 ? -2.238 12.168 0.786 1.00 69.62 355 THR A C 1
ATOM 2492 O O . THR A 1 355 ? -3.129 12.597 0.070 1.00 69.62 355 THR A O 1
ATOM 2495 N N . THR A 1 356 ? -2.143 10.871 1.035 1.00 70.81 356 THR A N 1
ATOM 2496 C CA . THR A 1 356 ? -2.687 9.772 0.243 1.00 70.81 356 THR A CA 1
ATOM 2497 C C . THR A 1 356 ? -3.558 8.901 1.143 1.00 70.81 356 THR A C 1
ATOM 2499 O O . THR A 1 356 ? -3.143 8.703 2.273 1.00 70.81 356 THR A O 1
ATOM 2502 N N . PRO A 1 357 ? -4.706 8.393 0.672 1.00 71.50 357 PRO A N 1
ATOM 2503 C CA . PRO A 1 357 ? -5.463 6.606 1.083 1.00 71.50 357 PRO A CA 1
ATOM 2504 C C . PRO A 1 357 ? -5.490 5.762 2.523 1.00 71.50 357 PRO A C 1
ATOM 2506 O O . PRO A 1 357 ? -4.779 4.780 2.542 1.00 71.50 357 PRO A O 1
ATOM 2509 N N . LEU A 1 358 ? -6.315 5.894 3.640 1.00 77.56 358 LEU A N 1
ATOM 2510 C CA . LEU A 1 358 ? -6.931 4.883 4.639 1.00 77.56 358 LEU A CA 1
ATOM 2511 C C . LEU A 1 358 ? -8.495 5.018 4.791 1.00 77.56 358 LEU A C 1
ATOM 2513 O O . LEU A 1 358 ? -8.868 6.143 4.653 1.00 77.56 358 LEU A O 1
ATOM 2517 N N . ALA A 1 359 ? -9.438 4.099 5.158 1.00 78.31 359 ALA A N 1
ATOM 2518 C CA . ALA A 1 359 ? -10.864 4.316 5.601 1.00 78.31 359 ALA A CA 1
ATOM 2519 C C . ALA A 1 359 ? -11.259 3.433 6.791 1.00 78.31 359 ALA A C 1
ATOM 2521 O O . ALA A 1 359 ? -10.627 2.420 7.051 1.00 78.31 359 ALA A O 1
ATOM 2522 N N . THR A 1 360 ? -12.401 3.755 7.396 1.00 79.81 360 THR A N 1
ATOM 2523 C CA . THR A 1 360 ? -13.128 2.900 8.340 1.00 79.81 360 THR A CA 1
ATOM 2524 C C . THR A 1 360 ? -14.593 3.346 8.442 1.00 79.81 360 THR A C 1
ATOM 2526 O O . THR A 1 360 ? -14.879 4.466 8.016 1.00 79.81 360 THR A O 1
ATOM 2529 N N . ASP A 1 361 ? -15.488 2.457 8.891 1.00 76.25 361 ASP A N 1
ATOM 2530 C CA . ASP A 1 361 ? -16.928 2.609 9.188 1.00 76.25 361 ASP A CA 1
ATOM 2531 C C . ASP A 1 361 ? -16.986 3.498 10.455 1.00 76.25 361 ASP A C 1
ATOM 2533 O O . ASP A 1 361 ? -16.646 2.969 11.487 1.00 76.25 361 ASP A O 1
ATOM 2537 N N . LEU A 1 362 ? -17.403 4.793 10.516 1.00 78.12 362 LEU A N 1
ATOM 2538 C CA . LEU A 1 362 ? -17.272 5.681 11.720 1.00 78.12 362 LEU A CA 1
ATOM 2539 C C . LEU A 1 362 ? -18.454 6.038 12.695 1.00 78.12 362 LEU A C 1
ATOM 2541 O O . LEU A 1 362 ? -18.197 6.249 13.884 1.00 78.12 362 LEU A O 1
ATOM 2545 N N . ASP A 1 363 ? -19.747 6.037 12.320 1.00 77.56 363 ASP A N 1
ATOM 2546 C CA . ASP A 1 363 ? -20.981 5.680 13.153 1.00 77.56 363 ASP A CA 1
ATOM 2547 C C . ASP A 1 363 ? -21.911 4.284 13.264 1.00 77.56 363 ASP A C 1
ATOM 2549 O O . ASP A 1 363 ? -22.707 4.400 14.201 1.00 77.56 363 ASP A O 1
ATOM 2553 N N . GLY A 1 364 ? -22.094 2.997 12.660 1.00 78.44 364 GLY A N 1
ATOM 2554 C CA . GLY A 1 364 ? -21.938 2.002 11.391 1.00 78.44 364 GLY A CA 1
ATOM 2555 C C . GLY A 1 364 ? -22.948 1.691 10.174 1.00 78.44 364 GLY A C 1
ATOM 2556 O O . GLY A 1 364 ? -23.761 0.785 10.336 1.00 78.44 364 GLY A O 1
ATOM 2557 N N . ASP A 1 365 ? -23.094 2.396 9.019 1.00 74.06 365 ASP A N 1
ATOM 2558 C CA . ASP A 1 365 ? -24.448 2.548 8.346 1.00 74.06 365 ASP A CA 1
ATOM 2559 C C . ASP A 1 365 ? -24.633 2.302 6.846 1.00 74.06 365 ASP A C 1
ATOM 2561 O O . ASP A 1 365 ? -25.779 2.399 6.386 1.00 74.06 365 ASP A O 1
ATOM 2565 N N . GLY A 1 366 ? -23.584 2.046 6.085 1.00 74.94 366 GLY A N 1
ATOM 2566 C CA . GLY A 1 366 ? -23.610 2.393 4.663 1.00 74.94 366 GLY A CA 1
ATOM 2567 C C . GLY A 1 366 ? -22.729 3.607 4.425 1.00 74.94 366 GLY A C 1
ATOM 2568 O O . GLY A 1 366 ? -23.249 4.638 3.966 1.00 74.94 366 GLY A O 1
ATOM 2569 N N . ALA A 1 367 ? -21.476 3.533 4.903 1.00 78.75 367 ALA A N 1
ATOM 2570 C CA . ALA A 1 367 ? -20.485 4.557 4.640 1.00 78.75 367 ALA A CA 1
ATOM 2571 C C . ALA A 1 367 ? -18.994 4.117 4.784 1.00 78.75 367 ALA A C 1
ATOM 2573 O O . ALA A 1 367 ? -18.415 4.238 5.866 1.00 78.75 367 ALA A O 1
ATOM 2574 N N . ARG A 1 368 ? -18.294 3.803 3.673 1.00 83.25 368 ARG A N 1
ATOM 2575 C CA . ARG A 1 368 ? -16.808 3.763 3.604 1.00 83.25 368 ARG A CA 1
ATOM 2576 C C . ARG A 1 368 ? -16.148 5.117 3.833 1.00 83.25 368 ARG A C 1
ATOM 2578 O O . ARG A 1 368 ? -15.909 5.899 2.934 1.00 83.25 368 ARG A O 1
ATOM 2585 N N . ASP A 1 369 ? -15.904 5.471 5.084 1.00 80.69 369 ASP A N 1
ATOM 2586 C CA . ASP A 1 369 ? -16.560 6.698 5.492 1.00 80.69 369 ASP A CA 1
ATOM 2587 C C . ASP A 1 369 ? -15.982 8.005 4.933 1.00 80.69 369 ASP A C 1
ATOM 2589 O O . ASP A 1 369 ? -16.789 8.835 4.549 1.00 80.69 369 ASP A O 1
ATOM 2593 N N . LEU A 1 370 ? -14.668 8.265 4.795 1.00 80.81 370 LEU A N 1
ATOM 2594 C CA . LEU A 1 370 ? -14.266 9.645 4.408 1.00 80.81 370 LEU A CA 1
ATOM 2595 C C . LEU A 1 370 ? -13.019 10.354 5.053 1.00 80.81 370 LEU A C 1
ATOM 2597 O O . LEU A 1 370 ? -13.270 11.530 5.310 1.00 80.81 370 LEU A O 1
ATOM 2601 N N . ILE A 1 371 ? -11.816 9.719 5.327 1.00 81.12 371 ILE A N 1
ATOM 2602 C CA . ILE A 1 371 ? -10.473 9.795 6.106 1.00 81.12 371 ILE A CA 1
ATOM 2603 C C . ILE A 1 371 ? -8.851 9.780 5.430 1.00 81.12 371 ILE A C 1
ATOM 2605 O O . ILE A 1 371 ? -8.490 8.696 5.057 1.00 81.12 371 ILE A O 1
ATOM 2609 N N . VAL A 1 372 ? -7.679 10.598 5.115 1.00 75.31 372 VAL A N 1
ATOM 2610 C CA . VAL A 1 372 ? -6.807 11.992 4.912 1.00 75.31 372 VAL A CA 1
ATOM 2611 C C . VAL A 1 372 ? -6.077 13.089 5.932 1.00 75.31 372 VAL A C 1
ATOM 2613 O O . VAL A 1 372 ? -6.760 14.006 6.397 1.00 75.31 372 VAL A O 1
ATOM 2616 N N . PRO A 1 373 ? -4.754 13.126 6.351 1.00 73.75 373 PRO A N 1
ATOM 2617 C CA . PRO A 1 373 ? -3.976 14.340 6.929 1.00 73.75 373 PRO A CA 1
ATOM 2618 C C . PRO A 1 373 ? -3.250 15.515 6.174 1.00 73.75 373 PRO A C 1
ATOM 2620 O O . PRO A 1 373 ? -3.881 15.938 5.227 1.00 73.75 373 PRO A O 1
ATOM 2623 N N . ALA A 1 374 ? -2.033 16.123 6.508 1.00 65.19 374 ALA A N 1
ATOM 2624 C CA . ALA A 1 374 ? -1.520 17.368 5.780 1.00 65.19 374 ALA A CA 1
ATOM 2625 C C . ALA A 1 374 ? -0.039 18.068 5.492 1.00 65.19 374 ALA A C 1
ATOM 2627 O O . ALA A 1 374 ? -0.115 19.258 5.295 1.00 65.19 374 ALA A O 1
ATO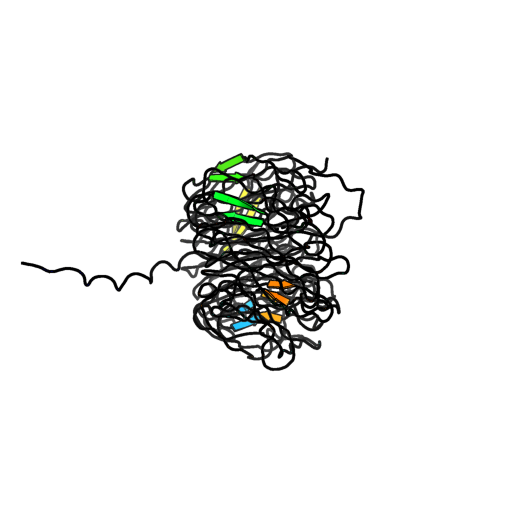M 2628 N N . HIS A 1 375 ? 1.268 17.628 5.464 1.00 63.78 375 HIS A N 1
ATOM 2629 C CA . HIS A 1 375 ? 2.592 18.452 5.596 1.00 63.78 375 HIS A CA 1
ATOM 2630 C C . HIS A 1 375 ? 3.402 18.423 6.969 1.00 63.78 375 HIS A C 1
ATOM 2632 O O . HIS A 1 375 ? 4.199 17.524 7.170 1.00 63.78 375 HIS A O 1
ATOM 2638 N N . ASN A 1 376 ? 3.400 19.439 7.865 1.00 65.75 376 ASN A N 1
ATOM 2639 C CA . ASN A 1 376 ? 3.962 19.416 9.254 1.00 65.75 376 ASN A CA 1
ATOM 2640 C C . ASN A 1 376 ? 3.221 20.319 10.320 1.00 65.75 376 ASN A C 1
ATOM 2642 O O . ASN A 1 376 ? 3.801 21.289 10.807 1.00 65.75 376 ASN A O 1
ATOM 2646 N N . ALA A 1 377 ? 1.932 20.089 10.661 1.00 67.62 377 ALA A N 1
ATOM 2647 C CA . ALA A 1 377 ? 1.081 20.986 11.485 1.00 67.62 377 ALA A CA 1
ATOM 2648 C C . ALA A 1 377 ? -0.312 20.407 11.919 1.00 67.62 377 ALA A C 1
ATOM 2650 O O . ALA A 1 377 ? -1.027 19.721 11.216 1.00 67.62 377 ALA A O 1
ATOM 2651 N N . PRO A 1 378 ? -0.865 20.732 13.082 1.00 74.06 378 PRO A N 1
ATOM 2652 C CA . PRO A 1 378 ? -1.640 19.734 13.830 1.00 74.06 378 PRO A CA 1
ATOM 2653 C C . PRO A 1 378 ? -3.195 19.672 13.634 1.00 74.06 378 PRO A C 1
ATOM 2655 O O . PRO A 1 378 ? -3.881 20.066 14.578 1.00 74.06 378 PRO A O 1
ATOM 2658 N N . VAL A 1 379 ? -3.812 19.170 12.534 1.00 74.12 379 VAL A N 1
ATOM 2659 C CA . VAL A 1 379 ? -5.323 19.171 12.363 1.00 74.12 379 VAL A CA 1
ATOM 2660 C C . VAL A 1 379 ? -6.081 17.895 11.849 1.00 74.12 379 VAL A C 1
ATOM 2662 O O . VAL A 1 379 ? -5.491 16.843 11.951 1.00 74.12 379 VAL A O 1
ATOM 2665 N N . VAL A 1 380 ? -7.362 17.915 11.375 1.00 77.88 380 VAL A N 1
ATOM 2666 C CA . VAL A 1 380 ? -8.002 16.817 10.565 1.00 77.88 380 VAL A CA 1
ATOM 2667 C C . VAL A 1 380 ? -8.626 17.231 9.213 1.00 77.88 380 VAL A C 1
ATOM 2669 O O . VAL A 1 380 ? -7.994 18.106 8.658 1.00 77.88 380 VAL A O 1
ATOM 2672 N N . ASN A 1 381 ? -9.779 16.740 8.679 1.00 76.38 381 ASN A N 1
ATOM 2673 C CA . ASN A 1 381 ? -10.465 17.289 7.462 1.00 76.38 381 ASN A CA 1
ATOM 2674 C C . ASN A 1 381 ? -12.039 17.104 7.250 1.00 76.38 381 ASN A C 1
ATOM 2676 O O . ASN A 1 381 ? -12.502 17.451 6.177 1.00 76.38 381 ASN A O 1
ATOM 2680 N N . LEU A 1 382 ? -12.885 16.611 8.188 1.00 80.31 382 LEU A N 1
ATOM 2681 C CA . LEU A 1 382 ? -14.229 15.895 8.096 1.00 80.31 382 LEU A CA 1
ATOM 2682 C C . LEU A 1 382 ? -15.477 16.326 7.285 1.00 80.31 382 LEU A C 1
ATOM 2684 O O . LEU A 1 382 ? -15.950 17.395 7.557 1.00 80.31 382 LEU A O 1
ATOM 2688 N N . PHE A 1 383 ? -16.171 15.459 6.515 1.00 79.12 383 PHE A N 1
ATOM 2689 C CA . PHE A 1 383 ? -17.387 15.806 5.722 1.00 79.12 383 PHE A CA 1
ATOM 2690 C C . PHE A 1 383 ? -18.497 14.666 5.543 1.00 79.12 383 PHE A C 1
ATOM 2692 O O . PHE A 1 383 ? -18.920 14.414 4.423 1.00 79.12 383 PHE A O 1
ATOM 2699 N N . ARG A 1 384 ? -18.956 13.902 6.546 1.00 84.31 384 ARG A N 1
ATOM 2700 C CA . ARG A 1 384 ? -19.775 12.629 6.502 1.00 84.31 384 ARG A CA 1
ATOM 2701 C C . ARG A 1 384 ? -20.252 11.838 5.230 1.00 84.31 384 ARG A C 1
ATOM 2703 O O . ARG A 1 384 ? -20.837 12.385 4.300 1.00 84.31 384 ARG A O 1
ATOM 2710 N N . GLY A 1 385 ? -20.140 10.508 5.252 1.00 80.81 385 GLY A N 1
ATOM 2711 C CA . GLY A 1 385 ? -20.753 9.499 4.399 1.00 80.81 385 GLY A CA 1
ATOM 2712 C C . GLY A 1 385 ? -22.261 9.396 4.502 1.00 80.81 385 GLY A C 1
ATOM 2713 O O . GLY A 1 385 ? -22.855 9.808 5.498 1.00 80.81 385 GLY A O 1
ATOM 2714 N N . ARG A 1 386 ? -22.915 8.917 3.445 1.00 74.69 386 ARG A N 1
ATOM 2715 C CA . ARG A 1 386 ? -24.371 8.879 3.341 1.00 74.69 386 ARG A CA 1
ATOM 2716 C C . ARG A 1 386 ? -24.822 7.749 2.415 1.00 74.69 386 ARG A C 1
ATOM 2718 O O . ARG A 1 386 ? -24.956 7.976 1.217 1.00 74.69 386 ARG A O 1
ATOM 2725 N N . SER A 1 387 ? -25.340 6.681 3.012 1.00 68.38 387 SER A N 1
ATOM 2726 C CA . SER A 1 387 ? -26.231 5.652 2.430 1.00 68.38 387 SER A CA 1
ATOM 2727 C C . SER A 1 387 ? -27.354 6.130 1.475 1.00 68.38 387 SER A C 1
ATOM 2729 O O . SER A 1 387 ? -28.038 5.328 0.833 1.00 68.38 387 SER A O 1
ATOM 2731 N N . SER A 1 388 ? -27.584 7.442 1.354 1.00 65.25 388 SER A N 1
ATOM 2732 C CA . SER A 1 388 ? -28.580 8.100 0.494 1.00 65.25 388 SER A CA 1
ATOM 2733 C C . SER A 1 388 ? -28.018 8.910 -0.681 1.00 65.25 388 SER A C 1
ATOM 2735 O O . SER A 1 388 ? -28.813 9.309 -1.534 1.00 65.25 388 SER A O 1
ATOM 2737 N N . GLY A 1 389 ? -26.719 9.215 -0.681 1.00 66.50 389 GLY A N 1
ATOM 2738 C CA . GLY A 1 389 ? -26.145 10.317 -1.454 1.00 66.50 389 GLY A CA 1
ATOM 2739 C C . GLY A 1 389 ? -25.921 11.581 -0.633 1.00 66.50 389 GLY A C 1
ATOM 2740 O O . GLY A 1 389 ? -26.862 12.248 -0.196 1.00 66.50 389 GLY A O 1
ATOM 2741 N N . GLY A 1 390 ? -24.665 11.985 -0.467 1.00 71.44 390 GLY A N 1
ATOM 2742 C CA . GLY A 1 390 ? -24.289 13.382 -0.304 1.00 71.44 390 GLY A CA 1
ATOM 2743 C C . GLY A 1 390 ? -22.933 13.704 0.351 1.00 71.44 390 GLY A C 1
ATOM 2744 O O . GLY A 1 390 ? -22.601 13.223 1.426 1.00 71.44 390 GLY A O 1
ATOM 2745 N N . LEU A 1 391 ? -22.220 14.696 -0.177 1.00 79.75 391 LEU A N 1
ATOM 2746 C CA . LEU A 1 391 ? -20.912 15.153 0.311 1.00 79.75 391 LEU A CA 1
ATOM 2747 C C . LEU A 1 391 ? -21.047 16.097 1.521 1.00 79.75 391 LEU A C 1
ATOM 2749 O O . LEU A 1 391 ? -21.484 17.243 1.382 1.00 79.75 391 LEU A O 1
ATOM 2753 N N . ALA A 1 392 ? -20.735 15.638 2.737 1.00 71.56 392 ALA A N 1
ATOM 2754 C CA . ALA A 1 392 ? -21.198 16.259 3.995 1.00 71.56 392 ALA A CA 1
ATOM 2755 C C . ALA A 1 392 ? -20.201 17.144 4.797 1.00 71.56 392 ALA A C 1
ATOM 2757 O O . ALA A 1 392 ? -20.208 17.114 6.015 1.00 71.56 392 ALA A O 1
ATOM 2758 N N . GLY A 1 393 ? -19.392 17.993 4.142 1.00 56.31 393 GLY A N 1
ATOM 2759 C CA . GLY A 1 393 ? -18.762 19.236 4.695 1.00 56.31 393 GLY A CA 1
ATOM 2760 C C . GLY A 1 393 ? -17.628 19.245 5.779 1.00 56.31 393 GLY A C 1
ATOM 2761 O O . GLY A 1 393 ? -17.912 19.070 6.949 1.00 56.31 393 GLY A O 1
ATOM 2762 N N . GLY A 1 394 ? -16.404 19.703 5.420 1.00 60.19 394 GLY A N 1
ATOM 2763 C CA . GLY A 1 394 ? -15.072 19.638 6.106 1.00 60.19 394 GLY A CA 1
ATOM 2764 C C . GLY A 1 394 ? -14.772 20.168 7.521 1.00 60.19 394 GLY A C 1
ATOM 2765 O O . GLY A 1 394 ? -14.716 21.381 7.715 1.00 60.19 394 GLY A O 1
ATOM 2766 N N . ARG A 1 395 ? -14.366 19.294 8.467 1.00 67.31 395 ARG A N 1
ATOM 2767 C CA . ARG A 1 395 ? -14.030 19.591 9.880 1.00 67.31 395 ARG A CA 1
ATOM 2768 C C . ARG A 1 395 ? -12.712 18.976 10.378 1.00 67.31 395 ARG A C 1
ATOM 2770 O O . ARG A 1 395 ? -12.612 17.846 10.866 1.00 67.31 395 ARG A O 1
ATOM 2777 N N . PHE A 1 396 ? -11.678 19.791 10.359 1.00 74.62 396 PHE A N 1
ATOM 2778 C CA . PHE A 1 396 ? -10.373 19.471 10.917 1.00 74.62 396 PHE A CA 1
ATOM 2779 C C . PHE A 1 396 ? -10.414 19.320 12.470 1.00 74.62 396 PHE A C 1
ATOM 2781 O O . PHE A 1 396 ? -10.851 20.243 13.148 1.00 74.62 396 PHE A O 1
ATOM 2788 N N . HIS A 1 397 ? -9.979 18.190 13.055 1.00 76.50 397 HIS A N 1
ATOM 2789 C CA . HIS A 1 397 ? -9.834 17.955 14.521 1.00 76.50 397 HIS A CA 1
ATOM 2790 C C . HIS A 1 397 ? -8.371 18.120 14.943 1.00 76.50 397 HIS A C 1
ATOM 2792 O O . HIS A 1 397 ? -7.533 18.375 14.111 1.00 76.50 397 HIS A O 1
ATOM 2798 N N . GLN A 1 398 ? -8.004 17.951 16.206 1.00 81.12 398 GLN A N 1
ATOM 2799 C CA . GLN A 1 398 ? -6.603 17.756 16.589 1.00 81.12 398 GLN A CA 1
ATOM 2800 C C . GLN A 1 398 ? -6.511 16.492 17.423 1.00 81.12 398 GLN A C 1
ATOM 2802 O O . GLN A 1 398 ? -7.467 16.170 18.122 1.00 81.12 398 GLN A O 1
ATOM 2807 N N . VAL A 1 399 ? -5.359 15.825 17.418 1.00 77.94 399 VAL A N 1
ATOM 2808 C CA . VAL A 1 399 ? -5.180 14.587 18.194 1.00 77.94 399 VAL A CA 1
ATOM 2809 C C . VAL A 1 399 ? -3.965 14.695 19.112 1.00 77.94 399 VAL A C 1
ATOM 2811 O O . VAL A 1 399 ? -2.952 15.236 18.697 1.00 77.94 399 VAL A O 1
ATOM 2814 N N . PRO A 1 400 ? -4.040 14.387 20.409 1.00 73.69 400 PRO A N 1
ATOM 2815 C CA . PRO A 1 400 ? -2.984 14.773 21.355 1.00 73.69 400 PRO A CA 1
ATOM 2816 C C . PRO A 1 400 ? -1.592 14.191 21.034 1.00 73.69 400 PRO A C 1
ATOM 2818 O O . PRO A 1 400 ? -1.501 13.036 20.675 1.00 73.69 400 PRO A O 1
ATOM 2821 N N . GLY A 1 401 ? -0.517 14.986 21.194 1.00 72.06 401 GLY A N 1
ATOM 2822 C CA . GLY A 1 401 ? 0.889 14.521 21.106 1.00 72.06 401 GLY A CA 1
ATOM 2823 C C . GLY A 1 401 ? 1.724 14.965 19.886 1.00 72.06 401 GLY A C 1
ATOM 2824 O O . GLY A 1 401 ? 2.911 14.695 19.839 1.00 72.06 401 GLY A O 1
ATOM 2825 N N . ILE A 1 402 ? 1.133 15.659 18.904 1.00 75.00 402 ILE A N 1
ATOM 2826 C CA . ILE A 1 402 ? 1.476 15.370 17.497 1.00 75.00 402 ILE A CA 1
ATOM 2827 C C . ILE A 1 402 ? 1.835 16.592 16.607 1.00 75.00 402 ILE A C 1
ATOM 2829 O O . ILE A 1 402 ? 0.958 17.352 16.195 1.00 75.00 402 ILE A O 1
ATOM 2833 N N . ALA A 1 403 ? 3.114 16.771 16.270 1.00 68.81 403 ALA A N 1
ATOM 2834 C CA . ALA A 1 403 ? 3.667 17.695 15.261 1.00 68.81 403 ALA A CA 1
ATOM 2835 C C . ALA A 1 403 ? 3.491 17.339 13.750 1.00 68.81 403 ALA A C 1
ATOM 2837 O O . ALA A 1 403 ? 2.873 18.147 13.062 1.00 68.81 403 ALA A O 1
ATOM 2838 N N . SER A 1 404 ? 4.039 16.223 13.219 1.00 70.62 404 SER A N 1
ATOM 2839 C CA . SER A 1 404 ? 4.134 15.912 11.761 1.00 70.62 404 SER A CA 1
ATOM 2840 C C . SER A 1 404 ? 3.552 14.548 11.243 1.00 70.62 404 SER A C 1
ATOM 2842 O O . SER A 1 404 ? 4.197 13.942 10.397 1.00 70.62 404 SER A O 1
ATOM 2844 N N . PRO A 1 405 ? 2.388 14.043 11.721 1.00 67.94 405 PRO A N 1
ATOM 2845 C CA . PRO A 1 405 ? 1.610 12.829 11.305 1.00 67.94 405 PRO A CA 1
ATOM 2846 C C . PRO A 1 405 ? 1.481 12.673 9.800 1.00 67.94 405 PRO A C 1
ATOM 2848 O O . PRO A 1 405 ? 1.039 13.619 9.194 1.00 67.94 405 PRO A O 1
ATOM 2851 N N . VAL A 1 406 ? 1.792 11.493 9.246 1.00 62.41 406 VAL A N 1
ATOM 2852 C CA . VAL A 1 406 ? 2.081 11.170 7.827 1.00 62.41 406 VAL A CA 1
ATOM 2853 C C . VAL A 1 406 ? 1.042 10.315 7.084 1.00 62.41 406 VAL A C 1
ATOM 2855 O O . VAL A 1 406 ? 0.964 10.370 5.854 1.00 62.41 406 VAL A O 1
ATOM 2858 N N . THR A 1 407 ? 0.111 9.700 7.807 1.00 69.56 407 THR A N 1
ATOM 2859 C CA . THR A 1 407 ? -1.049 8.927 7.341 1.00 69.56 407 THR A CA 1
ATOM 2860 C C . THR A 1 407 ? -1.630 8.143 8.535 1.00 69.56 407 THR A C 1
ATOM 2862 O O . THR A 1 407 ? -1.740 8.787 9.563 1.00 69.56 407 THR A O 1
ATOM 2865 N N . VAL A 1 408 ? -2.046 6.864 8.464 1.00 71.88 408 VAL A N 1
ATOM 2866 C CA . VAL A 1 408 ? -3.002 6.220 9.415 1.00 71.88 408 VAL A CA 1
ATOM 2867 C C . VAL A 1 408 ? -3.361 4.754 9.043 1.00 71.88 408 VAL A C 1
ATOM 2869 O O . VAL A 1 408 ? -2.906 4.305 8.009 1.00 71.88 408 VAL A O 1
ATOM 2872 N N . ASP A 1 409 ? -4.198 4.040 9.821 1.00 78.31 409 ASP A N 1
ATOM 2873 C CA . ASP A 1 409 ? -4.857 2.739 9.483 1.00 78.31 409 ASP A CA 1
ATOM 2874 C C . ASP A 1 409 ? -6.187 2.525 10.266 1.00 78.31 409 ASP A C 1
ATOM 2876 O O . ASP A 1 409 ? -6.610 3.499 10.872 1.00 78.31 409 ASP A O 1
ATOM 2880 N N . ALA A 1 410 ? -6.910 1.390 10.249 1.00 74.94 410 ALA A N 1
ATOM 2881 C CA . ALA A 1 410 ? -8.235 1.233 10.932 1.00 74.94 410 ALA A CA 1
ATOM 2882 C C . ALA A 1 410 ? -8.735 -0.205 11.132 1.00 74.94 410 ALA A C 1
ATOM 2884 O O . ALA A 1 410 ? -8.060 -0.978 10.528 1.00 74.94 410 ALA A O 1
ATOM 2885 N N . GLY A 1 411 ? -9.860 -0.584 11.790 1.00 71.88 411 GLY A N 1
ATOM 2886 C CA . GLY A 1 411 ? -10.501 -1.950 11.941 1.00 71.88 411 GLY A CA 1
ATOM 2887 C C . GLY A 1 411 ? -10.972 -2.649 13.287 1.00 71.88 411 GLY A C 1
ATOM 2888 O O . GLY A 1 411 ? -12.101 -2.339 13.592 1.00 71.88 411 GLY A O 1
ATOM 2889 N N . ASP A 1 412 ? -10.230 -3.506 14.086 1.00 72.75 412 ASP A N 1
ATOM 2890 C CA . ASP A 1 412 ? -10.639 -4.365 15.302 1.00 72.75 412 ASP A CA 1
ATOM 2891 C C . ASP A 1 412 ? -10.111 -4.023 16.759 1.00 72.75 412 ASP A C 1
ATOM 2893 O O . ASP A 1 412 ? -8.953 -4.317 17.003 1.00 72.75 412 ASP A O 1
ATOM 2897 N N . PHE A 1 413 ? -10.761 -3.410 17.780 1.00 79.75 413 PHE A N 1
ATOM 2898 C CA . PHE A 1 413 ? -10.055 -2.930 19.020 1.00 79.75 413 PHE A CA 1
ATOM 2899 C C . PHE A 1 413 ? -10.496 -3.498 20.352 1.00 79.75 413 PHE A C 1
ATOM 2901 O O . PHE A 1 413 ? -9.721 -4.208 20.999 1.00 79.75 413 PHE A O 1
ATOM 2908 N N . ASP A 1 414 ? -11.607 -2.985 20.892 1.00 73.75 414 ASP A N 1
ATOM 2909 C CA . ASP A 1 414 ? -12.054 -3.410 22.201 1.00 73.75 414 ASP A CA 1
ATOM 2910 C C . ASP A 1 414 ? -12.904 -4.645 21.992 1.00 73.75 414 ASP A C 1
ATOM 2912 O O . ASP A 1 414 ? -12.757 -5.586 22.753 1.00 73.75 414 ASP A O 1
ATOM 2916 N N . GLY A 1 415 ? -13.653 -4.770 20.901 1.00 73.88 415 GLY A N 1
ATOM 2917 C CA . GLY A 1 415 ? -14.503 -5.936 20.662 1.00 73.88 415 GLY A CA 1
ATOM 2918 C C . GLY A 1 415 ? -15.902 -5.706 21.161 1.00 73.88 415 GLY A C 1
ATOM 2919 O O . GLY A 1 415 ? -16.485 -6.558 21.831 1.00 73.88 415 GLY A O 1
ATOM 2920 N N . ASP A 1 416 ? -16.411 -4.510 20.904 1.00 71.56 416 ASP A N 1
ATOM 2921 C CA . ASP A 1 416 ? -17.816 -4.204 21.075 1.00 71.56 416 ASP A CA 1
ATOM 2922 C C . ASP A 1 416 ? -18.632 -4.391 19.792 1.00 71.56 416 ASP A C 1
ATOM 2924 O O . ASP A 1 416 ? -19.868 -4.444 19.855 1.00 71.56 416 ASP A O 1
ATOM 2928 N N . GLY A 1 417 ? -17.958 -4.476 18.648 1.00 71.69 417 GLY A N 1
ATOM 2929 C CA . GLY A 1 417 ? -18.509 -3.966 17.414 1.00 71.69 417 GLY A CA 1
ATOM 2930 C C . GLY A 1 417 ? -18.585 -2.427 17.502 1.00 71.69 417 GLY A C 1
ATOM 2931 O O . GLY A 1 417 ? -19.223 -1.930 18.444 1.00 71.69 417 GLY A O 1
ATOM 2932 N N . ARG A 1 418 ? -18.097 -1.745 16.447 1.00 76.25 418 ARG A N 1
ATOM 2933 C CA . ARG A 1 418 ? -17.694 -0.344 16.184 1.00 76.25 418 ARG A CA 1
ATOM 2934 C C . ARG A 1 418 ? -16.117 -0.182 16.060 1.00 76.25 418 ARG A C 1
ATOM 2936 O O . ARG A 1 418 ? -15.432 -0.277 17.060 1.00 76.25 418 ARG A O 1
ATOM 2943 N N . ASP A 1 419 ? -15.577 0.056 14.848 1.00 79.12 419 ASP A N 1
ATOM 2944 C CA . ASP A 1 419 ? -14.190 0.172 14.257 1.00 79.12 419 ASP A CA 1
ATOM 2945 C C . ASP A 1 419 ? -13.259 1.301 14.872 1.00 79.12 419 ASP A C 1
ATOM 2947 O O . ASP A 1 419 ? -13.581 1.768 15.944 1.00 79.12 419 ASP A O 1
ATOM 2951 N N . ASP A 1 420 ? -12.097 1.767 14.362 1.00 77.19 420 ASP A N 1
ATOM 2952 C CA . ASP A 1 420 ? -11.271 2.902 14.897 1.00 77.19 420 ASP A CA 1
ATOM 2953 C C . ASP A 1 420 ? -10.142 3.435 13.984 1.00 77.19 420 ASP A C 1
ATOM 2955 O O . ASP A 1 420 ? -9.900 2.852 12.944 1.00 77.19 420 ASP A O 1
ATOM 2959 N N . VAL A 1 421 ? -9.391 4.490 14.382 1.00 79.25 421 VAL A N 1
ATOM 2960 C CA . VAL A 1 421 ? -8.088 4.878 13.783 1.00 79.25 421 VAL A CA 1
ATOM 2961 C C . VAL A 1 421 ? -7.109 5.524 14.756 1.00 79.25 421 VAL A C 1
ATOM 2963 O O . VAL A 1 421 ? -7.439 6.340 15.623 1.00 79.25 421 VAL A O 1
ATOM 2966 N N . VAL A 1 422 ? -5.825 5.300 14.471 1.00 78.75 422 VAL A N 1
ATOM 2967 C CA . VAL A 1 422 ? -4.690 6.024 15.042 1.00 78.75 422 VAL A CA 1
ATOM 2968 C C . VAL A 1 422 ? -3.672 6.584 13.999 1.00 78.75 422 VAL A C 1
ATOM 2970 O O . VAL A 1 422 ? -3.646 6.161 12.852 1.00 78.75 422 VAL A O 1
ATOM 2973 N N . THR A 1 423 ? -2.817 7.560 14.355 1.00 78.81 423 THR A N 1
ATOM 2974 C CA . THR A 1 423 ? -1.587 7.906 13.609 1.00 78.81 423 THR A CA 1
ATOM 2975 C C . THR A 1 423 ? -0.352 7.479 14.403 1.00 78.81 423 THR A C 1
ATOM 2977 O O . THR A 1 423 ? -0.370 7.224 15.599 1.00 78.81 423 THR A O 1
ATOM 2980 N N . ALA A 1 424 ? 0.769 7.591 13.719 1.00 76.00 424 ALA A N 1
ATOM 2981 C CA . ALA A 1 424 ? 2.151 7.312 14.048 1.00 76.00 424 ALA A CA 1
ATOM 2982 C C . ALA A 1 424 ? 2.977 8.544 13.487 1.00 76.00 424 ALA A C 1
ATOM 2984 O O . ALA A 1 424 ? 2.307 9.339 12.827 1.00 76.00 424 ALA A O 1
ATOM 2985 N N . GLY A 1 425 ? 4.275 8.974 13.562 1.00 68.88 425 GLY A N 1
ATOM 2986 C CA . GLY A 1 425 ? 5.657 8.867 14.109 1.00 68.88 425 GLY A CA 1
ATOM 2987 C C . GLY A 1 425 ? 6.701 9.943 13.627 1.00 68.88 425 GLY A C 1
ATOM 2988 O O . GLY A 1 425 ? 6.949 10.834 14.423 1.00 68.88 425 GLY A O 1
ATOM 2989 N N . PHE A 1 426 ? 7.343 9.802 12.425 1.00 61.56 426 PHE A N 1
ATOM 2990 C CA . PHE A 1 426 ? 8.548 10.391 11.718 1.00 61.56 426 PHE A CA 1
ATOM 2991 C C . PHE A 1 426 ? 9.558 11.276 12.471 1.00 61.56 426 PHE A C 1
ATOM 2993 O O . PHE A 1 426 ? 10.740 11.276 12.116 1.00 61.56 426 PHE A O 1
ATOM 3000 N N . THR A 1 427 ? 9.146 12.020 13.490 1.00 68.50 427 THR A N 1
ATOM 3001 C CA . THR A 1 427 ? 10.025 12.837 14.332 1.00 68.50 427 THR A CA 1
ATOM 3002 C C . THR A 1 427 ? 9.932 12.573 15.845 1.00 68.50 427 THR A C 1
ATOM 3004 O O . THR A 1 427 ? 10.741 13.149 16.574 1.00 68.50 427 THR A O 1
ATOM 3007 N N . ASP A 1 428 ? 9.021 11.724 16.348 1.00 75.12 428 ASP A N 1
ATOM 3008 C CA . ASP A 1 428 ? 8.640 11.735 17.775 1.00 75.12 428 ASP A CA 1
ATOM 3009 C C . ASP A 1 428 ? 8.500 10.383 18.494 1.00 75.12 428 ASP A C 1
ATOM 3011 O O . ASP A 1 428 ? 8.473 9.311 17.901 1.00 75.12 428 ASP A O 1
ATOM 3015 N N . THR A 1 429 ? 8.310 10.525 19.814 1.00 80.12 429 THR A N 1
ATOM 3016 C CA . THR A 1 429 ? 7.866 9.552 20.824 1.00 80.12 429 THR A CA 1
ATOM 3017 C C . THR A 1 429 ? 6.625 10.080 21.592 1.00 80.12 429 THR A C 1
ATOM 3019 O O . THR A 1 429 ? 6.737 10.476 22.749 1.00 80.12 429 THR A O 1
ATOM 3022 N N . LEU A 1 430 ? 5.460 10.204 20.920 1.00 78.25 430 LEU A N 1
ATOM 3023 C CA . LEU A 1 430 ? 4.124 10.418 21.539 1.00 78.25 430 LEU A CA 1
ATOM 3024 C C . LEU A 1 430 ? 2.959 9.901 20.647 1.00 78.25 430 LEU A C 1
ATOM 3026 O O . LEU A 1 430 ? 2.680 10.527 19.627 1.00 78.25 430 LEU A O 1
ATOM 3030 N N . VAL A 1 431 ? 2.249 8.837 21.061 1.00 79.25 431 VAL A N 1
ATOM 3031 C CA . VAL A 1 431 ? 1.192 8.057 20.330 1.00 79.25 431 VAL A CA 1
ATOM 3032 C C . VAL A 1 431 ? -0.228 8.156 20.890 1.00 79.25 431 VAL A C 1
ATOM 3034 O O . VAL A 1 431 ? -0.367 8.473 22.059 1.00 79.25 431 VAL A O 1
ATOM 3037 N N . VAL A 1 432 ? -1.272 7.784 20.115 1.00 76.38 432 VAL A N 1
ATOM 3038 C CA . VAL A 1 432 ? -2.703 7.725 20.509 1.00 76.38 432 VAL A CA 1
ATOM 3039 C C . VAL A 1 432 ? -3.452 6.593 19.767 1.00 76.38 432 VAL A C 1
ATOM 3041 O O . VAL A 1 432 ? -2.823 5.826 19.050 1.00 76.38 432 VAL A O 1
ATOM 3044 N N . LEU A 1 433 ? -4.754 6.462 20.044 1.00 77.38 433 LEU A N 1
ATOM 3045 C CA . LEU A 1 433 ? -5.784 5.516 19.605 1.00 77.38 433 LEU A CA 1
ATOM 3046 C C . LEU A 1 433 ? -7.134 6.263 19.575 1.00 77.38 433 LEU A C 1
ATOM 3048 O O . LEU A 1 433 ? -7.377 6.871 20.615 1.00 77.38 433 LEU A O 1
ATOM 3052 N N . SER A 1 434 ? -7.974 6.330 18.518 1.00 79.12 434 SER A N 1
ATOM 3053 C CA . SER A 1 434 ? -9.153 7.243 18.515 1.00 79.12 434 SER A CA 1
ATOM 3054 C C . SER A 1 434 ? -10.429 6.950 17.688 1.00 79.12 434 SER A C 1
ATOM 3056 O O . SER A 1 434 ? -10.428 6.881 16.464 1.00 79.12 434 SER A O 1
ATOM 3058 N N . ILE A 1 435 ? -11.569 7.201 18.350 1.00 80.06 435 ILE A N 1
ATOM 3059 C CA . ILE A 1 435 ? -12.905 6.707 17.993 1.00 80.06 435 ILE A CA 1
ATOM 3060 C C . ILE A 1 435 ? -13.831 7.746 17.362 1.00 80.06 435 ILE A C 1
ATOM 3062 O O . ILE A 1 435 ? -14.181 8.764 17.958 1.00 80.06 435 ILE A O 1
ATOM 3066 N N . GLY A 1 436 ? -14.266 7.448 16.149 1.00 75.44 436 GLY A N 1
ATOM 3067 C CA . GLY A 1 436 ? -15.371 8.021 15.402 1.00 75.44 436 GLY A CA 1
ATOM 3068 C C . GLY A 1 436 ? -16.738 7.765 16.014 1.00 75.44 436 GLY A C 1
ATOM 3069 O O . GLY A 1 436 ? -17.047 6.717 16.577 1.00 75.44 436 GLY A O 1
ATOM 3070 N N . ARG A 1 437 ? -17.554 8.816 15.972 1.00 77.94 437 ARG A N 1
ATOM 3071 C CA . ARG A 1 437 ? -18.913 8.864 16.507 1.00 77.94 437 ARG A CA 1
ATOM 3072 C C . ARG A 1 437 ? -19.763 9.882 15.765 1.00 77.94 437 ARG A C 1
ATOM 3074 O O . ARG A 1 437 ? -19.315 11.013 15.574 1.00 77.94 437 ARG A O 1
ATOM 3081 N N . LYS A 1 438 ? -21.016 9.541 15.451 1.00 79.75 438 LYS A N 1
ATOM 3082 C CA . LYS A 1 438 ? -21.971 10.434 14.769 1.00 79.75 438 LYS A CA 1
ATOM 3083 C C . LYS A 1 438 ? -22.172 11.703 15.568 1.00 79.75 438 LYS A C 1
ATOM 3085 O O . LYS A 1 438 ? -22.523 11.660 16.749 1.00 79.75 438 LYS A O 1
ATOM 3090 N N . VAL A 1 439 ? -22.049 12.842 14.903 1.00 74.88 439 VAL A N 1
ATOM 3091 C CA . VAL A 1 439 ? -22.414 14.162 15.427 1.00 74.88 439 VAL A CA 1
ATOM 3092 C C . VAL A 1 439 ? -23.253 14.911 14.384 1.00 74.88 439 VAL A C 1
ATOM 3094 O O . VAL A 1 439 ? -22.933 16.025 13.972 1.00 74.88 439 VAL A O 1
ATOM 3097 N N . GLY A 1 440 ? -24.374 14.292 13.998 1.00 77.62 440 GLY A N 1
ATOM 3098 C CA . GLY A 1 440 ? -25.341 14.810 13.026 1.00 77.62 440 GLY A CA 1
ATOM 3099 C C . GLY A 1 440 ? -25.148 14.179 11.648 1.00 77.62 440 GLY A C 1
ATOM 3100 O O . GLY A 1 440 ? -24.994 12.969 11.550 1.00 77.62 440 GLY A O 1
ATOM 3101 N N . GLU A 1 441 ? -25.104 15.014 10.610 1.00 72.31 441 GLU A N 1
ATOM 3102 C CA . GLU A 1 441 ? -24.626 14.653 9.260 1.00 72.31 441 GLU A CA 1
ATOM 3103 C C . GLU A 1 441 ? -23.092 14.751 9.166 1.00 72.31 441 GLU A C 1
ATOM 3105 O O . GLU A 1 441 ? -22.537 14.968 8.102 1.00 72.31 441 GLU A O 1
ATOM 3110 N N . ASP A 1 442 ? -22.422 14.681 10.309 1.00 70.50 442 ASP A N 1
ATOM 3111 C CA . ASP A 1 442 ? -20.994 14.830 10.550 1.00 70.50 442 ASP A CA 1
ATOM 3112 C C . ASP A 1 442 ? -20.596 13.752 11.560 1.00 70.50 442 ASP A C 1
ATOM 3114 O O . ASP A 1 442 ? -21.449 13.202 12.255 1.00 70.50 442 ASP A O 1
ATOM 3118 N N . LEU A 1 443 ? -19.302 13.554 11.756 1.00 78.62 443 LEU A N 1
ATOM 3119 C CA . LEU A 1 443 ? -18.744 12.724 12.822 1.00 78.62 443 LEU A CA 1
ATOM 3120 C C . LEU A 1 443 ? -17.918 13.555 13.812 1.00 78.62 443 LEU A C 1
ATOM 3122 O O . LEU A 1 443 ? -17.728 14.760 13.633 1.00 78.62 443 LEU A O 1
ATOM 3126 N N . GLN A 1 444 ? -17.439 12.943 14.889 1.00 82.88 444 GLN A N 1
ATOM 3127 C CA . GLN A 1 444 ? -16.333 13.418 15.710 1.00 82.88 444 GLN A CA 1
ATOM 3128 C C . GLN A 1 444 ? -15.572 12.296 16.394 1.00 82.88 444 GLN A C 1
ATOM 3130 O O . GLN A 1 444 ? -16.035 11.163 16.454 1.00 82.88 444 GLN A O 1
ATOM 3135 N N . LEU A 1 445 ? -14.399 12.663 16.908 1.00 81.75 445 LEU A N 1
ATOM 3136 C CA . LEU A 1 445 ? -13.278 11.761 17.059 1.00 81.75 445 LEU A CA 1
ATOM 3137 C C . LEU A 1 445 ? -12.646 11.830 18.437 1.00 81.75 445 LEU A C 1
ATOM 3139 O O . LEU A 1 445 ? -12.363 12.918 18.949 1.00 81.75 445 LEU A O 1
ATOM 3143 N N . VAL A 1 446 ? -12.445 10.662 19.035 1.00 82.88 446 VAL A N 1
ATOM 3144 C CA . VAL A 1 446 ? -12.305 10.522 20.480 1.00 82.88 446 VAL A CA 1
ATOM 3145 C C . VAL A 1 446 ? -11.115 9.625 20.809 1.00 82.88 446 VAL A C 1
ATOM 3147 O O . VAL A 1 446 ? -11.267 8.414 20.863 1.00 82.88 446 VAL A O 1
ATOM 3150 N N . PRO A 1 447 ? -9.939 10.205 21.087 1.00 80.38 447 PRO A N 1
ATOM 3151 C CA . PRO A 1 447 ? -8.825 9.494 21.698 1.00 80.38 447 PRO A CA 1
ATOM 3152 C C . PRO A 1 447 ? -9.239 8.607 22.879 1.00 80.38 447 PRO A C 1
ATOM 3154 O O . PRO A 1 447 ? -9.933 9.092 23.777 1.00 80.38 447 PRO A O 1
ATOM 3157 N N . LEU A 1 448 ? -8.767 7.360 22.927 1.00 77.94 448 LEU A N 1
ATOM 3158 C CA . LEU A 1 448 ? -8.999 6.439 24.044 1.00 77.94 448 LEU A CA 1
ATOM 3159 C C . LEU A 1 448 ? -7.718 5.931 24.727 1.00 77.94 448 LEU A C 1
ATOM 3161 O O . LEU A 1 448 ? -7.764 5.639 25.920 1.00 77.94 448 LEU A O 1
ATOM 3165 N N . ALA A 1 449 ? -6.579 5.863 24.036 1.00 78.50 449 ALA A N 1
ATOM 3166 C CA . ALA A 1 449 ? -5.300 5.479 24.646 1.00 78.50 449 ALA A CA 1
ATOM 3167 C C . ALA A 1 449 ? -4.114 6.237 24.029 1.00 78.50 449 ALA A C 1
ATOM 3169 O O . ALA A 1 449 ? -4.303 7.067 23.145 1.00 78.50 449 ALA A O 1
ATOM 3170 N N . THR A 1 450 ? -2.908 6.067 24.579 1.00 84.38 450 THR A N 1
ATOM 3171 C CA . THR A 1 450 ? -1.686 6.836 24.257 1.00 84.38 450 THR A CA 1
ATOM 3172 C C . THR A 1 450 ? -0.477 6.048 24.760 1.00 84.38 450 THR A C 1
ATOM 3174 O O . THR A 1 450 ? -0.477 5.674 25.932 1.00 84.38 450 THR A O 1
ATOM 3177 N N . ILE A 1 451 ? 0.520 5.748 23.921 1.00 80.88 451 ILE A N 1
ATOM 3178 C CA . ILE A 1 451 ? 1.477 4.662 24.210 1.00 80.88 451 ILE A CA 1
ATOM 3179 C C . ILE A 1 451 ? 2.915 5.091 23.895 1.00 80.88 451 ILE A C 1
ATOM 3181 O O . ILE A 1 451 ? 3.266 5.130 22.736 1.00 80.88 451 ILE A O 1
ATOM 3185 N N . ASP A 1 452 ? 3.757 5.375 24.894 1.00 86.38 452 ASP A N 1
ATOM 3186 C CA . ASP A 1 452 ? 5.191 5.666 24.670 1.00 86.38 452 ASP A CA 1
ATOM 3187 C C . ASP A 1 452 ? 6.009 4.375 24.551 1.00 86.38 452 ASP A C 1
ATOM 3189 O O . ASP A 1 452 ? 5.767 3.364 25.225 1.00 86.38 452 ASP A O 1
ATOM 3193 N N . LEU A 1 453 ? 6.916 4.401 23.590 1.00 84.25 453 LEU A N 1
ATOM 3194 C CA . LEU A 1 453 ? 7.516 3.260 22.934 1.00 84.25 453 LEU A CA 1
ATOM 3195 C C . LEU A 1 453 ? 9.017 3.514 22.675 1.00 84.25 453 LEU A C 1
ATOM 3197 O O . LEU A 1 453 ? 9.807 2.568 22.593 1.00 84.25 453 LEU A O 1
ATOM 3201 N N . GLY A 1 454 ? 9.441 4.780 22.723 1.00 82.75 454 GLY A N 1
ATOM 3202 C CA . GLY A 1 454 ? 10.785 5.171 23.149 1.00 82.75 454 GLY A CA 1
ATOM 3203 C C . GLY A 1 454 ? 11.886 5.177 22.091 1.00 82.75 454 GLY A C 1
ATOM 3204 O O . GLY A 1 454 ? 13.055 5.313 22.454 1.00 82.75 454 GLY A O 1
ATOM 3205 N N . ARG A 1 455 ? 11.566 5.055 20.800 1.00 84.38 455 ARG A N 1
ATOM 3206 C CA . ARG A 1 455 ? 12.548 5.170 19.708 1.00 84.38 455 ARG A CA 1
ATOM 3207 C C . ARG A 1 455 ? 11.934 5.829 18.462 1.00 84.38 455 ARG A C 1
ATOM 3209 O O . ARG A 1 455 ? 10.720 6.001 18.400 1.00 84.38 455 ARG A O 1
ATOM 3216 N N . LEU A 1 456 ? 12.781 6.238 17.502 1.00 81.31 456 LEU A N 1
ATOM 3217 C CA . LEU A 1 456 ? 12.330 6.947 16.300 1.00 81.31 456 LEU A CA 1
ATOM 3218 C C . LEU A 1 456 ? 11.647 6.034 15.272 1.00 81.31 456 LEU A C 1
ATOM 3220 O O . LEU A 1 456 ? 11.212 4.939 15.592 1.00 81.31 456 LEU A O 1
ATOM 3224 N N . VAL A 1 457 ? 11.369 6.576 14.091 1.00 77.88 457 VAL A N 1
ATOM 3225 C CA . VAL A 1 457 ? 9.995 6.514 13.618 1.00 77.88 457 VAL A CA 1
ATOM 3226 C C . VAL A 1 457 ? 9.855 6.626 12.095 1.00 77.88 457 VAL A C 1
ATOM 3228 O O . VAL A 1 457 ? 10.342 7.593 11.527 1.00 77.88 457 VAL A O 1
ATOM 3231 N N . GLN A 1 458 ? 9.139 5.685 11.453 1.00 71.88 458 GLN A N 1
ATOM 3232 C CA . GLN A 1 458 ? 8.642 5.716 10.069 1.00 71.88 458 GLN A CA 1
ATOM 3233 C C . GLN A 1 458 ? 7.157 5.233 9.814 1.00 71.88 458 GLN A C 1
ATOM 3235 O O . GLN A 1 458 ? 6.439 6.101 9.367 1.00 71.88 458 GLN A O 1
ATOM 3240 N N . ASN A 1 459 ? 6.604 4.011 10.088 1.00 72.12 459 ASN A N 1
ATOM 3241 C CA . ASN A 1 459 ? 5.270 3.572 9.509 1.00 72.12 459 ASN A CA 1
ATOM 3242 C C . ASN A 1 459 ? 3.991 3.065 10.358 1.00 72.12 459 ASN A C 1
ATOM 3244 O O . ASN A 1 459 ? 3.777 3.697 11.370 1.00 72.12 459 ASN A O 1
ATOM 3248 N N . VAL A 1 460 ? 3.021 2.153 9.961 1.00 70.38 460 VAL A N 1
ATOM 3249 C CA . VAL A 1 460 ? 1.870 1.503 10.785 1.00 70.38 460 VAL A CA 1
ATOM 3250 C C . VAL A 1 460 ? 1.490 0.050 10.376 1.00 70.38 460 VAL A C 1
ATOM 3252 O O . VAL A 1 460 ? 2.195 -0.872 10.767 1.00 70.38 460 VAL A O 1
ATOM 3255 N N . HIS A 1 461 ? 0.375 -0.118 9.646 1.00 76.31 461 HIS A N 1
ATOM 3256 C CA . HIS A 1 461 ? -0.191 -1.271 8.921 1.00 76.31 461 HIS A CA 1
ATOM 3257 C C . HIS A 1 461 ? -0.654 -2.518 9.656 1.00 76.31 461 HIS A C 1
ATOM 3259 O O . HIS A 1 461 ? 0.055 -3.016 10.524 1.00 76.31 461 HIS A O 1
ATOM 3265 N N . ALA A 1 462 ? -1.801 -3.029 9.193 1.00 71.06 462 ALA A N 1
ATOM 3266 C CA . ALA A 1 462 ? -2.760 -3.930 9.834 1.00 71.06 462 ALA A CA 1
ATOM 3267 C C . ALA A 1 462 ? -2.968 -5.369 9.324 1.00 71.06 462 ALA A C 1
ATOM 3269 O O . ALA A 1 462 ? -2.816 -5.648 8.143 1.00 71.06 462 ALA A O 1
ATOM 3270 N N . ALA A 1 463 ? -3.325 -6.262 10.255 1.00 70.12 463 ALA A N 1
ATOM 3271 C CA . ALA A 1 463 ? -4.496 -7.159 10.341 1.00 70.12 463 ALA A CA 1
ATOM 3272 C C . ALA A 1 463 ? -4.515 -7.730 11.797 1.00 70.12 463 ALA A C 1
ATOM 3274 O O . ALA A 1 463 ? -4.610 -6.799 12.558 1.00 70.12 463 ALA A O 1
ATOM 3275 N N . ASP A 1 464 ? -4.481 -8.884 12.521 1.00 75.12 464 ASP A N 1
ATOM 3276 C CA . ASP A 1 464 ? -4.513 -10.386 12.707 1.00 75.12 464 ASP A CA 1
ATOM 3277 C C . ASP A 1 464 ? -3.286 -11.274 12.868 1.00 75.12 464 ASP A C 1
ATOM 3279 O O . ASP A 1 464 ? -3.119 -12.241 12.154 1.00 75.12 464 ASP A O 1
ATOM 3283 N N . VAL A 1 465 ? -2.414 -11.036 13.842 1.00 77.69 465 VAL A N 1
ATOM 3284 C CA . VAL A 1 465 ? -1.097 -11.677 13.858 1.00 77.69 465 VAL A CA 1
ATOM 3285 C C . VAL A 1 465 ? -1.076 -13.218 14.196 1.00 77.69 465 VAL A C 1
ATOM 3287 O O . VAL A 1 465 ? 0.030 -13.701 14.321 1.00 77.69 465 VAL A O 1
ATOM 3290 N N . ASP A 1 466 ? -2.185 -14.019 14.237 1.00 78.69 466 ASP A N 1
ATOM 3291 C CA . ASP A 1 466 ? -2.335 -15.510 13.900 1.00 78.69 466 ASP A CA 1
ATOM 3292 C C . ASP A 1 466 ? -2.957 -16.546 14.910 1.00 78.69 466 ASP A C 1
ATOM 3294 O O . ASP A 1 466 ? -2.334 -16.772 15.912 1.00 78.69 466 ASP A O 1
ATOM 3298 N N . ARG A 1 467 ? -4.070 -17.294 14.734 1.00 82.56 467 ARG A N 1
ATOM 3299 C CA . ARG A 1 467 ? -4.457 -18.558 15.507 1.00 82.56 467 ARG A CA 1
ATOM 3300 C C . ARG A 1 467 ? -4.653 -18.637 17.087 1.00 82.56 467 ARG A C 1
ATOM 3302 O O . ARG A 1 467 ? -3.968 -19.446 17.728 1.00 82.56 467 ARG A O 1
ATOM 3309 N N . ASP A 1 468 ? -5.505 -17.871 17.805 1.00 78.81 468 ASP A N 1
ATOM 3310 C CA . ASP A 1 468 ? -5.503 -17.702 19.308 1.00 78.81 468 ASP A CA 1
ATOM 3311 C C . ASP A 1 468 ? -6.153 -16.400 19.912 1.00 78.81 468 ASP A C 1
ATOM 3313 O O . ASP A 1 468 ? -5.785 -16.002 21.027 1.00 78.81 468 ASP A O 1
ATOM 3317 N N . GLY A 1 469 ? -7.055 -15.671 19.217 1.00 71.44 469 GLY A N 1
ATOM 3318 C CA . GLY A 1 469 ? -7.570 -14.339 19.629 1.00 71.44 469 GLY A CA 1
ATOM 3319 C C . GLY A 1 469 ? -7.950 -13.155 18.674 1.00 71.44 469 GLY A C 1
ATOM 3320 O O . GLY A 1 469 ? -9.075 -13.138 18.183 1.00 71.44 469 GLY A O 1
ATOM 3321 N N . ARG A 1 470 ? -7.174 -12.036 18.690 1.00 78.12 470 ARG A N 1
ATOM 3322 C CA . ARG A 1 470 ? -7.445 -10.623 18.204 1.00 78.12 470 ARG A CA 1
ATOM 3323 C C . ARG A 1 470 ? -6.353 -9.943 17.357 1.00 78.12 470 ARG A C 1
ATOM 3325 O O . ARG A 1 470 ? -5.452 -9.341 17.948 1.00 78.12 470 ARG A O 1
ATOM 3332 N N . MET A 1 471 ? -6.576 -9.802 16.060 1.00 77.31 471 MET A N 1
ATOM 3333 C CA . MET A 1 471 ? -6.022 -8.736 15.217 1.00 77.31 471 MET A CA 1
ATOM 3334 C C . MET A 1 471 ? -4.499 -8.416 15.450 1.00 77.31 471 MET A C 1
ATOM 3336 O O . MET A 1 471 ? -3.809 -9.339 15.846 1.00 77.31 471 MET A O 1
ATOM 3340 N N . ASP A 1 472 ? -3.910 -7.264 15.033 1.00 79.88 472 ASP A N 1
ATOM 3341 C CA . ASP A 1 472 ? -2.520 -6.720 15.242 1.00 79.88 472 ASP A CA 1
ATOM 3342 C C . ASP A 1 472 ? -1.735 -6.030 14.043 1.00 79.88 472 ASP A C 1
ATOM 3344 O O . ASP A 1 472 ? -2.080 -6.140 12.876 1.00 79.88 472 ASP A O 1
ATOM 3348 N N . LEU A 1 473 ? -0.655 -5.254 14.311 1.00 79.06 473 LEU A N 1
ATOM 3349 C CA . LEU A 1 473 ? 0.106 -4.394 13.347 1.00 79.06 473 LEU A CA 1
ATOM 3350 C C . LEU A 1 473 ? 1.598 -4.729 13.130 1.00 79.06 473 LEU A C 1
ATOM 3352 O O . LEU A 1 473 ? 2.184 -5.472 13.903 1.00 79.06 473 LEU A O 1
ATOM 3356 N N . VAL A 1 474 ? 2.307 -4.033 12.220 1.00 80.38 474 VAL A N 1
ATOM 3357 C CA . VAL A 1 474 ? 3.768 -4.156 12.080 1.00 80.38 474 VAL A CA 1
ATOM 3358 C C . VAL A 1 474 ? 4.551 -2.970 12.565 1.00 80.38 474 VAL A C 1
ATOM 3360 O O . VAL A 1 474 ? 4.591 -1.953 11.901 1.00 80.38 474 VAL A O 1
ATOM 3363 N N . ILE A 1 475 ? 5.346 -3.158 13.622 1.00 81.81 475 ILE A N 1
ATOM 3364 C CA . ILE A 1 475 ? 5.902 -2.078 14.466 1.00 81.81 475 ILE A CA 1
ATOM 3365 C C . ILE A 1 475 ? 7.480 -1.743 14.499 1.00 81.81 475 ILE A C 1
ATOM 3367 O O . ILE A 1 475 ? 7.964 -1.542 15.599 1.00 81.81 475 ILE A O 1
ATOM 3371 N N . PRO A 1 476 ? 8.355 -1.832 13.444 1.00 81.75 476 PRO A N 1
ATOM 3372 C CA . PRO A 1 476 ? 9.362 -0.877 12.794 1.00 81.75 476 PRO A CA 1
ATOM 3373 C C . PRO A 1 476 ? 10.739 -0.073 13.068 1.00 81.75 476 PRO A C 1
ATOM 3375 O O . PRO A 1 476 ? 11.119 0.548 12.091 1.00 81.75 476 PRO A O 1
ATOM 3378 N N . VAL A 1 477 ? 11.578 0.112 14.125 1.00 82.56 477 VAL A N 1
ATOM 3379 C CA . VAL A 1 477 ? 12.514 1.316 14.199 1.00 82.56 477 VAL A CA 1
ATOM 3380 C C . VAL A 1 477 ? 13.681 1.457 13.193 1.00 82.56 477 VAL A C 1
ATOM 3382 O O . VAL A 1 477 ? 14.117 0.495 12.567 1.00 82.56 477 VAL A O 1
ATOM 3385 N N . GLU A 1 478 ? 14.231 2.689 13.090 1.00 84.31 478 GLU A N 1
ATOM 3386 C CA . GLU A 1 478 ? 15.614 3.127 13.471 1.00 84.31 478 GLU A CA 1
ATOM 3387 C C . GLU A 1 478 ? 16.528 2.033 14.099 1.00 84.31 478 GLU A C 1
ATOM 3389 O O . GLU A 1 478 ? 17.100 2.187 15.184 1.00 84.31 478 GLU A O 1
ATOM 3394 N N . GLY A 1 479 ? 16.569 0.858 13.474 1.00 80.38 479 GLY A N 1
ATOM 3395 C CA . GLY A 1 479 ? 16.993 -0.387 14.106 1.00 80.38 479 GLY A CA 1
ATOM 3396 C C . GLY A 1 479 ? 15.935 -1.175 14.931 1.00 80.38 479 GLY A C 1
ATOM 3397 O O . GLY A 1 479 ? 16.306 -1.435 16.069 1.00 80.38 479 GLY A O 1
ATOM 3398 N N . GLY A 1 480 ? 14.673 -1.485 14.495 1.00 84.00 480 GLY A N 1
ATOM 3399 C CA . GLY A 1 480 ? 13.781 -2.407 15.265 1.00 84.00 480 GLY A CA 1
ATOM 3400 C C . GLY A 1 480 ? 12.303 -2.857 14.812 1.00 84.00 480 GLY A C 1
ATOM 3401 O O . GLY A 1 480 ? 11.912 -2.538 13.707 1.00 84.00 480 GLY A O 1
ATOM 3402 N N . VAL A 1 481 ? 11.460 -3.612 15.607 1.00 86.06 481 VAL A N 1
ATOM 3403 C CA . VAL A 1 481 ? 9.943 -3.817 15.595 1.00 86.06 481 VAL A CA 1
ATOM 3404 C C . VAL A 1 481 ? 9.383 -3.975 16.991 1.00 86.06 481 VAL A C 1
ATOM 3406 O O . VAL A 1 481 ? 10.127 -4.409 17.859 1.00 86.06 481 VAL A O 1
ATOM 3409 N N . LYS A 1 482 ? 8.100 -3.670 17.224 1.00 86.38 482 LYS A N 1
ATOM 3410 C CA . LYS A 1 482 ? 7.316 -4.132 18.359 1.00 86.38 482 LYS A CA 1
ATOM 3411 C C . LYS A 1 482 ? 6.339 -5.325 18.078 1.00 86.38 482 LYS A C 1
ATOM 3413 O O . LYS A 1 482 ? 5.587 -5.311 17.115 1.00 86.38 482 LYS A O 1
ATOM 3418 N N . ILE A 1 483 ? 6.333 -6.363 18.925 1.00 83.31 483 ILE A N 1
ATOM 3419 C CA . ILE A 1 483 ? 5.479 -7.593 18.908 1.00 83.31 483 ILE A CA 1
ATOM 3420 C C . ILE A 1 483 ? 4.218 -7.552 19.812 1.00 83.31 483 ILE A C 1
ATOM 3422 O O . ILE A 1 483 ? 4.303 -7.313 21.004 1.00 83.31 483 ILE A O 1
ATOM 3426 N N . LEU A 1 484 ? 3.036 -7.781 19.253 1.00 82.00 484 LEU A N 1
ATOM 3427 C CA . LEU A 1 484 ? 1.730 -7.828 19.931 1.00 82.00 484 LEU A CA 1
ATOM 3428 C C . LEU A 1 484 ? 1.613 -8.743 21.159 1.00 82.00 484 LEU A C 1
ATOM 3430 O O . LEU A 1 484 ? 2.105 -8.462 22.246 1.00 82.00 484 LEU A O 1
ATOM 3434 N N . ALA A 1 485 ? 0.897 -9.852 20.980 1.00 83.25 485 ALA A N 1
ATOM 3435 C CA . ALA A 1 485 ? 0.332 -10.664 22.057 1.00 83.25 485 ALA A CA 1
ATOM 3436 C C . ALA A 1 485 ? -0.769 -9.896 22.826 1.00 83.25 485 ALA A C 1
ATOM 3438 O O . ALA A 1 485 ? -0.773 -9.874 24.057 1.00 83.25 485 ALA A O 1
ATOM 3439 N N . ASN A 1 486 ? -1.674 -9.271 22.064 1.00 82.62 486 ASN A N 1
ATOM 3440 C CA . ASN A 1 486 ? -2.874 -8.492 22.387 1.00 82.62 486 ASN A CA 1
ATOM 3441 C C . ASN A 1 486 ? -3.825 -9.178 23.402 1.00 82.62 486 ASN A C 1
ATOM 3443 O O . ASN A 1 486 ? -3.678 -10.353 23.734 1.00 82.62 486 ASN A O 1
ATOM 3447 N N . ARG A 1 487 ? -4.699 -8.399 24.048 1.00 87.19 487 ARG A N 1
ATOM 3448 C CA . ARG A 1 487 ? -5.453 -8.802 25.251 1.00 87.19 487 ARG A CA 1
ATOM 3449 C C . ARG A 1 487 ? -6.747 -7.996 25.477 1.00 87.19 487 ARG A C 1
ATOM 3451 O O . ARG A 1 487 ? -7.218 -7.923 26.615 1.00 87.19 487 ARG A O 1
ATOM 3458 N N . SER A 1 488 ? -7.267 -7.291 24.466 1.00 80.00 488 SER A N 1
ATOM 3459 C CA . SER A 1 488 ? -8.427 -6.397 24.645 1.00 80.00 488 SER A CA 1
ATOM 3460 C C . SER A 1 488 ? -9.741 -7.166 24.717 1.00 80.00 488 SER A C 1
ATOM 3462 O O . SER A 1 488 ? -9.835 -8.335 24.359 1.00 80.00 488 SER A O 1
ATOM 3464 N N . THR A 1 489 ? -10.746 -6.510 25.285 1.00 70.81 489 THR A N 1
ATOM 3465 C CA . THR A 1 489 ? -12.095 -7.042 25.525 1.00 70.81 489 THR A CA 1
ATOM 3466 C C . THR A 1 489 ? -13.072 -5.881 25.371 1.00 70.81 489 THR A C 1
ATOM 3468 O O . THR A 1 489 ? -12.633 -4.761 25.638 1.00 70.81 489 THR A O 1
ATOM 3471 N N . GLY A 1 490 ? -14.342 -6.102 24.978 1.00 64.94 490 GLY A N 1
ATOM 3472 C CA . GLY A 1 490 ? -15.312 -5.061 24.529 1.00 64.94 490 GLY A CA 1
ATOM 3473 C C . GLY A 1 490 ? -15.762 -4.032 25.576 1.00 64.94 490 GLY A C 1
ATOM 3474 O O . GLY A 1 490 ? -16.871 -3.507 25.548 1.00 64.94 490 GLY A O 1
ATOM 3475 N N . LEU A 1 491 ? -14.931 -3.850 26.596 1.00 65.00 491 LEU A N 1
ATOM 3476 C CA . LEU A 1 491 ? -15.063 -3.040 27.793 1.00 65.00 491 LEU A CA 1
ATOM 3477 C C . LEU A 1 491 ? -13.722 -2.389 28.201 1.00 65.00 491 LEU A C 1
ATOM 3479 O O . LEU A 1 491 ? -13.739 -1.468 29.019 1.00 65.00 491 LEU A O 1
ATOM 3483 N N . VAL A 1 492 ? -12.569 -2.907 27.736 1.00 70.50 492 VAL A N 1
ATOM 3484 C CA . VAL A 1 492 ? -11.221 -2.487 28.154 1.00 70.50 492 VAL A CA 1
ATOM 3485 C C . VAL A 1 492 ? -10.178 -2.561 27.032 1.00 70.50 492 VAL A C 1
ATOM 3487 O O . VAL A 1 492 ? -9.790 -3.617 26.524 1.00 70.50 492 VAL A O 1
ATOM 3490 N N . THR A 1 493 ? -9.615 -1.382 26.830 1.00 75.56 493 THR A N 1
ATOM 3491 C CA . THR A 1 493 ? -8.383 -1.001 26.150 1.00 75.56 493 THR A CA 1
ATOM 3492 C C . THR A 1 493 ? -7.134 -1.479 26.932 1.00 75.56 493 THR A C 1
ATOM 3494 O O . THR A 1 493 ? -6.839 -0.904 27.982 1.00 75.56 493 THR A O 1
ATOM 3497 N N . ALA A 1 494 ? -6.455 -2.576 26.543 1.00 81.81 494 ALA A N 1
ATOM 3498 C CA . ALA A 1 494 ? -5.654 -3.418 27.470 1.00 81.81 494 ALA A CA 1
ATOM 3499 C C . ALA A 1 494 ? -4.127 -3.542 27.207 1.00 81.81 494 ALA A C 1
ATOM 3501 O O . ALA A 1 494 ? -3.660 -3.219 26.122 1.00 81.81 494 ALA A O 1
ATOM 3502 N N . PHE A 1 495 ? -3.345 -3.959 28.233 1.00 83.81 495 PHE A N 1
ATOM 3503 C CA . PHE A 1 495 ? -1.894 -3.666 28.356 1.00 83.81 495 PHE A CA 1
ATOM 3504 C C . PHE A 1 495 ? -0.973 -4.688 29.096 1.00 83.81 495 PHE A C 1
ATOM 3506 O O . PHE A 1 495 ? -1.334 -5.199 30.156 1.00 83.81 495 PHE A O 1
ATOM 3513 N N . GLU A 1 496 ? 0.253 -4.913 28.569 1.00 87.62 496 GLU A N 1
ATOM 3514 C CA . GLU A 1 496 ? 1.379 -5.785 29.049 1.00 87.62 496 GLU A CA 1
ATOM 3515 C C . GLU A 1 496 ? 2.739 -5.421 28.320 1.00 87.62 496 GLU A C 1
ATOM 3517 O O . GLU A 1 496 ? 3.021 -4.226 28.342 1.00 87.62 496 GLU A O 1
ATOM 3522 N N . THR A 1 497 ? 3.625 -6.291 27.735 1.00 85.31 497 THR A N 1
ATOM 3523 C CA . THR A 1 497 ? 4.939 -5.866 27.075 1.00 85.31 497 THR A CA 1
ATOM 3524 C C . THR A 1 497 ? 5.852 -6.953 26.341 1.00 85.31 497 THR A C 1
ATOM 3526 O O . THR A 1 497 ? 6.298 -7.862 27.046 1.00 85.31 497 THR A O 1
ATOM 3529 N N . ILE A 1 498 ? 6.268 -6.882 25.028 1.00 82.56 498 ILE A N 1
ATOM 3530 C CA . ILE A 1 498 ? 7.288 -7.809 24.357 1.00 82.56 498 ILE A CA 1
ATOM 3531 C C . ILE A 1 498 ? 7.968 -7.436 22.988 1.00 82.56 498 ILE A C 1
ATOM 3533 O O . ILE A 1 498 ? 7.207 -7.321 22.057 1.00 82.56 498 ILE A O 1
ATOM 3537 N N . PRO A 1 499 ? 9.325 -7.482 22.776 1.00 81.31 499 PRO A N 1
ATOM 3538 C CA . PRO A 1 499 ? 10.340 -7.127 23.738 1.00 81.31 499 PRO A CA 1
ATOM 3539 C C . PRO A 1 499 ? 9.898 -5.944 24.567 1.00 81.31 499 PRO A C 1
ATOM 3541 O O . PRO A 1 499 ? 9.698 -4.829 24.105 1.00 81.31 499 PRO A O 1
ATOM 3544 N N . ALA A 1 500 ? 9.778 -6.223 25.852 1.00 77.56 500 ALA A N 1
ATOM 3545 C CA . ALA A 1 500 ? 9.212 -5.321 26.833 1.00 77.56 500 ALA A CA 1
ATOM 3546 C C . ALA A 1 500 ? 9.969 -3.992 26.990 1.00 77.56 500 ALA A C 1
ATOM 3548 O O . ALA A 1 500 ? 9.526 -3.106 27.717 1.00 77.56 500 ALA A O 1
ATOM 3549 N N . ARG A 1 501 ? 11.169 -3.881 26.410 1.00 79.38 501 ARG A N 1
ATOM 3550 C CA . ARG A 1 501 ? 12.030 -2.712 26.555 1.00 79.38 501 ARG A CA 1
ATOM 3551 C C . ARG A 1 501 ? 11.879 -1.810 25.343 1.00 79.38 501 ARG A C 1
ATOM 3553 O O . ARG A 1 501 ? 11.882 -2.282 24.215 1.00 79.38 501 ARG A O 1
ATOM 3560 N N . ALA A 1 502 ? 11.864 -0.506 25.594 1.00 69.94 502 ALA A N 1
ATOM 3561 C CA . ALA A 1 502 ? 11.968 0.510 24.553 1.00 69.94 502 ALA A CA 1
ATOM 3562 C C . ALA A 1 502 ? 13.213 0.316 23.663 1.00 69.94 502 ALA A C 1
ATOM 3564 O O . ALA A 1 502 ? 13.134 0.506 22.454 1.00 69.94 502 ALA A O 1
ATOM 3565 N N . ASP A 1 503 ? 14.338 -0.099 24.263 1.00 76.50 503 ASP A N 1
ATOM 3566 C CA . ASP A 1 503 ? 15.622 -0.289 23.580 1.00 76.50 503 ASP A CA 1
ATOM 3567 C C . ASP A 1 503 ? 15.802 -1.661 22.918 1.00 76.50 503 ASP A C 1
ATOM 3569 O O . ASP A 1 503 ? 16.574 -1.757 21.960 1.00 76.50 503 ASP A O 1
ATOM 3573 N N . ASP A 1 504 ? 15.184 -2.720 23.463 1.00 84.25 504 ASP A N 1
ATOM 3574 C CA . ASP A 1 504 ? 15.380 -4.078 22.948 1.00 84.25 504 ASP A CA 1
ATOM 3575 C C . ASP A 1 504 ? 14.654 -4.180 21.626 1.00 84.25 504 ASP A C 1
ATOM 3577 O O . ASP A 1 504 ? 13.489 -3.855 21.513 1.00 84.25 504 ASP A O 1
ATOM 3581 N N . VAL A 1 505 ? 15.337 -4.717 20.648 1.00 87.25 505 VAL A N 1
ATOM 3582 C CA . VAL A 1 505 ? 14.823 -5.012 19.327 1.00 87.25 505 VAL A CA 1
ATOM 3583 C C . VAL A 1 505 ? 15.149 -6.501 19.146 1.00 87.25 505 VAL A C 1
ATOM 3585 O O . VAL A 1 505 ? 16.088 -7.003 19.777 1.00 87.25 505 VAL A O 1
ATOM 3588 N N . LEU A 1 506 ? 14.380 -7.270 18.377 1.00 85.31 506 LEU A N 1
ATOM 3589 C CA . LEU A 1 506 ? 14.901 -8.552 17.884 1.00 85.31 506 LEU A CA 1
ATOM 3590 C C . LEU A 1 506 ? 16.016 -8.206 16.832 1.00 85.31 506 LEU A C 1
ATOM 3592 O O . LEU A 1 506 ? 16.514 -7.088 16.817 1.00 85.31 506 LEU A O 1
ATOM 3596 N N . ALA A 1 507 ? 16.540 -9.140 16.043 1.00 87.44 507 ALA A N 1
ATOM 3597 C CA . ALA A 1 507 ? 17.504 -8.877 14.946 1.00 87.44 507 ALA A CA 1
ATOM 3598 C C . ALA A 1 507 ? 17.715 -7.447 14.360 1.00 87.44 507 ALA A C 1
ATOM 3600 O O . ALA A 1 507 ? 16.885 -6.992 13.575 1.00 87.44 507 ALA A O 1
ATOM 3601 N N . PRO A 1 508 ? 18.913 -6.867 14.613 1.00 89.62 508 PRO A N 1
ATOM 3602 C CA . PRO A 1 508 ? 19.326 -5.499 14.237 1.00 89.62 508 PRO A CA 1
ATOM 3603 C C . PRO A 1 508 ? 19.916 -5.169 12.852 1.00 89.62 508 PRO A C 1
ATOM 3605 O O . PRO A 1 508 ? 20.457 -6.021 12.138 1.00 89.62 508 PRO A O 1
ATOM 3608 N N . GLY A 1 509 ? 19.949 -3.841 12.611 1.00 83.50 509 GLY A N 1
ATOM 3609 C CA . GLY A 1 509 ? 20.172 -3.139 11.343 1.00 83.50 509 GLY A CA 1
ATOM 3610 C C . GLY A 1 509 ? 19.896 -1.617 11.334 1.00 83.50 509 GLY A C 1
ATOM 3611 O O . GLY A 1 509 ? 19.618 -1.057 12.388 1.00 83.50 509 GLY A O 1
ATOM 3612 N N . ALA A 1 510 ? 19.996 -0.920 10.185 1.00 80.69 510 ALA A N 1
ATOM 3613 C CA . ALA A 1 510 ? 20.003 0.555 10.085 1.00 80.69 510 ALA A CA 1
ATOM 3614 C C . ALA A 1 510 ? 19.139 1.254 8.993 1.00 80.69 510 ALA A C 1
ATOM 3616 O O . ALA A 1 510 ? 19.114 0.917 7.816 1.00 80.69 510 ALA A O 1
ATOM 3617 N N . GLY A 1 511 ? 18.490 2.349 9.401 1.00 69.56 511 GLY A N 1
ATOM 3618 C CA . GLY A 1 511 ? 17.703 3.257 8.551 1.00 69.56 511 GLY A CA 1
ATOM 3619 C C . GLY A 1 511 ? 16.699 2.576 7.617 1.00 69.56 511 GLY A C 1
ATOM 3620 O O . GLY A 1 511 ? 16.915 2.688 6.429 1.00 69.56 511 GLY A O 1
ATOM 3621 N N . PRO A 1 512 ? 15.680 1.848 8.103 1.00 74.44 512 PRO A N 1
ATOM 3622 C CA . PRO A 1 512 ? 14.727 1.011 7.349 1.00 74.44 512 PRO A CA 1
ATOM 3623 C C . PRO A 1 512 ? 13.437 1.758 6.999 1.00 74.44 512 PRO A C 1
ATOM 3625 O O . PRO A 1 512 ? 13.373 2.944 7.302 1.00 74.44 512 PRO A O 1
ATOM 3628 N N . PHE A 1 513 ? 12.407 1.109 6.433 1.00 65.62 513 PHE A N 1
ATOM 3629 C CA . PHE A 1 513 ? 11.082 1.279 7.055 1.00 65.62 513 PHE A CA 1
ATOM 3630 C C . PHE A 1 513 ? 9.989 0.218 6.837 1.00 65.62 513 PHE A C 1
ATOM 3632 O O . PHE A 1 513 ? 9.183 0.162 7.745 1.00 65.62 513 PHE A O 1
ATOM 3639 N N . GLU A 1 514 ? 9.897 -0.541 5.729 1.00 73.00 514 GLU A N 1
ATOM 3640 C CA . GLU A 1 514 ? 8.636 -1.216 5.250 1.00 73.00 514 GLU A CA 1
ATOM 3641 C C . GLU A 1 514 ? 8.315 -2.668 5.783 1.00 73.00 514 GLU A C 1
ATOM 3643 O O . GLU A 1 514 ? 8.960 -3.023 6.768 1.00 73.00 514 GLU A O 1
ATOM 3648 N N . VAL A 1 515 ? 7.486 -3.541 5.120 1.00 73.88 515 VAL A N 1
ATOM 3649 C CA . VAL A 1 515 ? 7.343 -5.069 5.264 1.00 73.88 515 VAL A CA 1
ATOM 3650 C C . VAL A 1 515 ? 6.067 -5.784 4.741 1.00 73.88 515 VAL A C 1
ATOM 3652 O O . VAL A 1 515 ? 5.039 -5.130 4.772 1.00 73.88 515 VAL A O 1
ATOM 3655 N N . VAL A 1 516 ? 6.074 -7.127 4.445 1.00 79.00 516 VAL A N 1
ATOM 3656 C CA . VAL A 1 516 ? 4.925 -8.067 4.760 1.00 79.00 516 VAL A CA 1
ATOM 3657 C C . VAL A 1 516 ? 5.248 -9.533 5.223 1.00 79.00 516 VAL A C 1
ATOM 3659 O O . VAL A 1 516 ? 6.192 -9.735 5.981 1.00 79.00 516 VAL A O 1
ATOM 3662 N N . VAL A 1 517 ? 4.418 -10.541 4.874 1.00 75.12 517 VAL A N 1
ATOM 3663 C CA . VAL A 1 517 ? 3.465 -11.305 5.728 1.00 75.12 517 VAL A CA 1
ATOM 3664 C C . VAL A 1 517 ? 2.972 -12.527 4.962 1.00 75.12 517 VAL A C 1
ATOM 3666 O O . VAL A 1 517 ? 2.570 -12.284 3.839 1.00 75.12 517 VAL A O 1
ATOM 3669 N N . GLY A 1 518 ? 2.914 -13.730 5.556 1.00 74.94 518 GLY A N 1
ATOM 3670 C CA . GLY A 1 518 ? 2.320 -14.967 4.983 1.00 74.94 518 GLY A CA 1
ATOM 3671 C C . GLY A 1 518 ? 3.229 -16.203 5.133 1.00 74.94 518 GLY A C 1
ATOM 3672 O O . GLY A 1 518 ? 4.113 -16.129 5.986 1.00 74.94 518 GLY A O 1
ATOM 3673 N N . ASP A 1 519 ? 3.004 -17.335 4.435 1.00 76.44 519 ASP A N 1
ATOM 3674 C CA . ASP A 1 519 ? 3.837 -18.567 4.515 1.00 76.44 519 ASP A CA 1
ATOM 3675 C C . ASP A 1 519 ? 4.681 -19.001 3.282 1.00 76.44 519 ASP A C 1
ATOM 3677 O O . ASP A 1 519 ? 5.375 -18.110 2.801 1.00 76.44 519 ASP A O 1
ATOM 3681 N N . VAL A 1 520 ? 4.844 -20.279 2.870 1.00 79.12 520 VAL A N 1
ATOM 3682 C CA . VAL A 1 520 ? 6.020 -20.653 2.013 1.00 79.12 520 VAL A CA 1
ATOM 3683 C C . VAL A 1 520 ? 6.158 -22.023 1.291 1.00 79.12 520 VAL A C 1
ATOM 3685 O O . VAL A 1 520 ? 6.917 -22.055 0.329 1.00 79.12 520 VAL A O 1
ATOM 3688 N N . ASP A 1 521 ? 5.714 -23.173 1.817 1.00 76.75 521 ASP A N 1
ATOM 3689 C CA . ASP A 1 521 ? 5.551 -24.442 1.035 1.00 76.75 521 ASP A CA 1
ATOM 3690 C C . ASP A 1 521 ? 4.465 -25.291 1.682 1.00 76.75 521 ASP A C 1
ATOM 3692 O O . ASP A 1 521 ? 4.680 -26.366 2.256 1.00 76.75 521 ASP A O 1
ATOM 3696 N N . GLY A 1 522 ? 3.321 -24.628 1.774 1.00 78.00 522 GLY A N 1
ATOM 3697 C CA . GLY A 1 522 ? 2.211 -25.012 2.603 1.00 78.00 522 GLY A CA 1
ATOM 3698 C C . GLY A 1 522 ? 2.637 -25.185 4.053 1.00 78.00 522 GLY A C 1
ATOM 3699 O O . GLY A 1 522 ? 2.256 -26.169 4.697 1.00 78.00 522 GLY A O 1
ATOM 3700 N N . ASP A 1 523 ? 3.443 -24.258 4.592 1.00 82.06 523 ASP A N 1
ATOM 3701 C CA . ASP A 1 523 ? 3.752 -24.263 6.024 1.00 82.06 523 ASP A CA 1
ATOM 3702 C C . ASP A 1 523 ? 2.461 -24.079 6.821 1.00 82.06 523 ASP A C 1
ATOM 3704 O O . ASP A 1 523 ? 2.363 -24.599 7.940 1.00 82.06 523 ASP A O 1
ATOM 3708 N N . HIS A 1 524 ? 1.472 -23.398 6.219 1.00 81.38 524 HIS A N 1
ATOM 3709 C CA . HIS A 1 524 ? 0.161 -23.083 6.772 1.00 81.38 524 HIS A CA 1
ATOM 3710 C C . HIS A 1 524 ? 0.285 -22.260 8.068 1.00 81.38 524 HIS A C 1
ATOM 3712 O O . HIS A 1 524 ? -0.681 -21.992 8.749 1.00 81.38 524 HIS A O 1
ATOM 3718 N N . LEU A 1 525 ? 1.477 -21.883 8.502 1.00 83.88 525 LEU A N 1
ATOM 3719 C CA . LEU A 1 525 ? 1.812 -21.406 9.840 1.00 83.88 525 LEU A CA 1
ATOM 3720 C C . LEU A 1 525 ? 2.791 -20.255 9.590 1.00 83.88 525 LEU A C 1
ATOM 3722 O O . LEU A 1 525 ? 3.624 -20.409 8.729 1.00 83.88 525 LEU A O 1
ATOM 3726 N N . ARG A 1 526 ? 2.670 -19.085 10.237 1.00 82.19 526 ARG A N 1
ATOM 3727 C CA . ARG A 1 526 ? 2.964 -17.765 9.608 1.00 82.19 526 ARG A CA 1
ATOM 3728 C C . ARG A 1 526 ? 4.393 -17.158 9.759 1.00 82.19 526 ARG A C 1
ATOM 3730 O O . ARG A 1 526 ? 4.948 -17.155 10.853 1.00 82.19 526 ARG A O 1
ATOM 3737 N N . ASP A 1 527 ? 4.967 -16.549 8.701 1.00 85.81 527 ASP A N 1
ATOM 3738 C CA . ASP A 1 527 ? 6.345 -15.984 8.592 1.00 85.81 527 ASP A CA 1
ATOM 3739 C C . ASP A 1 527 ? 6.336 -14.585 7.897 1.00 85.81 527 ASP A C 1
ATOM 3741 O O . ASP A 1 527 ? 5.288 -14.044 7.570 1.00 85.81 527 ASP A O 1
ATOM 3745 N N . LEU A 1 528 ? 7.496 -13.906 7.757 1.00 86.31 528 LEU A N 1
ATOM 3746 C CA . LEU A 1 528 ? 7.587 -12.430 7.675 1.00 86.31 528 LEU A CA 1
ATOM 3747 C C . LEU A 1 528 ? 8.818 -11.878 6.959 1.00 86.31 528 LEU A C 1
ATOM 3749 O O . LEU A 1 528 ? 9.872 -12.462 7.141 1.00 86.31 528 LEU A O 1
ATOM 3753 N N . VAL A 1 529 ? 8.789 -10.767 6.213 1.00 86.69 529 VAL A N 1
ATOM 3754 C CA . VAL A 1 529 ? 9.961 -10.385 5.398 1.00 86.69 529 VAL A CA 1
ATOM 3755 C C . VAL A 1 529 ? 10.208 -8.848 5.171 1.00 86.69 529 VAL A C 1
ATOM 3757 O O . VAL A 1 529 ? 9.316 -8.017 5.289 1.00 86.69 529 VAL A O 1
ATOM 3760 N N . ILE A 1 530 ? 11.496 -8.446 4.998 1.00 85.00 530 ILE A N 1
ATOM 3761 C CA . ILE A 1 530 ? 12.115 -7.242 5.621 1.00 85.00 530 ILE A CA 1
ATOM 3762 C C . ILE A 1 530 ? 13.425 -6.601 5.045 1.00 85.00 530 ILE A C 1
ATOM 3764 O O . ILE A 1 530 ? 14.291 -7.260 4.471 1.00 85.00 530 ILE A O 1
ATOM 3768 N N . ALA A 1 531 ? 13.654 -5.303 5.321 1.00 81.25 531 ALA A N 1
ATOM 3769 C CA . ALA A 1 531 ? 14.586 -4.723 6.317 1.00 81.25 531 ALA A CA 1
ATOM 3770 C C . ALA A 1 531 ? 15.244 -3.304 6.138 1.00 81.25 531 ALA A C 1
ATOM 3772 O O . ALA A 1 531 ? 14.643 -2.367 5.636 1.00 81.25 531 ALA A O 1
ATOM 3773 N N . TYR A 1 532 ? 16.503 -3.125 6.584 1.00 81.00 532 TYR A N 1
ATOM 3774 C CA . TYR A 1 532 ? 17.238 -1.857 6.719 1.00 81.00 532 TYR A CA 1
ATOM 3775 C C . TYR A 1 532 ? 17.558 -1.042 5.428 1.00 81.00 532 TYR A C 1
ATOM 3777 O O . TYR A 1 532 ? 18.333 -1.461 4.578 1.00 81.00 532 TYR A O 1
ATOM 3785 N N . HIS A 1 533 ? 17.035 0.186 5.292 1.00 70.38 533 HIS A N 1
ATOM 3786 C CA . HIS A 1 533 ? 16.941 0.976 4.049 1.00 70.38 533 HIS A CA 1
ATOM 3787 C C . HIS A 1 533 ? 18.240 1.670 3.621 1.00 70.38 533 HIS A C 1
ATOM 3789 O O . HIS A 1 533 ? 18.326 2.343 2.590 1.00 70.38 533 HIS A O 1
ATOM 3795 N N . VAL A 1 534 ? 19.299 1.452 4.393 1.00 77.44 534 VAL A N 1
ATOM 3796 C CA . VAL A 1 534 ? 20.613 2.041 4.167 1.00 77.44 534 VAL A CA 1
ATOM 3797 C C . VAL A 1 534 ? 21.645 1.044 3.611 1.00 77.44 534 VAL A C 1
ATOM 3799 O O . VAL A 1 534 ? 22.507 1.502 2.861 1.00 77.44 534 VAL A O 1
ATOM 3802 N N . ASP A 1 535 ? 21.595 -0.274 3.893 1.00 81.56 535 ASP A N 1
ATOM 3803 C CA . ASP A 1 535 ? 22.794 -1.134 3.701 1.00 81.56 535 ASP A CA 1
ATOM 3804 C C . ASP A 1 535 ? 22.764 -2.411 2.810 1.00 81.56 535 ASP A C 1
ATOM 3806 O O . ASP A 1 535 ? 23.830 -2.984 2.604 1.00 81.56 535 ASP A O 1
ATOM 3810 N N . SER A 1 536 ? 21.661 -2.873 2.201 1.00 82.12 536 SER A N 1
ATOM 3811 C CA . SER A 1 536 ? 21.609 -4.085 1.329 1.00 82.12 536 SER A CA 1
ATOM 3812 C C . SER A 1 536 ? 22.120 -5.468 1.892 1.00 82.12 536 SER A C 1
ATOM 3814 O O . SER A 1 536 ? 23.268 -5.817 1.601 1.00 82.12 536 SER A O 1
ATOM 3816 N N . LYS A 1 537 ? 21.305 -6.343 2.543 1.00 87.62 537 LYS A N 1
ATOM 3817 C CA . LYS A 1 537 ? 21.467 -7.851 2.678 1.00 87.62 537 LYS A CA 1
ATOM 3818 C C . LYS A 1 537 ? 20.264 -8.618 3.271 1.00 87.62 537 LYS A C 1
ATOM 3820 O O . LYS A 1 537 ? 19.615 -8.139 4.171 1.00 87.62 537 LYS A O 1
ATOM 3825 N N . LEU A 1 538 ? 19.958 -9.805 2.742 1.00 90.19 538 LEU A N 1
ATOM 3826 C CA . LEU A 1 538 ? 18.612 -10.157 2.257 1.00 90.19 538 LEU A CA 1
ATOM 3827 C C . LEU A 1 538 ? 18.028 -11.492 2.765 1.00 90.19 538 LEU A C 1
ATOM 3829 O O . LEU A 1 538 ? 18.216 -12.515 2.125 1.00 90.19 538 LEU A O 1
ATOM 3833 N N . THR A 1 539 ? 17.271 -11.507 3.857 1.00 90.19 539 THR A N 1
ATOM 3834 C CA . THR A 1 539 ? 15.915 -12.073 3.687 1.00 90.19 539 THR A CA 1
ATOM 3835 C C . THR A 1 539 ? 15.486 -13.226 4.616 1.00 90.19 539 THR A C 1
ATOM 3837 O O . THR A 1 539 ? 16.301 -13.778 5.320 1.00 90.19 539 THR A O 1
ATOM 3840 N N . LEU A 1 540 ? 14.195 -13.579 4.604 1.00 90.94 540 LEU A N 1
ATOM 3841 C CA . LEU A 1 540 ? 13.403 -14.472 5.481 1.00 90.94 540 LEU A CA 1
ATOM 3842 C C . LEU A 1 540 ? 13.733 -14.867 6.940 1.00 90.94 540 LEU A C 1
ATOM 3844 O O . LEU A 1 540 ? 14.854 -14.833 7.441 1.00 90.94 540 LEU A O 1
ATOM 3848 N N . LEU A 1 541 ? 12.625 -15.084 7.671 1.00 87.00 541 LEU A N 1
ATOM 3849 C CA . LEU A 1 541 ? 12.473 -15.118 9.182 1.00 87.00 541 LEU A CA 1
ATOM 3850 C C . LEU A 1 541 ? 12.383 -17.589 10.900 1.00 87.00 541 LEU A C 1
ATOM 3852 O O . LEU A 1 541 ? 13.308 -18.397 11.175 1.00 87.00 541 LEU A O 1
ATOM 3856 N N . ARG A 1 542 ? 11.373 -18.073 11.697 1.00 89.62 542 ARG A N 1
ATOM 3857 C CA . ARG A 1 542 ? 10.395 -19.138 11.422 1.00 89.62 542 ARG A CA 1
ATOM 3858 C C . ARG A 1 542 ? 9.227 -18.758 12.312 1.00 89.62 542 ARG A C 1
ATOM 3860 O O . ARG A 1 542 ? 9.449 -18.834 13.517 1.00 89.62 542 ARG A O 1
ATOM 3867 N N . GLY A 1 543 ? 8.039 -18.381 11.872 1.00 87.06 543 GLY A N 1
ATOM 3868 C CA . GLY A 1 543 ? 6.912 -18.580 12.789 1.00 87.06 543 GLY A CA 1
ATOM 3869 C C . GLY A 1 543 ? 6.956 -20.007 13.286 1.00 87.06 543 GLY A C 1
ATOM 3870 O O . GLY A 1 543 ? 7.198 -20.887 12.482 1.00 87.06 543 GLY A O 1
ATOM 3871 N N . ARG A 1 544 ? 6.873 -20.250 14.599 1.00 89.88 544 ARG A N 1
ATOM 3872 C CA . ARG A 1 544 ? 6.766 -21.632 15.104 1.00 89.88 544 ARG A CA 1
ATOM 3873 C C . ARG A 1 544 ? 5.589 -21.790 16.039 1.00 89.88 544 ARG A C 1
ATOM 3875 O O . ARG A 1 544 ? 5.198 -20.827 16.664 1.00 89.88 544 ARG A O 1
ATOM 3882 N N . SER A 1 545 ? 5.148 -22.994 16.331 1.00 86.00 545 SER A N 1
ATOM 3883 C CA . SER A 1 545 ? 3.899 -23.258 17.053 1.00 86.00 545 SER A CA 1
ATOM 3884 C C . SER A 1 545 ? 3.715 -22.703 18.500 1.00 86.00 545 SER A C 1
ATOM 3886 O O . SER A 1 545 ? 2.695 -23.029 19.101 1.00 86.00 545 SER A O 1
ATOM 3888 N N . ALA A 1 546 ? 4.613 -21.887 19.115 1.00 89.62 546 ALA A N 1
ATOM 3889 C CA . ALA A 1 546 ? 4.333 -21.286 20.449 1.00 89.62 546 ALA A CA 1
ATOM 3890 C C . ALA A 1 546 ? 5.002 -19.957 20.948 1.00 89.62 546 ALA A C 1
ATOM 3892 O O . ALA A 1 546 ? 4.298 -18.973 21.048 1.00 89.62 546 ALA A O 1
ATOM 3893 N N . PRO A 1 547 ? 6.218 -19.849 21.531 1.00 82.50 547 PRO A N 1
ATOM 3894 C CA . PRO A 1 547 ? 6.365 -19.006 22.750 1.00 82.50 547 PRO A CA 1
ATOM 3895 C C . PRO A 1 547 ? 6.586 -17.446 22.744 1.00 82.50 547 PRO A C 1
ATOM 3897 O O . PRO A 1 547 ? 7.021 -16.955 23.793 1.00 82.50 547 PRO A O 1
ATOM 3900 N N . PHE A 1 548 ? 6.251 -16.638 21.719 1.00 82.44 548 PHE A N 1
ATOM 3901 C CA . PHE A 1 548 ? 6.542 -15.174 21.615 1.00 82.44 548 PHE A CA 1
ATOM 3902 C C . PHE A 1 548 ? 7.320 -14.595 20.379 1.00 82.44 548 PHE A C 1
ATOM 3904 O O . PHE A 1 548 ? 8.011 -13.601 20.580 1.00 82.44 548 PHE A O 1
ATOM 3911 N N . THR A 1 549 ? 7.471 -15.257 19.216 1.00 87.88 549 THR A N 1
ATOM 3912 C CA . THR A 1 549 ? 8.851 -15.493 18.700 1.00 87.88 549 THR A CA 1
ATOM 3913 C C . THR A 1 549 ? 9.047 -16.371 17.401 1.00 87.88 549 THR A C 1
ATOM 3915 O O . THR A 1 549 ? 8.084 -16.951 16.932 1.00 87.88 549 THR A O 1
ATOM 3918 N N . PHE A 1 550 ? 10.274 -16.468 16.793 1.00 90.25 550 PHE A N 1
ATOM 3919 C CA . PHE A 1 550 ? 10.521 -16.970 15.390 1.00 90.25 550 PHE A CA 1
ATOM 3920 C C . PHE A 1 550 ? 11.527 -18.168 15.167 1.00 90.25 550 PHE A C 1
ATOM 3922 O O . PHE A 1 550 ? 11.428 -19.132 15.905 1.00 90.25 550 PHE A O 1
ATOM 3929 N N . ALA A 1 551 ? 12.500 -18.185 14.225 1.00 90.56 551 ALA A N 1
ATOM 3930 C CA . ALA A 1 551 ? 13.686 -19.082 14.223 1.00 90.56 551 ALA A CA 1
ATOM 3931 C C . ALA A 1 551 ? 15.031 -18.399 14.050 1.00 90.56 551 ALA A C 1
ATOM 3933 O O . ALA A 1 551 ? 15.600 -18.073 15.080 1.00 90.56 551 ALA A O 1
ATOM 3934 N N . SER A 1 552 ? 15.664 -18.322 12.871 1.00 86.31 552 SER A N 1
ATOM 3935 C CA . SER A 1 552 ? 17.075 -17.886 12.837 1.00 86.31 552 SER A CA 1
ATOM 3936 C C . SER A 1 552 ? 17.574 -17.129 11.593 1.00 86.31 552 SER A C 1
ATOM 3938 O O . SER A 1 552 ? 17.170 -17.446 10.489 1.00 86.31 552 SER A O 1
ATOM 3940 N N . PRO A 1 553 ? 18.491 -16.156 11.787 1.00 90.38 553 PRO A N 1
ATOM 3941 C CA . PRO A 1 553 ? 19.189 -15.371 10.744 1.00 90.38 553 PRO A CA 1
ATOM 3942 C C . PRO A 1 553 ? 19.584 -16.066 9.395 1.00 90.38 553 PRO A C 1
ATOM 3944 O O . PRO A 1 553 ? 20.617 -16.724 9.398 1.00 90.38 553 PRO A O 1
ATOM 3947 N N . LEU A 1 554 ? 18.923 -15.867 8.229 1.00 91.25 554 LEU A N 1
ATOM 3948 C CA . LEU A 1 554 ? 19.510 -16.122 6.871 1.00 91.25 554 LEU A CA 1
ATOM 3949 C C . LEU A 1 554 ? 19.420 -14.966 5.815 1.00 91.25 554 LEU A C 1
ATOM 3951 O O . LEU A 1 554 ? 18.659 -15.057 4.861 1.00 91.25 554 LEU A O 1
ATOM 3955 N N . ASP A 1 555 ? 20.287 -13.940 5.863 1.00 90.44 555 ASP A N 1
ATOM 3956 C CA . ASP A 1 555 ? 20.370 -12.933 4.773 1.00 90.44 555 ASP A CA 1
ATOM 3957 C C . ASP A 1 555 ? 21.208 -13.303 3.503 1.00 90.44 555 ASP A C 1
ATOM 3959 O O . ASP A 1 555 ? 22.185 -14.044 3.579 1.00 90.44 555 ASP A O 1
ATOM 3963 N N . ALA A 1 556 ? 20.887 -12.708 2.334 1.00 87.75 556 ALA A N 1
ATOM 3964 C CA . ALA A 1 556 ? 21.491 -12.876 0.989 1.00 87.75 556 ALA A CA 1
ATOM 3965 C C . ALA A 1 556 ? 22.085 -11.576 0.362 1.00 87.75 556 ALA A C 1
ATOM 3967 O O . ALA A 1 556 ? 22.190 -10.549 1.035 1.00 87.75 556 ALA A O 1
ATOM 3968 N N . ALA A 1 557 ? 22.514 -11.538 -0.922 1.00 88.75 557 ALA A N 1
ATOM 3969 C CA . ALA A 1 557 ? 23.537 -10.566 -1.423 1.00 88.75 557 ALA A CA 1
ATOM 3970 C C . ALA A 1 557 ? 23.384 -9.909 -2.847 1.00 88.75 557 ALA A C 1
ATOM 3972 O O . ALA A 1 557 ? 23.517 -10.669 -3.790 1.00 88.75 557 ALA A O 1
ATOM 3973 N N . VAL A 1 558 ? 23.302 -8.544 -2.971 1.00 86.19 558 VAL A N 1
ATOM 3974 C CA . VAL A 1 558 ? 23.378 -7.552 -4.125 1.00 86.19 558 VAL A CA 1
ATOM 3975 C C . VAL A 1 558 ? 23.214 -6.040 -3.612 1.00 86.19 558 VAL A C 1
ATOM 3977 O O . VAL A 1 558 ? 23.331 -5.861 -2.399 1.00 86.19 558 VAL A O 1
ATOM 3980 N N . PRO A 1 559 ? 22.989 -4.933 -4.410 1.00 82.06 559 PRO A N 1
ATOM 3981 C CA . PRO A 1 559 ? 23.039 -3.492 -3.949 1.00 82.06 559 PRO A CA 1
ATOM 3982 C C . PRO A 1 559 ? 21.989 -2.436 -4.492 1.00 82.06 559 PRO A C 1
ATOM 3984 O O . PRO A 1 559 ? 21.235 -2.765 -5.392 1.00 82.06 559 PRO A O 1
ATOM 3987 N N . GLY A 1 560 ? 21.964 -1.146 -4.041 1.00 72.31 560 GLY A N 1
ATOM 3988 C CA . GLY A 1 560 ? 21.291 0.024 -4.728 1.00 72.31 560 GLY A CA 1
ATOM 3989 C C . GLY A 1 560 ? 19.995 0.816 -4.272 1.00 72.31 560 GLY A C 1
ATOM 3990 O O . GLY A 1 560 ? 19.266 1.297 -5.139 1.00 72.31 560 GLY A O 1
ATOM 3991 N N . ARG A 1 561 ? 19.649 0.988 -2.989 1.00 73.88 561 ARG A N 1
ATOM 3992 C CA . ARG A 1 561 ? 18.666 1.968 -2.424 1.00 73.88 561 ARG A CA 1
ATOM 3993 C C . ARG A 1 561 ? 17.133 2.040 -2.817 1.00 73.88 561 ARG A C 1
ATOM 3995 O O . ARG A 1 561 ? 16.612 3.144 -2.865 1.00 73.88 561 ARG A O 1
ATOM 4002 N N . SER A 1 562 ? 16.401 0.919 -2.986 1.00 74.50 562 SER A N 1
ATOM 4003 C CA . SER A 1 562 ? 14.924 0.555 -3.006 1.00 74.50 562 SER A CA 1
ATOM 4004 C C . SER A 1 562 ? 13.764 1.454 -2.536 1.00 74.50 562 SER A C 1
ATOM 4006 O O . SER A 1 562 ? 13.976 2.557 -2.054 1.00 74.50 562 SER A O 1
ATOM 4008 N N . PHE A 1 563 ? 12.529 0.906 -2.615 1.00 70.56 563 PHE A N 1
ATOM 4009 C CA . PHE A 1 563 ? 11.345 1.325 -1.870 1.00 70.56 563 PHE A CA 1
ATOM 4010 C C . PHE A 1 563 ? 10.169 0.331 -1.498 1.00 70.56 563 PHE A C 1
ATOM 4012 O O . PHE A 1 563 ? 9.237 0.858 -0.945 1.00 70.56 563 PHE A O 1
ATOM 4019 N N . GLY A 1 564 ? 10.114 -1.024 -1.615 1.00 70.75 564 GLY A N 1
ATOM 4020 C CA . GLY A 1 564 ? 8.891 -1.803 -1.163 1.00 70.75 564 GLY A CA 1
ATOM 4021 C C . GLY A 1 564 ? 8.657 -3.266 -1.643 1.00 70.75 564 GLY A C 1
ATOM 4022 O O . GLY A 1 564 ? 9.703 -3.800 -1.916 1.00 70.75 564 GLY A O 1
ATOM 4023 N N . LEU A 1 565 ? 7.451 -3.923 -1.716 1.00 77.50 565 LEU A N 1
ATOM 4024 C CA . LEU A 1 565 ? 7.201 -5.425 -1.805 1.00 77.50 565 LEU A CA 1
ATOM 4025 C C . LEU A 1 565 ? 5.801 -6.254 -1.972 1.00 77.50 565 LEU A C 1
ATOM 4027 O O . LEU A 1 565 ? 4.895 -5.975 -1.223 1.00 77.50 565 LEU A O 1
ATOM 4031 N N . ALA A 1 566 ? 5.534 -7.334 -2.765 1.00 81.88 566 ALA A N 1
ATOM 4032 C CA . ALA A 1 566 ? 4.298 -8.233 -2.612 1.00 81.88 566 ALA A CA 1
ATOM 4033 C C . ALA A 1 566 ? 4.306 -9.628 -3.322 1.00 81.88 566 ALA A C 1
ATOM 4035 O O . ALA A 1 566 ? 5.382 -10.061 -3.630 1.00 81.88 566 ALA A O 1
ATOM 4036 N N . LEU A 1 567 ? 3.211 -10.376 -3.556 1.00 77.94 567 LEU A N 1
ATOM 4037 C CA . LEU A 1 567 ? 3.218 -11.862 -3.681 1.00 77.94 567 LEU A CA 1
ATOM 4038 C C . LEU A 1 567 ? 2.288 -12.535 -4.762 1.00 77.94 567 LEU A C 1
ATOM 4040 O O . LEU A 1 567 ? 1.108 -12.665 -4.493 1.00 77.94 567 LEU A O 1
ATOM 4044 N N . GLY A 1 568 ? 2.729 -13.056 -5.926 1.00 78.75 568 GLY A N 1
ATOM 4045 C CA . GLY A 1 568 ? 1.916 -13.822 -6.921 1.00 78.75 568 GLY A CA 1
ATOM 4046 C C . GLY A 1 568 ? 2.708 -14.723 -7.926 1.00 78.75 568 GLY A C 1
ATOM 4047 O O . GLY A 1 568 ? 3.919 -14.600 -7.989 1.00 78.75 568 GLY A O 1
ATOM 4048 N N . ASP A 1 569 ? 2.031 -15.608 -8.703 1.00 76.12 569 ASP A N 1
ATOM 4049 C CA . ASP A 1 569 ? 2.530 -16.838 -9.430 1.00 76.12 569 ASP A CA 1
ATOM 4050 C C . ASP A 1 569 ? 3.112 -16.659 -10.842 1.00 76.12 569 ASP A C 1
ATOM 4052 O O . ASP A 1 569 ? 2.338 -16.327 -11.747 1.00 76.12 569 ASP A O 1
ATOM 4056 N N . PHE A 1 570 ? 4.402 -16.930 -11.121 1.00 83.44 570 PHE A N 1
ATOM 4057 C CA . PHE A 1 570 ? 4.953 -16.674 -12.471 1.00 83.44 570 PHE A CA 1
ATOM 4058 C C . PHE A 1 570 ? 6.123 -17.474 -13.080 1.00 83.44 570 PHE A C 1
ATOM 4060 O O . PHE A 1 570 ? 6.669 -17.078 -14.112 1.00 83.44 570 PHE A O 1
ATOM 4067 N N . ASP A 1 571 ? 6.416 -18.687 -12.628 1.00 78.12 571 ASP A N 1
ATOM 4068 C CA . ASP A 1 571 ? 6.441 -19.826 -13.567 1.00 78.12 571 ASP A CA 1
ATOM 4069 C C . ASP A 1 571 ? 5.339 -20.867 -13.282 1.00 78.12 571 ASP A C 1
ATOM 4071 O O . ASP A 1 571 ? 5.348 -21.917 -13.904 1.00 78.12 571 ASP A O 1
ATOM 4075 N N . GLY A 1 572 ? 4.307 -20.568 -12.479 1.00 75.50 572 GLY A N 1
ATOM 4076 C CA . GLY A 1 572 ? 2.945 -21.093 -12.670 1.00 75.50 572 GLY A CA 1
ATOM 4077 C C . GLY A 1 572 ? 2.569 -22.419 -11.992 1.00 75.50 572 GLY A C 1
ATOM 4078 O O . GLY A 1 572 ? 2.122 -23.323 -12.702 1.00 75.50 572 GLY A O 1
ATOM 4079 N N . ASP A 1 573 ? 2.697 -22.549 -10.674 1.00 74.88 573 ASP A N 1
ATOM 4080 C CA . ASP A 1 573 ? 2.220 -23.714 -9.891 1.00 74.88 573 ASP A CA 1
ATOM 4081 C C . ASP A 1 573 ? 1.930 -23.394 -8.425 1.00 74.88 573 ASP A C 1
ATOM 4083 O O . ASP A 1 573 ? 0.925 -23.883 -7.916 1.00 74.88 573 ASP A O 1
ATOM 4087 N N . GLY A 1 574 ? 2.790 -22.566 -7.825 1.00 73.31 574 GLY A N 1
ATOM 4088 C CA . GLY A 1 574 ? 2.619 -21.931 -6.532 1.00 73.31 574 GLY A CA 1
ATOM 4089 C C . GLY A 1 574 ? 3.824 -21.104 -6.083 1.00 73.31 574 GLY A C 1
ATOM 4090 O O . GLY A 1 574 ? 4.806 -20.973 -6.812 1.00 73.31 574 GLY A O 1
ATOM 4091 N N . LEU A 1 575 ? 3.766 -20.576 -4.857 1.00 74.75 575 LEU A N 1
ATOM 4092 C CA . LEU A 1 575 ? 4.856 -19.850 -4.214 1.00 74.75 575 LEU A CA 1
ATOM 4093 C C . LEU A 1 575 ? 4.543 -18.383 -3.765 1.00 74.75 575 LEU A C 1
ATOM 4095 O O . LEU A 1 575 ? 5.496 -17.675 -3.431 1.00 74.75 575 LEU A O 1
ATOM 4099 N N . PHE A 1 576 ? 3.290 -17.863 -3.862 1.00 79.31 576 PHE A N 1
ATOM 4100 C CA . PHE A 1 576 ? 2.903 -16.438 -3.727 1.00 79.31 576 PHE A CA 1
ATOM 4101 C C . PHE A 1 576 ? 3.980 -15.519 -4.379 1.00 79.31 576 PHE A C 1
ATOM 4103 O O . PHE A 1 576 ? 4.232 -14.508 -3.762 1.00 79.31 576 PHE A O 1
ATOM 4110 N N . GLU A 1 577 ? 4.759 -15.789 -5.445 1.00 86.62 577 GLU A N 1
ATOM 4111 C CA . GLU A 1 577 ? 6.143 -15.219 -5.467 1.00 86.62 577 GLU A CA 1
ATOM 4112 C C . GLU A 1 577 ? 6.317 -13.685 -5.554 1.00 86.62 577 GLU A C 1
ATOM 4114 O O . GLU A 1 577 ? 5.434 -12.897 -5.825 1.00 86.62 577 GLU A O 1
ATOM 4119 N N . ILE A 1 578 ? 7.528 -13.209 -5.280 1.00 88.19 578 ILE A N 1
ATOM 4120 C CA . ILE A 1 578 ? 7.734 -11.926 -4.616 1.00 88.19 578 ILE A CA 1
ATOM 4121 C C . ILE A 1 578 ? 7.865 -10.767 -5.598 1.00 88.19 578 ILE A C 1
ATOM 4123 O O . ILE A 1 578 ? 8.573 -10.849 -6.586 1.00 88.19 578 ILE A O 1
ATOM 4127 N N . ALA A 1 579 ? 7.316 -9.613 -5.259 1.00 86.31 579 ALA A N 1
ATOM 4128 C CA . ALA A 1 579 ? 7.395 -8.349 -5.951 1.00 86.31 579 ALA A CA 1
ATOM 4129 C C . ALA A 1 579 ? 8.667 -7.469 -5.392 1.00 86.31 579 ALA A C 1
ATOM 4131 O O . ALA A 1 579 ? 8.185 -7.456 -4.200 1.00 86.31 579 ALA A O 1
ATOM 4132 N N . THR A 1 580 ? 10.559 -6.542 -6.410 1.00 86.75 580 THR A N 1
ATOM 4133 C CA . THR A 1 580 ? 11.693 -5.574 -6.351 1.00 86.75 580 THR A CA 1
ATOM 4134 C C . THR A 1 580 ? 11.635 -4.919 -7.769 1.00 86.75 580 THR A C 1
ATOM 4136 O O . THR A 1 580 ? 11.651 -5.683 -8.712 1.00 86.75 580 THR A O 1
ATOM 4139 N N . SER A 1 581 ? 11.474 -3.644 -8.237 1.00 83.06 581 SER A N 1
ATOM 4140 C CA . SER A 1 581 ? 11.304 -2.143 -8.045 1.00 83.06 581 SER A CA 1
ATOM 4141 C C . SER A 1 581 ? 12.299 -1.033 -7.429 1.00 83.06 581 SER A C 1
ATOM 4143 O O . SER A 1 581 ? 11.790 -0.205 -6.683 1.00 83.06 581 SER A O 1
ATOM 4145 N N . ARG A 1 582 ? 13.652 -0.894 -7.699 1.00 85.62 582 ARG A N 1
ATOM 4146 C CA . ARG A 1 582 ? 14.679 -0.101 -6.866 1.00 85.62 582 ARG A CA 1
ATOM 4147 C C . ARG A 1 582 ? 15.080 1.297 -7.348 1.00 85.62 582 ARG A C 1
ATOM 4149 O O . ARG A 1 582 ? 15.418 1.464 -8.515 1.00 85.62 582 ARG A O 1
ATOM 4156 N N . LEU A 1 583 ? 15.235 2.241 -6.414 1.00 74.56 583 LEU A N 1
ATOM 4157 C CA . LEU A 1 583 ? 15.462 3.658 -6.716 1.00 74.56 583 LEU A CA 1
ATOM 4158 C C . LEU A 1 583 ? 16.739 3.972 -7.525 1.00 74.56 583 LEU A C 1
ATOM 4160 O O . LEU A 1 583 ? 16.700 4.885 -8.337 1.00 74.56 583 LEU A O 1
ATOM 4164 N N . GLU A 1 584 ? 17.866 3.262 -7.376 1.00 79.62 584 GLU A N 1
ATOM 4165 C CA . GLU A 1 584 ? 19.119 3.705 -8.027 1.00 79.62 584 GLU A CA 1
ATOM 4166 C C . GLU A 1 584 ? 19.457 3.114 -9.438 1.00 79.62 584 GLU A C 1
ATOM 4168 O O . GLU A 1 584 ? 20.559 3.445 -9.885 1.00 79.62 584 GLU A O 1
ATOM 4173 N N . GLN A 1 585 ? 18.687 2.230 -10.156 1.00 84.88 585 GLN A N 1
ATOM 4174 C CA . GLN A 1 585 ? 19.327 1.488 -11.312 1.00 84.88 585 GLN A CA 1
ATOM 4175 C C . GLN A 1 585 ? 18.664 0.679 -12.509 1.00 84.88 585 GLN A C 1
ATOM 4177 O O . GLN A 1 585 ? 19.471 0.120 -13.235 1.00 84.88 585 GLN A O 1
ATOM 4182 N N . ALA A 1 586 ? 17.352 0.536 -12.808 1.00 87.06 586 ALA A N 1
ATOM 4183 C CA . ALA A 1 586 ? 16.742 -0.158 -14.012 1.00 87.06 586 ALA A CA 1
ATOM 4184 C C . ALA A 1 586 ? 16.228 -1.668 -14.251 1.00 87.06 586 ALA A C 1
ATOM 4186 O O . ALA A 1 586 ? 16.067 -2.035 -15.412 1.00 87.06 586 ALA A O 1
ATOM 4187 N N . THR A 1 587 ? 15.854 -2.529 -13.276 1.00 89.38 587 THR A N 1
ATOM 4188 C CA . THR A 1 587 ? 15.378 -3.976 -13.273 1.00 89.38 587 THR A CA 1
ATOM 4189 C C . THR A 1 587 ? 13.886 -4.452 -13.301 1.00 89.38 587 THR A C 1
ATOM 4191 O O . THR A 1 587 ? 13.059 -3.682 -12.847 1.00 89.38 587 THR A O 1
ATOM 4194 N N . VAL A 1 588 ? 13.537 -5.720 -13.614 1.00 89.75 588 VAL A N 1
ATOM 4195 C CA . VAL A 1 588 ? 12.312 -6.500 -13.223 1.00 89.75 588 VAL A CA 1
ATOM 4196 C C . VAL A 1 588 ? 12.763 -7.873 -12.713 1.00 89.75 588 VAL A C 1
ATOM 4198 O O . VAL A 1 588 ? 13.560 -8.513 -13.391 1.00 89.75 588 VAL A O 1
ATOM 4201 N N . THR A 1 589 ? 12.281 -8.317 -11.548 1.00 89.75 589 THR A N 1
ATOM 4202 C CA . THR A 1 589 ? 13.032 -9.248 -10.687 1.00 89.75 589 THR A CA 1
ATOM 4203 C C . THR A 1 589 ? 12.198 -9.786 -9.518 1.00 89.75 589 THR A C 1
ATOM 4205 O O . THR A 1 589 ? 11.466 -8.961 -9.020 1.00 89.75 589 THR A O 1
ATOM 4208 N N . ILE A 1 590 ? 12.316 -11.040 -9.038 1.00 88.44 590 ILE A N 1
ATOM 4209 C CA . ILE A 1 590 ? 11.422 -11.777 -8.075 1.00 88.44 590 ILE A CA 1
ATOM 4210 C C . ILE A 1 590 ? 12.235 -12.569 -6.971 1.00 88.44 590 ILE A C 1
ATOM 4212 O O . ILE A 1 590 ? 13.409 -12.226 -6.758 1.00 88.44 590 ILE A O 1
ATOM 4216 N N . LEU A 1 591 ? 11.696 -13.647 -6.341 1.00 90.69 591 LEU A N 1
ATOM 4217 C CA . LEU A 1 591 ? 12.418 -14.799 -5.726 1.00 90.69 591 LEU A CA 1
ATOM 4218 C C . LEU A 1 591 ? 11.786 -16.150 -6.049 1.00 90.69 591 LEU A C 1
ATOM 4220 O O . LEU A 1 591 ? 10.688 -16.246 -6.572 1.00 90.69 591 LEU A O 1
ATOM 4224 N N . GLU A 1 592 ? 12.526 -17.170 -5.616 1.00 86.75 592 GLU A N 1
ATOM 4225 C CA . GLU A 1 592 ? 12.105 -18.543 -5.439 1.00 86.75 592 GLU A CA 1
ATOM 4226 C C . GLU A 1 592 ? 12.476 -19.038 -4.007 1.00 86.75 592 GLU A C 1
ATOM 4228 O O . GLU A 1 592 ? 13.427 -18.510 -3.426 1.00 86.75 592 GLU A O 1
ATOM 4233 N N . PRO A 1 593 ? 11.799 -20.064 -3.459 1.00 80.38 593 PRO A N 1
ATOM 4234 C CA . PRO A 1 593 ? 11.820 -20.555 -2.063 1.00 80.38 593 PRO A CA 1
ATOM 4235 C C . PRO A 1 593 ? 13.098 -21.359 -1.639 1.00 80.38 593 PRO A C 1
ATOM 4237 O O . PRO A 1 593 ? 14.198 -20.820 -1.721 1.00 80.38 593 PRO A O 1
ATOM 4240 N N . THR A 1 594 ? 13.050 -22.610 -1.117 1.00 82.75 594 THR A N 1
ATOM 4241 C CA . THR A 1 594 ? 14.161 -23.640 -1.111 1.00 82.75 594 THR A CA 1
ATOM 4242 C C . THR A 1 594 ? 14.497 -24.381 0.227 1.00 82.75 594 THR A C 1
ATOM 4244 O O . THR A 1 594 ? 13.780 -25.293 0.607 1.00 82.75 594 THR A O 1
ATOM 4247 N N . ALA A 1 595 ? 15.644 -24.142 0.909 1.00 77.31 595 ALA A N 1
ATOM 4248 C CA . ALA A 1 595 ? 15.923 -24.711 2.255 1.00 77.31 595 ALA A CA 1
ATOM 4249 C C . ALA A 1 595 ? 16.833 -23.953 3.269 1.00 77.31 595 ALA A C 1
ATOM 4251 O O . ALA A 1 595 ? 16.400 -23.692 4.394 1.00 77.31 595 ALA A O 1
ATOM 4252 N N . ALA A 1 596 ? 18.119 -23.703 2.958 1.00 77.94 596 ALA A N 1
ATOM 4253 C CA . ALA A 1 596 ? 19.046 -23.015 3.883 1.00 77.94 596 ALA A CA 1
ATOM 4254 C C . ALA A 1 596 ? 20.177 -22.186 3.207 1.00 77.94 596 ALA A C 1
ATOM 4256 O O . ALA A 1 596 ? 21.336 -22.612 3.171 1.00 77.94 596 ALA A O 1
ATOM 4257 N N . GLY A 1 597 ? 19.846 -20.995 2.702 1.00 81.00 597 GLY A N 1
ATOM 4258 C CA . GLY A 1 597 ? 20.708 -20.065 1.944 1.00 81.00 597 GLY A CA 1
ATOM 4259 C C . GLY A 1 597 ? 19.881 -19.353 0.860 1.00 81.00 597 GLY A C 1
ATOM 4260 O O . GLY A 1 597 ? 18.671 -19.396 0.957 1.00 81.00 597 GLY A O 1
ATOM 4261 N N . LEU A 1 598 ? 20.468 -18.716 -0.165 1.00 84.50 598 LEU A N 1
ATOM 4262 C CA . LEU A 1 598 ? 19.750 -18.134 -1.329 1.00 84.50 598 LEU A CA 1
ATOM 4263 C C . LEU A 1 598 ? 20.698 -18.044 -2.560 1.00 84.50 598 LEU A C 1
ATOM 4265 O O . LEU A 1 598 ? 21.925 -18.041 -2.396 1.00 84.50 598 LEU A O 1
ATOM 4269 N N . VAL A 1 599 ? 20.156 -18.034 -3.789 1.00 85.25 599 VAL A N 1
ATOM 4270 C CA . VAL A 1 599 ? 20.873 -18.194 -5.092 1.00 85.25 599 VAL A CA 1
ATOM 4271 C C . VAL A 1 599 ? 20.101 -17.448 -6.231 1.00 85.25 599 VAL A C 1
ATOM 4273 O O . VAL A 1 599 ? 19.246 -16.656 -5.875 1.00 85.25 599 VAL A O 1
ATOM 4276 N N . PRO A 1 600 ? 20.404 -17.523 -7.554 1.00 83.56 600 PRO A N 1
ATOM 4277 C CA . PRO A 1 600 ? 19.687 -16.709 -8.567 1.00 83.56 600 PRO A CA 1
ATOM 4278 C C . PRO A 1 600 ? 18.870 -17.457 -9.652 1.00 83.56 600 PRO A C 1
ATOM 4280 O O . PRO A 1 600 ? 19.384 -18.381 -10.288 1.00 83.56 600 PRO A O 1
ATOM 4283 N N . SER A 1 601 ? 17.669 -16.933 -9.942 1.00 81.38 601 SER A N 1
ATOM 4284 C CA . SER A 1 601 ? 16.836 -17.148 -11.143 1.00 81.38 601 SER A CA 1
ATOM 4285 C C . SER A 1 601 ? 17.091 -16.037 -12.199 1.00 81.38 601 SER A C 1
ATOM 4287 O O . SER A 1 601 ? 18.249 -15.665 -12.388 1.00 81.38 601 SER A O 1
ATOM 4289 N N . ILE A 1 602 ? 16.113 -15.555 -12.967 1.00 85.81 602 ILE A N 1
ATOM 4290 C CA . ILE A 1 602 ? 16.352 -14.954 -14.305 1.00 85.81 602 ILE A CA 1
ATOM 4291 C C . ILE A 1 602 ? 16.776 -13.456 -14.355 1.00 85.81 602 ILE A C 1
ATOM 4293 O O . ILE A 1 602 ? 17.105 -12.871 -13.334 1.00 85.81 602 ILE A O 1
ATOM 4297 N N . ASP A 1 603 ? 16.843 -12.828 -15.547 1.00 89.19 603 ASP A N 1
ATOM 4298 C CA . ASP A 1 603 ? 17.561 -11.558 -15.784 1.00 89.19 603 ASP A CA 1
ATOM 4299 C C . ASP A 1 603 ? 16.816 -10.583 -16.757 1.00 89.19 603 ASP A C 1
ATOM 4301 O O . ASP A 1 603 ? 16.977 -10.721 -17.966 1.00 89.19 603 ASP A O 1
ATOM 4305 N N . ILE A 1 604 ? 16.019 -9.584 -16.279 1.00 91.00 604 ILE A N 1
ATOM 4306 C CA . ILE A 1 604 ? 15.187 -8.638 -17.119 1.00 91.00 604 ILE A CA 1
ATOM 4307 C C . ILE A 1 604 ? 14.777 -7.269 -16.426 1.00 91.00 604 ILE A C 1
ATOM 4309 O O . ILE A 1 604 ? 15.195 -7.133 -15.286 1.00 91.00 604 ILE A O 1
ATOM 4313 N N . PRO A 1 605 ? 14.100 -6.213 -17.028 1.00 90.69 605 PRO A N 1
ATOM 4314 C CA . PRO A 1 605 ? 14.228 -4.753 -16.634 1.00 90.69 605 PRO A CA 1
ATOM 4315 C C . PRO A 1 605 ? 13.057 -3.709 -16.556 1.00 90.69 605 PRO A C 1
ATOM 4317 O O . PRO A 1 605 ? 12.085 -3.854 -17.295 1.00 90.69 605 PRO A O 1
ATOM 4320 N N . VAL A 1 606 ? 13.248 -2.563 -15.826 1.00 86.44 606 VAL A N 1
ATOM 4321 C CA . VAL A 1 606 ? 12.327 -1.377 -15.749 1.00 86.44 606 VAL A CA 1
ATOM 4322 C C . VAL A 1 606 ? 12.845 0.086 -15.919 1.00 86.44 606 VAL A C 1
ATOM 4324 O O . VAL A 1 606 ? 12.302 0.771 -16.773 1.00 86.44 606 VAL A O 1
ATOM 4327 N N . GLY A 1 607 ? 13.806 0.630 -15.140 1.00 81.19 607 GLY A N 1
ATOM 4328 C CA . GLY A 1 607 ? 14.468 1.951 -15.379 1.00 81.19 607 GLY A CA 1
ATOM 4329 C C . GLY A 1 607 ? 15.083 2.816 -14.220 1.00 81.19 607 GLY A C 1
ATOM 4330 O O . GLY A 1 607 ? 15.160 2.458 -13.041 1.00 81.19 607 GLY A O 1
ATOM 4331 N N . PRO A 1 608 ? 15.603 3.997 -14.593 1.00 83.06 608 PRO A N 1
ATOM 4332 C CA . PRO A 1 608 ? 15.984 5.524 -13.448 1.00 83.06 608 PRO A CA 1
ATOM 4333 C C . PRO A 1 608 ? 15.364 6.033 -12.142 1.00 83.06 608 PRO A C 1
ATOM 4335 O O . PRO A 1 608 ? 15.739 7.139 -11.772 1.00 83.06 608 PRO A O 1
ATOM 4338 N N . GLY A 1 609 ? 14.569 5.299 -11.370 1.00 73.75 609 GLY A N 1
ATOM 4339 C CA . GLY A 1 609 ? 14.074 5.807 -10.058 1.00 73.75 609 GLY A CA 1
ATOM 4340 C C . GLY A 1 609 ? 12.963 5.064 -9.275 1.00 73.75 609 GLY A C 1
ATOM 4341 O O . GLY A 1 609 ? 12.310 5.720 -8.466 1.00 73.75 609 GLY A O 1
ATOM 4342 N N . PRO A 1 610 ? 12.683 3.765 -9.497 1.00 79.19 610 PRO A N 1
ATOM 4343 C CA . PRO A 1 610 ? 11.610 2.965 -8.891 1.00 79.19 610 PRO A CA 1
ATOM 4344 C C . PRO A 1 610 ? 11.291 3.179 -7.407 1.00 79.19 610 PRO A C 1
ATOM 4346 O O . PRO A 1 610 ? 12.174 3.451 -6.588 1.00 79.19 610 PRO A O 1
ATOM 4349 N N . ASN A 1 611 ? 10.036 2.929 -7.045 1.00 73.81 611 ASN A N 1
ATOM 4350 C CA . ASN A 1 611 ? 9.645 2.799 -5.652 1.00 73.81 611 ASN A CA 1
ATOM 4351 C C . ASN A 1 611 ? 8.378 1.980 -5.442 1.00 73.81 611 ASN A C 1
ATOM 4353 O O . ASN A 1 611 ? 8.546 1.003 -4.754 1.00 73.81 611 ASN A O 1
ATOM 4357 N N . PHE A 1 612 ? 7.177 2.284 -5.939 1.00 73.38 612 PHE A N 1
ATOM 4358 C CA . PHE A 1 612 ? 5.953 1.492 -5.657 1.00 73.38 612 PHE A CA 1
ATOM 4359 C C . PHE A 1 612 ? 5.464 0.670 -6.900 1.00 73.38 612 PHE A C 1
ATOM 4361 O O . PHE A 1 612 ? 5.792 1.051 -8.004 1.00 73.38 612 PHE A O 1
ATOM 4368 N N . LEU A 1 613 ? 4.671 -0.409 -6.815 1.00 74.81 613 LEU A N 1
ATOM 4369 C CA . LEU A 1 613 ? 3.818 -1.010 -7.899 1.00 74.81 613 LEU A CA 1
ATOM 4370 C C . LEU A 1 613 ? 2.449 -1.457 -7.339 1.00 74.81 613 LEU A C 1
ATOM 4372 O O . LEU A 1 613 ? 2.166 -0.881 -6.308 1.00 74.81 613 LEU A O 1
ATOM 4376 N N . ARG A 1 614 ? 1.659 -2.389 -7.975 1.00 81.00 614 ARG A N 1
ATOM 4377 C CA . ARG A 1 614 ? 0.750 -3.505 -7.480 1.00 81.00 614 ARG A CA 1
ATOM 4378 C C . ARG A 1 614 ? 0.259 -4.442 -8.638 1.00 81.00 614 ARG A C 1
ATOM 4380 O O . ARG A 1 614 ? 0.488 -4.077 -9.784 1.00 81.00 614 ARG A O 1
ATOM 4387 N N . ALA A 1 615 ? -0.318 -5.623 -8.340 1.00 71.94 615 ALA A N 1
ATOM 4388 C CA . ALA A 1 615 ? -1.062 -6.603 -9.196 1.00 71.94 615 ALA A CA 1
ATOM 4389 C C . ALA A 1 615 ? -2.443 -6.963 -8.551 1.00 71.94 615 ALA A C 1
ATOM 4391 O O . ALA A 1 615 ? -2.771 -6.285 -7.574 1.00 71.94 615 ALA A O 1
ATOM 4392 N N . GLY A 1 616 ? -3.286 -7.852 -9.119 1.00 73.56 616 GLY A N 1
ATOM 4393 C CA . GLY A 1 616 ? -4.740 -7.946 -8.795 1.00 73.56 616 GLY A CA 1
ATOM 4394 C C . GLY A 1 616 ? -5.437 -9.277 -9.082 1.00 73.56 616 GLY A C 1
ATOM 4395 O O . GLY A 1 616 ? -5.168 -10.225 -8.393 1.00 73.56 616 GLY A O 1
ATOM 4396 N N . ASP A 1 617 ? -6.345 -9.362 -10.055 1.00 69.62 617 ASP A N 1
ATOM 4397 C CA . ASP A 1 617 ? -6.996 -10.623 -10.500 1.00 69.62 617 ASP A CA 1
ATOM 4398 C C . ASP A 1 617 ? -6.683 -10.931 -12.001 1.00 69.62 617 ASP A C 1
ATOM 4400 O O . ASP A 1 617 ? -6.846 -12.026 -12.520 1.00 69.62 617 ASP A O 1
ATOM 4404 N N . PHE A 1 618 ? -6.155 -9.922 -12.688 1.00 80.56 618 PHE A N 1
ATOM 4405 C CA . PHE A 1 618 ? -5.474 -9.845 -13.990 1.00 80.56 618 PHE A CA 1
ATOM 4406 C C . PHE A 1 618 ? -5.948 -10.650 -15.227 1.00 80.56 618 PHE A C 1
ATOM 4408 O O . PHE A 1 618 ? -7.091 -11.063 -15.308 1.00 80.56 618 PHE A O 1
ATOM 4415 N N . ASP A 1 619 ? -5.148 -10.702 -16.304 1.00 74.81 619 ASP A N 1
ATOM 4416 C CA . ASP A 1 619 ? -5.677 -10.436 -17.656 1.00 74.81 619 ASP A CA 1
ATOM 4417 C C . ASP A 1 619 ? -6.541 -11.508 -18.355 1.00 74.81 619 ASP A C 1
ATOM 4419 O O . ASP A 1 619 ? -7.009 -11.238 -19.458 1.00 74.81 619 ASP A O 1
ATOM 4423 N N . ALA A 1 620 ? -6.806 -12.679 -17.771 1.00 77.69 620 ALA A N 1
ATOM 4424 C CA . ALA A 1 620 ? -7.643 -13.763 -18.324 1.00 77.69 620 ALA A CA 1
ATOM 4425 C C . ALA A 1 620 ? -7.020 -14.681 -19.406 1.00 77.69 620 ALA A C 1
ATOM 4427 O O . ALA A 1 620 ? -7.500 -14.699 -20.540 1.00 77.69 620 ALA A O 1
ATOM 4428 N N . ASP A 1 621 ? -5.944 -15.421 -19.107 1.00 72.50 621 ASP A N 1
ATOM 4429 C CA . ASP A 1 621 ? -5.476 -16.650 -19.816 1.00 72.50 621 ASP A CA 1
ATOM 4430 C C . ASP A 1 621 ? -4.349 -17.401 -19.046 1.00 72.50 621 ASP A C 1
ATOM 4432 O O . ASP A 1 621 ? -3.975 -18.526 -19.412 1.00 72.50 621 ASP A O 1
ATOM 4436 N N . GLY A 1 622 ? -3.713 -16.781 -18.049 1.00 70.31 622 GLY A N 1
ATOM 4437 C CA . GLY A 1 622 ? -2.314 -17.031 -17.698 1.00 70.31 622 GLY A CA 1
ATOM 4438 C C . GLY A 1 622 ? -1.976 -16.969 -16.211 1.00 70.31 622 GLY A C 1
ATOM 4439 O O . GLY A 1 622 ? -1.735 -18.031 -15.617 1.00 70.31 622 GLY A O 1
ATOM 4440 N N . ALA A 1 623 ? -1.808 -15.734 -15.714 1.00 74.06 623 ALA A N 1
ATOM 4441 C CA . ALA A 1 623 ? -1.278 -15.362 -14.402 1.00 74.06 623 ALA A CA 1
ATOM 4442 C C . ALA A 1 623 ? -1.273 -13.813 -14.183 1.00 74.06 623 ALA A C 1
ATOM 4444 O O . ALA A 1 623 ? -2.185 -13.327 -13.517 1.00 74.06 623 ALA A O 1
ATOM 4445 N N . THR A 1 624 ? -0.319 -13.021 -14.729 1.00 81.44 624 THR A N 1
ATOM 4446 C CA . THR A 1 624 ? -0.314 -11.512 -14.750 1.00 81.44 624 THR A CA 1
ATOM 4447 C C . THR A 1 624 ? 0.782 -10.907 -15.674 1.00 81.44 624 THR A C 1
ATOM 4449 O O . THR A 1 624 ? 1.455 -11.637 -16.388 1.00 81.44 624 THR A O 1
ATOM 4452 N N . ASP A 1 625 ? 0.958 -9.572 -15.738 1.00 84.56 625 ASP A N 1
ATOM 4453 C CA . ASP A 1 625 ? 1.389 -8.858 -16.950 1.00 84.56 625 ASP A CA 1
ATOM 4454 C C . ASP A 1 625 ? 2.466 -7.741 -16.866 1.00 84.56 625 ASP A C 1
ATOM 4456 O O . ASP A 1 625 ? 2.911 -7.255 -17.919 1.00 84.56 625 ASP A O 1
ATOM 4460 N N . LEU A 1 626 ? 2.917 -7.309 -15.677 1.00 85.50 626 LEU A N 1
ATOM 4461 C CA . LEU A 1 626 ? 3.820 -6.143 -15.531 1.00 85.50 626 LEU A CA 1
ATOM 4462 C C . LEU A 1 626 ? 3.035 -4.817 -15.391 1.00 85.50 626 LEU A C 1
ATOM 4464 O O . LEU A 1 626 ? 1.891 -4.722 -15.815 1.00 85.50 626 LEU A O 1
ATOM 4468 N N . VAL A 1 627 ? 3.688 -3.753 -14.902 1.00 87.25 627 VAL A N 1
ATOM 4469 C CA . VAL A 1 627 ? 3.199 -2.365 -14.730 1.00 87.25 627 VAL A CA 1
ATOM 4470 C C . VAL A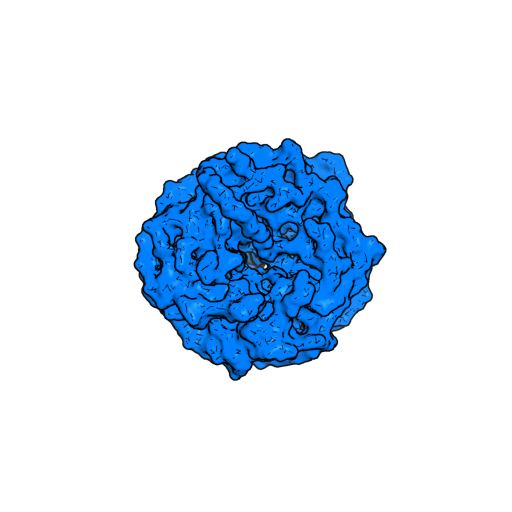 1 627 ? 4.317 -1.520 -14.088 1.00 87.25 627 VAL A C 1
ATOM 4472 O O . VAL A 1 627 ? 5.447 -1.966 -14.153 1.00 87.25 627 VAL A O 1
ATOM 4475 N N . VAL A 1 628 ? 4.145 -0.278 -13.591 1.00 84.56 628 VAL A N 1
ATOM 4476 C CA . VAL A 1 628 ? 5.325 0.595 -13.338 1.00 84.56 628 VAL A CA 1
ATOM 4477 C C . VAL A 1 628 ? 5.115 1.804 -12.403 1.00 84.56 628 VAL A C 1
ATOM 4479 O O . VAL A 1 628 ? 4.286 2.670 -12.665 1.00 84.56 628 VAL A O 1
ATOM 4482 N N . SER A 1 629 ? 5.955 1.943 -11.359 1.00 79.69 629 SER A N 1
ATOM 4483 C CA . SER A 1 629 ? 6.008 3.135 -10.506 1.00 79.69 629 SER A CA 1
ATOM 4484 C C . SER A 1 629 ? 7.354 3.485 -9.730 1.00 79.69 629 SER A C 1
ATOM 4486 O O . SER A 1 629 ? 7.750 2.830 -8.776 1.00 79.69 629 SER A O 1
ATOM 4488 N N . GLY A 1 630 ? 8.080 4.559 -10.129 1.00 77.12 630 GLY A N 1
ATOM 4489 C CA . GLY A 1 630 ? 9.299 5.198 -9.530 1.00 77.12 630 GLY A CA 1
ATOM 4490 C C . GLY A 1 630 ? 9.526 6.682 -9.895 1.00 77.12 630 GLY A C 1
ATOM 4491 O O . GLY A 1 630 ? 8.899 7.057 -10.864 1.00 77.12 630 GLY A O 1
ATOM 4492 N N . GLY A 1 631 ? 10.382 7.519 -9.234 1.00 71.19 631 GLY A N 1
ATOM 4493 C CA . GLY A 1 631 ? 10.551 9.024 -9.360 1.00 71.19 631 GLY A CA 1
ATOM 4494 C C . GLY A 1 631 ? 11.721 9.696 -10.359 1.00 71.19 631 GLY A C 1
ATOM 4495 O O . GLY A 1 631 ? 12.634 9.379 -9.525 1.00 71.19 631 GLY A O 1
ATOM 4496 N N . GLY A 1 632 ? 11.674 10.703 -12.497 1.00 72.12 632 GLY A N 1
ATOM 4497 C CA . GLY A 1 632 ? 12.443 10.977 -13.796 1.00 72.12 632 GLY A CA 1
ATOM 4498 C C . GLY A 1 632 ? 11.779 11.984 -14.785 1.00 72.12 632 GLY A C 1
ATOM 4499 O O . GLY A 1 632 ? 11.732 13.169 -14.449 1.00 72.12 632 GLY A O 1
ATOM 4500 N N . SER A 1 633 ? 11.379 11.586 -16.023 1.00 78.62 633 SER A N 1
ATOM 4501 C CA . SER A 1 633 ? 10.429 12.281 -16.976 1.00 78.62 633 SER A CA 1
ATOM 4502 C C . SER A 1 633 ? 10.283 11.557 -18.360 1.00 78.62 633 SER A C 1
ATOM 4504 O O . SER A 1 633 ? 11.277 11.596 -19.078 1.00 78.62 633 SER A O 1
ATOM 4506 N N . ASP A 1 634 ? 9.216 10.910 -18.920 1.00 81.81 634 ASP A N 1
ATOM 4507 C CA . ASP A 1 634 ? 7.725 10.747 -18.775 1.00 81.81 634 ASP A CA 1
ATOM 4508 C C . ASP A 1 634 ? 7.053 9.439 -19.451 1.00 81.81 634 ASP A C 1
ATOM 4510 O O . ASP A 1 634 ? 6.469 9.583 -20.520 1.00 81.81 634 ASP A O 1
ATOM 4514 N N . THR A 1 635 ? 6.990 8.162 -18.959 1.00 85.44 635 THR A N 1
ATOM 4515 C CA . THR A 1 635 ? 6.487 6.853 -19.619 1.00 85.44 635 THR A CA 1
ATOM 4516 C C . THR A 1 635 ? 5.304 6.033 -19.042 1.00 85.44 635 THR A C 1
ATOM 4518 O O . THR A 1 635 ? 5.158 5.886 -17.835 1.00 85.44 635 THR A O 1
ATOM 4521 N N . ILE A 1 636 ? 4.741 5.151 -19.883 1.00 86.62 636 ILE A N 1
ATOM 4522 C CA . ILE A 1 636 ? 4.589 3.734 -19.488 1.00 86.62 636 ILE A CA 1
ATOM 4523 C C . ILE A 1 636 ? 4.917 2.751 -20.626 1.00 86.62 636 ILE A C 1
ATOM 4525 O O . ILE A 1 636 ? 4.628 3.023 -21.793 1.00 86.62 636 ILE A O 1
ATOM 4529 N N . THR A 1 637 ? 5.473 1.578 -20.307 1.00 87.25 637 THR A N 1
ATOM 4530 C CA . THR A 1 637 ? 5.430 0.389 -21.183 1.00 87.25 637 THR A CA 1
ATOM 4531 C C . THR A 1 637 ? 5.062 -0.846 -20.379 1.00 87.25 637 THR A C 1
ATOM 4533 O O . THR A 1 637 ? 5.694 -1.032 -19.348 1.00 87.25 637 THR A O 1
ATOM 4536 N N . VAL A 1 638 ? 4.191 -1.715 -20.901 1.00 87.38 638 VAL A N 1
ATOM 4537 C CA . VAL A 1 638 ? 3.875 -3.057 -20.362 1.00 87.38 638 VAL A CA 1
ATOM 4538 C C . VAL A 1 638 ? 4.349 -4.186 -21.299 1.00 87.38 638 VAL A C 1
ATOM 4540 O O . VAL A 1 638 ? 4.844 -3.876 -22.391 1.00 87.38 638 VAL A O 1
ATOM 4543 N N . LEU A 1 639 ? 4.166 -5.468 -20.936 1.00 88.38 639 LEU A N 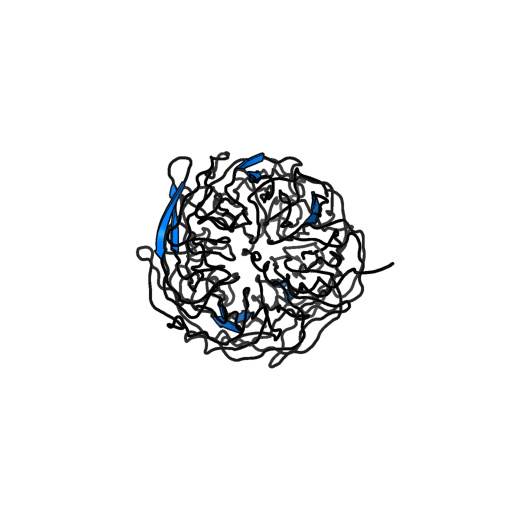1
ATOM 4544 C CA . LEU A 1 639 ? 4.432 -6.588 -21.846 1.00 88.38 639 LEU A CA 1
ATOM 4545 C C . LEU A 1 639 ? 3.518 -7.833 -21.775 1.00 88.38 639 LEU A C 1
ATOM 4547 O O . LEU A 1 639 ? 3.487 -8.539 -22.776 1.00 88.38 639 LEU A O 1
ATOM 4551 N N . MET A 1 640 ? 2.742 -8.070 -20.720 1.00 85.81 640 MET A N 1
ATOM 4552 C CA . MET A 1 640 ? 1.575 -8.979 -20.681 1.00 85.81 640 MET A CA 1
ATOM 4553 C C . MET A 1 640 ? 1.764 -10.533 -20.797 1.00 85.81 640 MET A C 1
ATOM 4555 O O . MET A 1 640 ? 2.767 -11.020 -21.331 1.00 85.81 640 MET A O 1
ATOM 4559 N N . SER A 1 641 ? 0.803 -11.310 -20.267 1.00 83.19 641 SER A N 1
ATOM 4560 C CA . SER A 1 641 ? 1.021 -12.470 -19.365 1.00 83.19 641 SER A CA 1
ATOM 4561 C C . SER A 1 641 ? 1.396 -13.847 -19.914 1.00 83.19 641 SER A C 1
ATOM 4563 O O . SER A 1 641 ? 1.845 -14.679 -19.133 1.00 83.19 641 SER A O 1
ATOM 4565 N N . LEU A 1 642 ? 1.201 -14.169 -21.202 1.00 81.75 642 LEU A N 1
ATOM 4566 C CA . LEU A 1 642 ? 0.990 -15.578 -21.619 1.00 81.75 642 LEU A CA 1
ATOM 4567 C C . LEU A 1 642 ? 2.145 -16.576 -21.283 1.00 81.75 642 LEU A C 1
ATOM 4569 O O . LEU A 1 642 ? 3.082 -16.720 -22.078 1.00 81.75 642 LEU A O 1
ATOM 4573 N N . ARG A 1 643 ? 2.012 -17.238 -20.115 1.00 69.06 643 ARG A N 1
ATOM 4574 C CA . ARG A 1 643 ? 2.601 -18.473 -19.539 1.00 69.06 643 ARG A CA 1
ATOM 4575 C C . ARG A 1 643 ? 3.981 -18.954 -20.002 1.00 69.06 643 ARG A C 1
ATOM 4577 O O . ARG A 1 643 ? 4.144 -19.313 -21.164 1.00 69.06 643 ARG A O 1
ATOM 4584 N N . GLY A 1 644 ? 4.969 -19.054 -19.110 1.00 69.38 644 GLY A N 1
ATOM 4585 C CA . GLY A 1 644 ? 6.240 -19.767 -19.337 1.00 69.38 644 GLY A CA 1
ATOM 4586 C C . GLY A 1 644 ? 7.152 -19.214 -20.453 1.00 69.38 644 GLY A C 1
ATOM 4587 O O . GLY A 1 644 ? 8.323 -19.584 -20.498 1.00 69.38 644 GLY A O 1
ATOM 4588 N N . GLY A 1 645 ? 6.676 -18.299 -21.337 1.00 74.44 645 GLY A N 1
ATOM 4589 C CA . GLY A 1 645 ? 7.455 -17.527 -22.331 1.00 74.44 645 GLY A CA 1
ATOM 4590 C C . GLY A 1 645 ? 6.717 -16.918 -23.554 1.00 74.44 645 GLY A C 1
ATOM 4591 O O . GLY A 1 645 ? 6.535 -17.592 -24.567 1.00 74.44 645 GLY A O 1
ATOM 4592 N N . SER A 1 646 ? 6.428 -15.600 -23.553 1.00 84.31 646 SER A N 1
ATOM 4593 C CA . SER A 1 646 ? 5.878 -14.838 -24.708 1.00 84.31 646 SER A CA 1
ATOM 4594 C C . SER A 1 646 ? 6.256 -13.327 -24.711 1.00 84.31 646 SER A C 1
ATOM 4596 O O . SER A 1 646 ? 6.882 -12.858 -23.765 1.00 84.31 646 SER A O 1
ATOM 4598 N N . PHE A 1 647 ? 5.966 -12.558 -25.788 1.00 87.88 647 PHE A N 1
ATOM 4599 C CA . PHE A 1 647 ? 6.429 -11.151 -25.952 1.00 87.88 647 PHE A CA 1
ATOM 4600 C C . PHE A 1 647 ? 5.609 -10.279 -26.947 1.00 87.88 647 PHE A C 1
ATOM 4602 O O . PHE A 1 647 ? 5.294 -10.749 -28.042 1.00 87.88 647 PHE A O 1
ATOM 4609 N N . ARG A 1 648 ? 5.363 -8.980 -26.642 1.00 88.56 648 ARG A N 1
ATOM 4610 C CA . ARG A 1 648 ? 4.790 -7.932 -27.550 1.00 88.56 648 ARG A CA 1
ATOM 4611 C C . ARG A 1 648 ? 5.012 -6.471 -27.046 1.00 88.56 648 ARG A C 1
ATOM 4613 O O . ARG A 1 648 ? 5.718 -6.288 -26.066 1.00 88.56 648 ARG A O 1
ATOM 4620 N N . SER A 1 649 ? 4.494 -5.410 -27.705 1.00 87.38 649 SER A N 1
ATOM 4621 C CA . SER A 1 649 ? 4.681 -3.974 -27.304 1.00 87.38 649 SER A CA 1
ATOM 4622 C C . SER A 1 649 ? 3.691 -2.965 -27.960 1.00 87.38 649 SER A C 1
ATOM 4624 O O . SER A 1 649 ? 3.422 -3.121 -29.149 1.00 87.38 649 SER A O 1
ATOM 4626 N N . VAL A 1 650 ? 3.227 -1.904 -27.247 1.00 86.81 650 VAL A N 1
ATOM 4627 C CA . VAL A 1 650 ? 2.391 -0.773 -27.788 1.00 86.81 650 VAL A CA 1
ATOM 4628 C C . VAL A 1 650 ? 2.776 0.642 -27.264 1.00 86.81 650 VAL A C 1
ATOM 4630 O O . VAL A 1 650 ? 3.274 1.430 -28.061 1.00 86.81 650 VAL A O 1
ATOM 4633 N N . VAL A 1 651 ? 2.632 0.916 -25.948 1.00 88.69 651 VAL A N 1
ATOM 4634 C CA . VAL A 1 651 ? 3.326 1.945 -25.098 1.00 88.69 651 VAL A CA 1
ATOM 4635 C C . VAL A 1 651 ? 2.914 3.460 -25.090 1.00 88.69 651 VAL A C 1
ATOM 4637 O O . VAL A 1 651 ? 2.368 3.974 -26.060 1.00 88.69 651 VAL A O 1
ATOM 4640 N N . ILE A 1 652 ? 3.168 4.174 -23.959 1.00 85.00 652 ILE A N 1
ATOM 4641 C CA . ILE A 1 652 ? 2.527 5.443 -23.458 1.00 85.00 652 ILE A CA 1
ATOM 4642 C C . ILE A 1 652 ? 3.521 6.465 -22.804 1.00 85.00 652 ILE A C 1
ATOM 4644 O O . ILE A 1 652 ? 4.650 6.090 -22.479 1.00 85.00 652 ILE A O 1
ATOM 4648 N N . PRO A 1 653 ? 3.144 7.750 -22.556 1.00 82.69 653 PRO A N 1
ATOM 4649 C CA . PRO A 1 653 ? 3.825 8.689 -21.631 1.00 82.69 653 PRO A CA 1
ATOM 4650 C C . PRO A 1 653 ? 3.259 8.882 -20.176 1.00 82.69 653 PRO A C 1
ATOM 4652 O O . PRO A 1 653 ? 2.070 9.125 -19.982 1.00 82.69 653 PRO A O 1
ATOM 4655 N N . ALA A 1 654 ? 4.153 8.883 -19.166 1.00 73.81 654 ALA A N 1
ATOM 4656 C CA . ALA A 1 654 ? 4.065 8.765 -17.676 1.00 73.81 654 ALA A CA 1
ATOM 4657 C C . ALA A 1 654 ? 4.678 9.866 -16.736 1.00 73.81 654 ALA A C 1
ATOM 4659 O O . ALA A 1 654 ? 5.153 10.886 -17.214 1.00 73.81 654 ALA A O 1
ATOM 4660 N N . GLY A 1 655 ? 4.606 9.726 -15.387 1.00 72.69 655 GLY A N 1
ATOM 4661 C CA . GLY A 1 655 ? 5.223 10.549 -14.308 1.00 72.69 655 GLY A CA 1
ATOM 4662 C C . GLY A 1 655 ? 4.481 11.437 -13.233 1.00 72.69 655 GLY A C 1
ATOM 4663 O O . GLY A 1 655 ? 3.277 11.637 -13.267 1.00 72.69 655 GLY A O 1
ATOM 4664 N N . SER A 1 656 ? 5.233 12.008 -12.252 1.00 73.06 656 SER A N 1
ATOM 4665 C CA . SER A 1 656 ? 5.345 13.477 -11.917 1.00 73.06 656 SER A CA 1
ATOM 4666 C C . SER A 1 656 ? 6.138 13.907 -10.653 1.00 73.06 656 SER A C 1
ATOM 4668 O O . SER A 1 656 ? 6.631 15.036 -10.646 1.00 73.06 656 SER A O 1
ATOM 4670 N N . GLY A 1 657 ? 6.297 13.093 -9.605 1.00 68.12 657 GLY A N 1
ATOM 4671 C CA . GLY A 1 657 ? 6.997 13.501 -8.359 1.00 68.12 657 GLY A CA 1
ATOM 4672 C C . GLY A 1 657 ? 7.396 12.431 -7.302 1.00 68.12 657 GLY A C 1
ATOM 4673 O O . GLY A 1 657 ? 8.372 12.672 -6.603 1.00 68.12 657 GLY A O 1
ATOM 4674 N N . PRO A 1 658 ? 6.895 11.187 -7.346 1.00 72.62 658 PRO A N 1
ATOM 4675 C CA . PRO A 1 658 ? 5.634 10.659 -6.739 1.00 72.62 658 PRO A CA 1
ATOM 4676 C C . PRO A 1 658 ? 5.612 10.001 -5.313 1.00 72.62 658 PRO A C 1
ATOM 4678 O O . PRO A 1 658 ? 6.535 10.220 -4.538 1.00 72.62 658 PRO A O 1
ATOM 4681 N N . THR A 1 659 ? 4.521 9.269 -4.947 1.00 66.12 659 THR A N 1
ATOM 4682 C CA . THR A 1 659 ? 4.335 8.275 -3.824 1.00 66.12 659 THR A CA 1
ATOM 4683 C C . THR A 1 659 ? 3.045 7.381 -3.998 1.00 66.12 659 THR A C 1
ATOM 4685 O O . THR A 1 659 ? 2.796 7.029 -5.140 1.00 66.12 659 THR A O 1
ATOM 4688 N N . ALA A 1 660 ? 2.305 6.907 -2.971 1.00 61.09 660 ALA A N 1
ATOM 4689 C CA . ALA A 1 660 ? 1.699 5.542 -2.806 1.00 61.09 660 ALA A CA 1
ATOM 4690 C C . ALA A 1 660 ? 0.376 5.121 -3.475 1.00 61.09 660 ALA A C 1
ATOM 4692 O O . ALA A 1 660 ? -0.344 5.993 -3.927 1.00 61.09 660 ALA A O 1
ATOM 4693 N N . LEU A 1 661 ? 0.080 3.793 -3.419 1.00 68.44 661 LEU A N 1
ATOM 4694 C CA . LEU A 1 661 ? -0.480 2.840 -4.419 1.00 68.44 661 LEU A CA 1
ATOM 4695 C C . LEU A 1 661 ? -1.271 1.611 -3.866 1.00 68.44 661 LEU A C 1
ATOM 4697 O O . LEU A 1 661 ? -0.565 0.868 -3.204 1.00 68.44 661 LEU A O 1
ATOM 4701 N N . LEU A 1 662 ? -2.559 1.278 -4.179 1.00 73.69 662 LEU A N 1
ATOM 4702 C CA . LEU A 1 662 ? -3.162 -0.107 -4.068 1.00 73.69 662 LEU A CA 1
ATOM 4703 C C . LEU A 1 662 ? -4.572 -0.482 -4.712 1.00 73.69 662 LEU A C 1
ATOM 4705 O O . LEU A 1 662 ? -5.307 0.377 -5.152 1.00 73.69 662 LEU A O 1
ATOM 4709 N N . ALA A 1 663 ? -4.975 -1.773 -4.648 1.00 70.62 663 ALA A N 1
ATOM 4710 C CA . ALA A 1 663 ? -6.047 -2.600 -5.271 1.00 70.62 663 ALA A CA 1
ATOM 4711 C C . ALA A 1 663 ? -7.419 -2.838 -4.604 1.00 70.62 663 ALA A C 1
ATOM 4713 O O . ALA A 1 663 ? -7.453 -3.398 -3.516 1.00 70.62 663 ALA A O 1
ATOM 4714 N N . ALA A 1 664 ? -8.547 -2.680 -5.298 1.00 68.06 664 ALA A N 1
ATOM 4715 C CA . ALA A 1 664 ? -9.672 -3.641 -5.200 1.00 68.06 664 ALA A CA 1
ATOM 4716 C C . ALA A 1 664 ? -10.590 -3.504 -6.420 1.00 68.06 664 ALA A C 1
ATOM 4718 O O . ALA A 1 664 ? -10.265 -2.779 -7.354 1.00 68.06 664 ALA A O 1
ATOM 4719 N N . ASP A 1 665 ? -11.714 -4.213 -6.398 1.00 67.00 665 ASP A N 1
ATOM 4720 C CA . ASP A 1 665 ? -12.844 -3.978 -7.285 1.00 67.00 665 ASP A CA 1
ATOM 4721 C C . ASP A 1 665 ? -13.298 -2.527 -7.250 1.00 67.00 665 ASP A C 1
ATOM 4723 O O . ASP A 1 665 ? -13.334 -1.899 -6.199 1.00 67.00 665 ASP A O 1
ATOM 4727 N N . LEU A 1 666 ? -13.618 -2.004 -8.423 1.00 69.62 666 LEU A N 1
ATOM 4728 C CA . LEU A 1 666 ? -13.988 -0.633 -8.639 1.00 69.62 666 LEU A CA 1
ATOM 4729 C C . LEU A 1 666 ? -14.895 -0.282 -9.821 1.00 69.62 666 LEU A C 1
ATOM 4731 O O . LEU A 1 666 ? -14.938 0.877 -10.210 1.00 69.62 666 LEU A O 1
ATOM 4735 N N . ASN A 1 667 ? -15.631 -1.259 -10.349 1.00 63.75 667 ASN A N 1
ATOM 4736 C CA . ASN A 1 667 ? -16.906 -1.118 -11.077 1.00 63.75 667 ASN A CA 1
ATOM 4737 C C . ASN A 1 667 ? -17.441 -2.409 -11.717 1.00 63.75 667 ASN A C 1
ATOM 4739 O O . ASN A 1 667 ? -18.050 -2.380 -12.781 1.00 63.75 667 ASN A O 1
ATOM 4743 N N . ARG A 1 668 ? -17.339 -3.519 -10.979 1.00 67.31 668 ARG A N 1
ATOM 4744 C CA . ARG A 1 668 ? -17.935 -4.849 -11.211 1.00 67.31 668 ARG A CA 1
ATOM 4745 C C . ARG A 1 668 ? -19.198 -5.018 -12.124 1.00 67.31 668 ARG A C 1
ATOM 4747 O O . ARG A 1 668 ? -20.274 -5.033 -11.540 1.00 67.31 668 ARG A O 1
ATOM 4754 N N . ASP A 1 669 ? -19.146 -5.330 -13.445 1.00 62.19 669 ASP A N 1
ATOM 4755 C CA . ASP A 1 669 ? -20.048 -6.299 -14.184 1.00 62.19 669 ASP A CA 1
ATOM 4756 C C . ASP A 1 669 ? -19.433 -7.095 -15.403 1.00 62.19 669 ASP A C 1
ATOM 4758 O O . ASP A 1 669 ? -19.897 -8.210 -15.671 1.00 62.19 669 ASP A O 1
ATOM 4762 N N . GLY A 1 670 ? -18.428 -6.569 -16.132 1.00 62.06 670 GLY A N 1
ATOM 4763 C CA . GLY A 1 670 ? -17.460 -7.237 -17.051 1.00 62.06 670 GLY A CA 1
ATOM 4764 C C . GLY A 1 670 ? -16.057 -7.733 -16.538 1.00 62.06 670 GLY A C 1
ATOM 4765 O O . GLY A 1 670 ? -15.948 -8.920 -16.245 1.00 62.06 670 GLY A O 1
ATOM 4766 N N . PHE A 1 671 ? -14.960 -6.937 -16.651 1.00 69.88 671 PHE A N 1
ATOM 4767 C CA . PHE A 1 671 ? -13.492 -7.295 -16.544 1.00 69.88 671 PHE A CA 1
ATOM 4768 C C . PHE A 1 671 ? -12.482 -6.063 -16.409 1.00 69.88 671 PHE A C 1
ATOM 4770 O O . PHE A 1 671 ? -12.741 -5.049 -17.049 1.00 69.88 671 PHE A O 1
ATOM 4777 N N . ASP A 1 672 ? -11.307 -6.091 -15.711 1.00 74.50 672 ASP A N 1
ATOM 4778 C CA . ASP A 1 672 ? -10.889 -4.990 -14.745 1.00 74.50 672 ASP A CA 1
ATOM 4779 C C . ASP A 1 672 ? -9.492 -4.208 -14.790 1.00 74.50 672 ASP A C 1
ATOM 4781 O O . ASP A 1 672 ? -8.938 -4.143 -15.880 1.00 74.50 672 ASP A O 1
ATOM 4785 N N . ASP A 1 673 ? -8.931 -3.536 -13.700 1.00 74.25 673 ASP A N 1
ATOM 4786 C CA . ASP A 1 673 ? -7.760 -2.532 -13.652 1.00 74.25 673 ASP A CA 1
ATOM 4787 C C . ASP A 1 673 ? -7.147 -1.869 -12.265 1.00 74.25 673 ASP A C 1
ATOM 4789 O O . ASP A 1 673 ? -7.317 -2.493 -11.220 1.00 74.25 673 ASP A O 1
ATOM 4793 N N . VAL A 1 674 ? -6.327 -0.731 -12.188 1.00 77.06 674 VAL A N 1
ATOM 4794 C CA . VAL A 1 674 ? -5.578 -0.063 -10.993 1.00 77.06 674 VAL A CA 1
ATOM 4795 C C . VAL A 1 674 ? -5.838 1.401 -10.423 1.00 77.06 674 VAL A C 1
ATOM 4797 O O . VAL A 1 674 ? -6.969 1.747 -10.248 1.00 77.06 674 VAL A O 1
ATOM 4800 N N . MET A 1 675 ? -4.837 2.268 -10.054 1.00 83.44 675 MET A N 1
ATOM 4801 C CA . MET A 1 675 ? -4.769 3.735 -9.671 1.00 83.44 675 MET A CA 1
ATOM 4802 C C . MET A 1 675 ? -3.291 4.276 -9.694 1.00 83.44 675 MET A C 1
ATOM 4804 O O . MET A 1 675 ? -2.389 3.465 -9.555 1.00 83.44 675 MET A O 1
ATOM 4808 N N . VAL A 1 676 ? -2.959 5.590 -9.854 1.00 75.44 676 VAL A N 1
ATOM 4809 C CA . VAL A 1 676 ? -1.537 6.100 -10.057 1.00 75.44 676 VAL A CA 1
ATOM 4810 C C . VAL A 1 676 ? -1.135 7.628 -9.844 1.00 75.44 676 VAL A C 1
ATOM 4812 O O . VAL A 1 676 ? -1.719 8.449 -10.534 1.00 75.44 676 VAL A O 1
ATOM 4815 N N . ALA A 1 677 ? -0.111 8.089 -9.055 1.00 69.00 677 ALA A N 1
ATOM 4816 C CA . ALA A 1 677 ? 0.526 9.459 -9.062 1.00 69.00 677 ALA A CA 1
ATOM 4817 C C . ALA A 1 677 ? 1.632 9.811 -7.959 1.00 69.00 677 ALA A C 1
ATOM 4819 O O . ALA A 1 677 ? 2.030 8.909 -7.237 1.00 69.00 677 ALA A O 1
ATOM 4820 N N . ALA A 1 678 ? 2.082 11.081 -7.622 1.00 64.75 678 ALA A N 1
ATOM 4821 C CA . ALA A 1 678 ? 3.023 12.073 -8.273 1.00 64.75 678 ALA A CA 1
ATOM 4822 C C . ALA A 1 678 ? 3.610 13.434 -7.634 1.00 64.75 678 ALA A C 1
ATOM 4824 O O . ALA A 1 678 ? 3.931 14.321 -8.425 1.00 64.75 678 ALA A O 1
ATOM 4825 N N . GLN A 1 679 ? 3.898 13.617 -6.313 1.00 60.66 679 GLN A N 1
ATOM 4826 C CA . GLN A 1 679 ? 4.741 14.630 -5.533 1.00 60.66 679 GLN A CA 1
ATOM 4827 C C . GLN A 1 679 ? 4.868 16.132 -5.883 1.00 60.66 679 GLN A C 1
ATOM 4829 O O . GLN A 1 679 ? 5.365 16.898 -5.055 1.00 60.66 679 GLN A O 1
ATOM 4834 N N . GLY A 1 680 ? 4.366 16.607 -7.024 1.00 60.59 680 GLY A N 1
ATOM 4835 C CA . GLY A 1 680 ? 4.726 17.917 -7.587 1.00 60.59 680 GLY A CA 1
ATOM 4836 C C . GLY A 1 680 ? 3.630 18.992 -7.725 1.00 60.59 680 GLY A C 1
ATOM 4837 O O . GLY A 1 680 ? 3.831 20.088 -7.204 1.00 60.59 680 GLY A O 1
ATOM 4838 N N . SER A 1 681 ? 2.503 18.748 -8.432 1.00 60.84 681 SER A N 1
ATOM 4839 C CA . SER A 1 681 ? 1.518 19.806 -8.797 1.00 60.84 681 SER A CA 1
ATOM 4840 C C . SER A 1 681 ? 0.077 19.610 -8.298 1.00 60.84 681 SER A C 1
ATOM 4842 O O . SER A 1 681 ? -0.288 20.366 -7.435 1.00 60.84 681 SER A O 1
ATOM 4844 N N . SER A 1 682 ? -0.779 18.706 -8.779 1.00 60.38 682 SER A N 1
ATOM 4845 C CA . SER A 1 682 ? -2.106 18.391 -8.222 1.00 60.38 682 SER A CA 1
ATOM 4846 C C . SER A 1 682 ? -2.827 17.149 -8.833 1.00 60.38 682 SER A C 1
ATOM 4848 O O . SER A 1 682 ? -2.557 16.793 -9.969 1.00 60.38 682 SER A O 1
ATOM 4850 N N . GLU A 1 683 ? -3.883 16.629 -8.189 1.00 60.81 683 GLU A N 1
ATOM 4851 C CA . GLU A 1 683 ? -4.981 15.718 -8.650 1.00 60.81 683 GLU A CA 1
ATOM 4852 C C . GLU A 1 683 ? -4.623 14.203 -8.534 1.00 60.81 683 GLU A C 1
ATOM 4854 O O . GLU A 1 683 ? -3.451 13.923 -8.605 1.00 60.81 683 GLU A O 1
ATOM 4859 N N . CYS A 1 684 ? -5.497 13.179 -8.435 1.00 67.38 684 CYS A N 1
ATOM 4860 C CA . CYS A 1 684 ? -5.181 11.851 -9.027 1.00 67.38 684 CYS A CA 1
ATOM 4861 C C . CYS A 1 684 ? -6.272 11.189 -9.881 1.00 67.38 684 CYS A C 1
ATOM 4863 O O . CYS A 1 684 ? -6.851 11.876 -10.720 1.00 67.38 684 CYS A O 1
ATOM 4865 N N . ARG A 1 685 ? -6.275 9.839 -9.934 1.00 76.38 685 ARG A N 1
ATOM 4866 C CA . ARG A 1 685 ? -5.917 9.153 -11.182 1.00 76.38 685 ARG A CA 1
ATOM 4867 C C . ARG A 1 685 ? -6.235 7.646 -11.253 1.00 76.38 685 ARG A C 1
ATOM 4869 O O . ARG A 1 685 ? -5.351 6.831 -10.999 1.00 76.38 685 ARG A O 1
ATOM 4876 N N . ILE A 1 686 ? -7.428 7.299 -11.721 1.00 75.62 686 ILE A N 1
ATOM 4877 C CA . ILE A 1 686 ? -7.872 5.943 -12.079 1.00 75.62 686 ILE A CA 1
ATOM 4878 C C . ILE A 1 686 ? -8.611 5.942 -13.429 1.00 75.62 686 ILE A C 1
ATOM 4880 O O . ILE A 1 686 ? -9.433 6.818 -13.697 1.00 75.62 686 ILE A O 1
ATOM 4884 N N . VAL A 1 687 ? -8.224 5.049 -14.340 1.00 77.94 687 VAL A N 1
ATOM 4885 C CA . VAL A 1 687 ? -8.785 4.913 -15.683 1.00 77.94 687 VAL A CA 1
ATOM 4886 C C . VAL A 1 687 ? -8.423 3.609 -16.397 1.00 77.94 687 VAL A C 1
ATOM 4888 O O . VAL A 1 687 ? -7.273 3.238 -16.366 1.00 77.94 687 VAL A O 1
ATOM 4891 N N . LEU A 1 688 ? -9.305 3.052 -17.226 1.00 77.62 688 LEU A N 1
ATOM 4892 C CA . LEU A 1 688 ? -9.878 1.718 -17.026 1.00 77.62 688 LEU A CA 1
ATOM 4893 C C . LEU A 1 688 ? -9.416 0.624 -17.938 1.00 77.62 688 LEU A C 1
ATOM 4895 O O . LEU A 1 688 ? -9.304 0.826 -19.151 1.00 77.62 688 LEU A O 1
ATOM 4899 N N . GLY A 1 689 ? -9.251 -0.541 -17.343 1.00 77.38 689 GLY A N 1
ATOM 4900 C CA . GLY A 1 689 ? -9.104 -1.782 -18.059 1.00 77.38 689 GLY A CA 1
ATOM 4901 C C . GLY A 1 689 ? -10.457 -2.405 -18.320 1.00 77.38 689 GLY A C 1
ATOM 4902 O O . GLY A 1 689 ? -11.458 -2.069 -17.691 1.00 77.38 689 GLY A O 1
ATOM 4903 N N . ASP A 1 690 ? -10.453 -3.279 -19.314 1.00 71.31 690 ASP A N 1
ATOM 4904 C CA . ASP A 1 690 ? -11.584 -4.102 -19.709 1.00 71.31 690 ASP A CA 1
ATOM 4905 C C . ASP A 1 690 ? -11.220 -5.596 -19.602 1.00 71.31 690 ASP A C 1
ATOM 4907 O O . ASP A 1 690 ? -11.728 -6.397 -20.395 1.00 71.31 690 ASP A O 1
ATOM 4911 N N . GLY A 1 691 ? -10.275 -5.944 -18.701 1.00 72.62 691 GLY A N 1
ATOM 4912 C CA . GLY A 1 691 ? -9.615 -7.260 -18.537 1.00 72.62 691 GLY A CA 1
ATOM 4913 C C . GLY A 1 691 ? -9.097 -7.835 -19.855 1.00 72.62 691 GLY A C 1
ATOM 4914 O O . GLY A 1 691 ? -9.112 -9.049 -20.082 1.00 72.62 691 GLY A O 1
ATOM 4915 N N . ARG A 1 692 ? -8.804 -6.955 -20.828 1.00 77.19 692 ARG A N 1
ATOM 4916 C CA . ARG A 1 692 ? -8.764 -7.314 -22.254 1.00 77.19 692 ARG A CA 1
ATOM 4917 C C . ARG A 1 692 ? -8.240 -6.257 -23.237 1.00 77.19 692 ARG A C 1
ATOM 4919 O O . ARG A 1 692 ? -7.967 -6.641 -24.375 1.00 77.19 692 ARG A O 1
ATOM 4926 N N . GLY A 1 693 ? -8.088 -4.975 -22.907 1.00 72.81 693 GLY A N 1
ATOM 4927 C CA . GLY A 1 693 ? -7.971 -3.933 -23.945 1.00 72.81 693 GLY A CA 1
ATOM 4928 C C . GLY A 1 693 ? -7.429 -2.548 -23.573 1.00 72.81 693 GLY A C 1
ATOM 4929 O O . GLY A 1 693 ? -6.898 -1.901 -24.480 1.00 72.81 693 GLY A O 1
ATOM 4930 N N . GLY A 1 694 ? -7.494 -2.121 -22.307 1.00 74.38 694 GLY A N 1
ATOM 4931 C CA . GLY A 1 694 ? -7.484 -0.732 -21.814 1.00 74.38 694 GLY A CA 1
ATOM 4932 C C . GLY A 1 694 ? -6.495 0.262 -22.447 1.00 74.38 694 GLY A C 1
ATOM 4933 O O . GLY A 1 694 ? -6.605 0.604 -23.603 1.00 74.38 694 GLY A O 1
ATOM 4934 N N . PHE A 1 695 ? -5.608 0.854 -21.650 1.00 79.38 695 PHE A N 1
ATOM 4935 C CA . PHE A 1 695 ? -4.390 1.714 -21.764 1.00 79.38 695 PHE A CA 1
ATOM 4936 C C . PHE A 1 695 ? -4.337 3.271 -22.148 1.00 79.38 695 PHE A C 1
ATOM 4938 O O . PHE A 1 695 ? -3.787 4.018 -21.349 1.00 79.38 695 PHE A O 1
ATOM 4945 N N . ALA A 1 696 ? -4.997 3.904 -23.156 1.00 74.62 696 ALA A N 1
ATOM 4946 C CA . ALA A 1 696 ? -6.086 4.864 -22.814 1.00 74.62 696 ALA A CA 1
ATOM 4947 C C . ALA A 1 696 ? -6.364 6.289 -23.706 1.00 74.62 696 ALA A C 1
ATOM 4949 O O . ALA A 1 696 ? -5.786 6.268 -24.789 1.00 74.62 696 ALA A O 1
ATOM 4950 N N . ALA A 1 697 ? -7.067 7.565 -23.561 1.00 69.88 697 ALA A N 1
ATOM 4951 C CA . ALA A 1 697 ? -8.130 8.620 -22.867 1.00 69.88 697 ALA A CA 1
ATOM 4952 C C . ALA A 1 697 ? -8.992 8.888 -21.405 1.00 69.88 697 ALA A C 1
ATOM 4954 O O . ALA A 1 697 ? -10.202 8.687 -21.483 1.00 69.88 697 ALA A O 1
ATOM 4955 N N . PRO A 1 698 ? -8.636 9.473 -20.159 1.00 74.00 698 PRO A N 1
ATOM 4956 C CA . PRO A 1 698 ? -9.530 10.053 -19.032 1.00 74.00 698 PRO A CA 1
ATOM 4957 C C . PRO A 1 698 ? -10.371 11.373 -18.971 1.00 74.00 698 PRO A C 1
ATOM 4959 O O . PRO A 1 698 ? -10.384 12.130 -19.939 1.00 74.00 698 PRO A O 1
ATOM 4962 N N . ILE A 1 699 ? -11.040 11.783 -17.828 1.00 71.75 699 ILE A N 1
ATOM 4963 C CA . ILE A 1 699 ? -11.275 11.244 -16.404 1.00 71.75 699 ILE A CA 1
ATOM 4964 C C . ILE A 1 699 ? -10.309 11.651 -15.203 1.00 71.75 699 ILE A C 1
ATOM 4966 O O . ILE A 1 699 ? -9.735 10.755 -14.611 1.00 71.75 699 ILE A O 1
ATOM 4970 N N . VAL A 1 700 ? -10.034 12.917 -14.772 1.00 66.62 700 VAL A N 1
ATOM 4971 C CA . VAL A 1 700 ? -9.024 13.199 -13.659 1.00 66.62 700 VAL A CA 1
ATOM 4972 C C . VAL A 1 700 ? -9.293 14.427 -12.673 1.00 66.62 700 VAL A C 1
ATOM 4974 O O . VAL A 1 700 ? -9.987 15.347 -13.102 1.00 66.62 700 VAL A O 1
ATOM 4977 N N . PHE A 1 701 ? -8.779 14.484 -11.390 1.00 54.66 701 PHE A N 1
ATOM 4978 C CA . PHE A 1 701 ? -9.343 15.296 -10.229 1.00 54.66 701 PHE A CA 1
ATOM 4979 C C . PHE A 1 701 ? -8.618 15.415 -8.814 1.00 54.66 701 PHE A C 1
ATOM 4981 O O . PHE A 1 701 ? -7.715 14.641 -8.557 1.00 54.66 701 PHE A O 1
ATOM 4988 N N . PRO A 1 702 ? -9.042 16.296 -7.861 1.00 52.84 702 PRO A N 1
ATOM 4989 C CA . PRO A 1 702 ? -8.470 16.551 -6.489 1.00 52.84 702 PRO A CA 1
ATOM 4990 C C . PRO A 1 702 ? -8.499 15.623 -5.211 1.00 52.84 702 PRO A C 1
ATOM 4992 O O . PRO A 1 702 ? -9.469 14.935 -4.932 1.00 52.84 702 PRO A O 1
ATOM 4995 N N . ALA A 1 703 ? -7.484 15.733 -4.317 1.00 59.84 703 ALA A N 1
ATOM 4996 C CA . ALA A 1 703 ? -7.432 15.362 -2.864 1.00 59.84 703 ALA A CA 1
ATOM 4997 C C . ALA A 1 703 ? -6.342 16.195 -2.144 1.00 59.84 703 ALA A C 1
ATOM 4999 O O . ALA A 1 703 ? -6.006 17.289 -2.551 1.00 59.84 703 ALA A O 1
ATOM 5000 N N . LEU A 1 704 ? -5.727 15.742 -1.079 1.00 56.59 704 LEU A N 1
ATOM 5001 C CA . LEU A 1 704 ? -4.693 16.502 -0.357 1.00 56.59 704 LEU A CA 1
ATOM 5002 C C . LEU A 1 704 ? -3.393 16.955 -1.127 1.00 56.59 704 LEU A C 1
ATOM 5004 O O . LEU A 1 704 ? -3.323 16.808 -2.319 1.00 56.59 704 LEU A O 1
ATOM 5008 N N . HIS A 1 705 ? -2.325 17.492 -0.507 1.00 54.88 705 HIS A N 1
ATOM 5009 C CA . HIS A 1 705 ? -1.050 17.919 -1.148 1.00 54.88 705 HIS A CA 1
ATOM 5010 C C . HIS A 1 705 ? 0.080 16.842 -1.103 1.00 54.88 705 HIS A C 1
ATOM 5012 O O . HIS A 1 705 ? -0.014 15.919 -1.888 1.00 54.88 705 HIS A O 1
ATOM 5018 N N . GLN A 1 706 ? 1.151 16.913 -0.289 1.00 60.12 706 GLN A N 1
ATOM 5019 C CA . GLN A 1 706 ? 2.415 16.102 -0.261 1.00 60.12 706 GLN A CA 1
ATOM 5020 C C . GLN A 1 706 ? 2.412 14.510 -0.172 1.00 60.12 706 GLN A C 1
ATOM 5022 O O . GLN A 1 706 ? 3.395 13.907 0.256 1.00 60.12 706 GLN A O 1
ATOM 5027 N N . ALA A 1 707 ? 1.388 13.828 -0.692 1.00 57.12 707 ALA A N 1
ATOM 5028 C CA . ALA A 1 707 ? 1.029 12.393 -0.938 1.00 57.12 707 ALA A CA 1
ATOM 5029 C C . ALA A 1 707 ? 1.911 11.134 -1.010 1.00 57.12 707 ALA A C 1
ATOM 5031 O O . ALA A 1 707 ? 1.933 10.411 -2.000 1.00 57.12 707 ALA A O 1
ATOM 5032 N N . VAL A 1 708 ? 2.307 10.691 0.177 1.00 53.44 708 VAL A N 1
ATOM 5033 C CA . VAL A 1 708 ? 2.671 9.312 0.520 1.00 53.44 708 VAL A CA 1
ATOM 5034 C C . VAL A 1 708 ? 1.574 8.217 0.399 1.00 53.44 708 VAL A C 1
ATOM 5036 O O . VAL A 1 708 ? 1.276 7.917 -0.732 1.00 53.44 708 VAL A O 1
ATOM 5039 N N . ALA A 1 709 ? 0.947 7.632 1.429 1.00 51.81 709 ALA A N 1
ATOM 5040 C CA . ALA A 1 709 ? 0.341 6.257 1.569 1.00 51.81 709 ALA A CA 1
ATOM 5041 C C . ALA A 1 709 ? -1.170 5.784 1.194 1.00 51.81 709 ALA A C 1
ATOM 5043 O O . ALA A 1 709 ? -2.085 6.518 1.474 1.00 51.81 709 ALA A O 1
ATOM 5044 N N . ALA A 1 710 ? -1.518 4.579 0.634 1.00 55.22 710 ALA A N 1
ATOM 5045 C CA . ALA A 1 710 ? -2.823 4.022 0.030 1.00 55.22 710 ALA A CA 1
ATOM 5046 C C . ALA A 1 710 ? -3.874 2.989 0.703 1.00 55.22 710 ALA A C 1
ATOM 5048 O O . ALA A 1 710 ? -3.388 2.187 1.458 1.00 55.22 710 ALA A O 1
ATOM 5049 N N . ALA A 1 711 ? -5.223 2.809 0.416 1.00 57.34 711 ALA A N 1
ATOM 5050 C CA . ALA A 1 711 ? -6.102 1.639 0.922 1.00 57.34 711 ALA A CA 1
ATOM 5051 C C . ALA A 1 711 ? -7.620 1.450 0.396 1.00 57.34 711 ALA A C 1
ATOM 5053 O O . ALA A 1 711 ? -8.020 2.399 -0.245 1.00 57.34 711 ALA A O 1
ATOM 5054 N N . LEU A 1 712 ? -8.439 0.332 0.633 1.00 60.47 712 LEU A N 1
ATOM 5055 C CA . LEU A 1 712 ? -9.963 -0.038 0.461 1.00 60.47 712 LEU A CA 1
ATOM 5056 C C . LEU A 1 712 ? -10.606 -1.193 1.331 1.00 60.47 712 LEU A C 1
ATOM 5058 O O . LEU A 1 712 ? -9.842 -2.007 1.821 1.00 60.47 712 LEU A O 1
ATOM 5062 N N . ALA A 1 713 ? -11.970 -1.301 1.437 1.00 50.69 713 ALA A N 1
ATOM 5063 C CA . ALA A 1 713 ? -12.882 -2.496 1.209 1.00 50.69 713 ALA A CA 1
ATOM 5064 C C . ALA A 1 713 ? -14.408 -2.147 1.423 1.00 50.69 713 ALA A C 1
ATOM 5066 O O . ALA A 1 713 ? -14.735 -1.008 1.158 1.00 50.69 713 ALA A O 1
ATOM 5067 N N . ASP A 1 714 ? -15.316 -2.964 2.020 1.00 55.78 714 ASP A N 1
ATOM 5068 C CA . ASP A 1 714 ? -16.738 -2.620 2.439 1.00 55.78 714 ASP A CA 1
ATOM 5069 C C . ASP A 1 714 ? -16.997 -2.160 3.918 1.00 55.78 714 ASP A C 1
ATOM 5071 O O . ASP A 1 714 ? -16.845 -2.954 4.836 1.00 55.78 714 ASP A O 1
ATOM 5075 N N . LEU A 1 71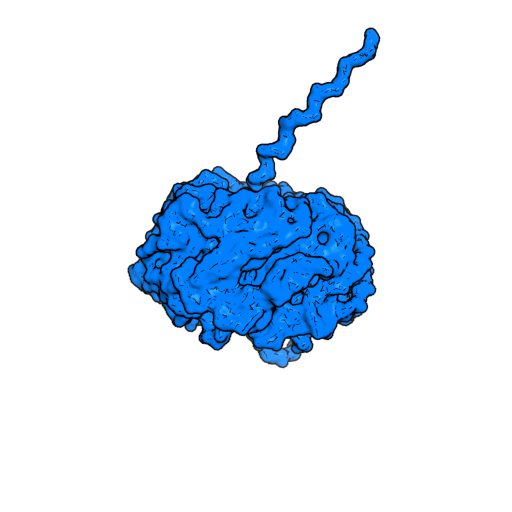5 ? -17.376 -0.894 4.188 1.00 46.53 715 LEU A N 1
ATOM 5076 C CA . LEU A 1 715 ? -17.723 -0.322 5.539 1.00 46.53 715 LEU A CA 1
ATOM 5077 C C . LEU A 1 715 ? -19.181 0.124 5.566 1.00 46.53 715 LEU A C 1
ATOM 5079 O O . LEU A 1 715 ? -19.601 1.100 6.189 1.00 46.53 715 LEU A O 1
ATOM 5083 N N . ASP A 1 716 ? -19.947 -0.512 4.722 1.00 48.16 716 ASP A N 1
ATOM 5084 C CA . ASP A 1 716 ? -21.267 -0.075 4.392 1.00 48.16 716 ASP A CA 1
ATOM 5085 C C . ASP A 1 716 ? -22.204 -1.229 4.745 1.00 48.16 716 ASP A C 1
ATOM 5087 O O . ASP A 1 716 ? -23.342 -1.030 5.179 1.00 48.16 716 ASP A O 1
ATOM 5091 N N . GLY A 1 717 ? -21.718 -2.458 4.537 1.00 50.50 717 GLY A N 1
ATOM 5092 C CA . GLY A 1 717 ? -22.559 -3.607 4.271 1.00 50.50 717 GLY A CA 1
ATOM 5093 C C . GLY A 1 717 ? -23.404 -3.404 3.008 1.00 50.50 717 GLY A C 1
ATOM 5094 O O . GLY A 1 717 ? -24.291 -4.220 2.748 1.00 50.50 717 GLY A O 1
ATOM 5095 N N . ASP A 1 718 ? -23.189 -2.318 2.246 1.00 51.97 718 ASP A N 1
ATOM 5096 C CA . ASP A 1 718 ? -23.816 -2.098 0.940 1.00 51.97 718 ASP A CA 1
ATOM 5097 C C . ASP A 1 718 ? -23.042 -2.799 -0.187 1.00 51.97 718 ASP A C 1
ATOM 5099 O O . ASP A 1 718 ? -23.626 -3.140 -1.222 1.00 51.97 718 ASP A O 1
ATOM 5103 N N . GLY A 1 719 ? -21.819 -3.236 0.139 1.00 53.06 719 GLY A N 1
ATOM 5104 C CA . GLY A 1 719 ? -21.209 -4.448 -0.395 1.00 53.06 719 GLY A CA 1
ATOM 5105 C C . GLY A 1 719 ? -19.869 -4.227 -1.077 1.00 53.06 719 GLY A C 1
ATOM 5106 O O . GLY A 1 719 ? -19.456 -5.104 -1.838 1.00 53.06 719 GLY A O 1
ATOM 5107 N N . LEU A 1 720 ? -19.275 -3.042 -0.955 1.00 54.91 720 LEU A N 1
ATOM 5108 C CA . LEU A 1 720 ? -18.458 -2.448 -2.013 1.00 54.91 720 LEU A CA 1
ATOM 5109 C C . LEU A 1 720 ? -17.125 -1.889 -1.532 1.00 54.91 720 LEU A C 1
ATOM 5111 O O . LEU A 1 720 ? -16.984 -1.514 -0.380 1.00 54.91 720 LEU A O 1
ATOM 5115 N N . ASP A 1 721 ? -16.157 -1.790 -2.436 1.00 60.56 721 ASP A N 1
ATOM 5116 C CA . ASP A 1 721 ? -14.758 -1.601 -2.078 1.00 60.56 721 ASP A CA 1
ATOM 5117 C C . ASP A 1 721 ? -14.283 -0.149 -2.239 1.00 60.56 721 ASP A C 1
ATOM 5119 O O . ASP A 1 721 ? -14.195 0.342 -3.358 1.00 60.56 721 ASP A O 1
ATOM 5123 N N . ASP A 1 722 ? -13.954 0.545 -1.130 1.00 52.94 722 ASP A N 1
ATOM 5124 C CA . ASP A 1 722 ? -13.857 2.018 -1.180 1.00 52.94 722 ASP A CA 1
ATOM 5125 C C . ASP A 1 722 ? -12.799 2.812 -0.429 1.00 52.94 722 ASP A C 1
ATOM 5127 O O . ASP A 1 722 ? -12.162 2.356 0.518 1.00 52.94 722 ASP A O 1
ATOM 5131 N N . LEU A 1 723 ? -12.613 4.052 -0.906 1.00 56.91 723 LEU A N 1
ATOM 5132 C CA . LEU A 1 723 ? -11.312 4.697 -0.982 1.00 56.91 723 LEU A CA 1
ATOM 5133 C C . LEU A 1 723 ? -10.837 5.408 0.245 1.00 56.91 723 LEU A C 1
ATOM 5135 O O . LEU A 1 723 ? -10.500 6.588 0.273 1.00 56.91 723 LEU A O 1
ATOM 5139 N N . LEU A 1 724 ? -10.691 4.577 1.249 1.00 53.75 724 LEU A N 1
ATOM 5140 C CA . LEU A 1 724 ? -9.713 4.629 2.296 1.00 53.75 724 LEU A CA 1
ATOM 5141 C C . LEU A 1 724 ? -8.490 5.546 1.945 1.00 53.75 724 LEU A C 1
ATOM 5143 O O . LEU A 1 724 ? -7.616 4.864 1.465 1.00 53.75 724 LEU A O 1
ATOM 5147 N N . VAL A 1 725 ? -8.369 6.921 2.223 1.00 52.25 725 VAL A N 1
ATOM 5148 C CA . VAL A 1 725 ? -7.352 8.109 2.023 1.00 52.25 725 VAL A CA 1
ATOM 5149 C C . VAL A 1 725 ? -6.221 8.864 2.960 1.00 52.25 725 VAL A C 1
ATOM 5151 O O . VAL A 1 725 ? -5.981 9.995 2.620 1.00 52.25 725 VAL A O 1
ATOM 5154 N N . GLY A 1 726 ? -5.503 8.534 4.077 1.00 50.34 726 GLY A N 1
ATOM 5155 C CA . GLY A 1 726 ? -4.234 9.170 4.724 1.00 50.34 726 GLY A CA 1
ATOM 5156 C C . GLY A 1 726 ? -3.407 10.532 4.393 1.00 50.34 726 GLY A C 1
ATOM 5157 O O . GLY A 1 726 ? -3.919 11.365 3.663 1.00 50.34 726 GLY A O 1
ATOM 5158 N N . SER A 1 727 ? -2.176 10.891 4.968 1.00 49.78 727 SER A N 1
ATOM 5159 C CA . SER A 1 727 ? -1.670 12.330 5.307 1.00 49.78 727 SER A CA 1
ATOM 5160 C C . SER A 1 727 ? -0.434 12.861 6.199 1.00 49.78 727 SER A C 1
ATOM 5162 O O . SER A 1 727 ? -0.441 12.483 7.343 1.00 49.78 727 SER A O 1
ATOM 5164 N N . PHE A 1 728 ? 0.448 13.874 5.868 1.00 46.12 728 PHE A N 1
ATOM 5165 C CA . PHE A 1 728 ? 1.699 14.495 6.511 1.00 46.12 728 PHE A CA 1
ATOM 5166 C C . PHE A 1 728 ? 1.715 15.594 7.653 1.00 46.12 728 PHE A C 1
ATOM 5168 O O . PHE A 1 728 ? 2.679 15.644 8.411 1.00 46.12 728 PHE A O 1
ATOM 5175 N N . GLU A 1 729 ? 0.771 16.529 7.813 1.00 51.81 729 GLU A N 1
ATOM 5176 C CA . GLU A 1 729 ? 0.891 17.678 8.766 1.00 51.81 729 GLU A CA 1
ATOM 5177 C C . GLU A 1 729 ? 0.081 17.265 9.976 1.00 51.81 729 GLU A C 1
ATOM 5179 O O . GLU A 1 729 ? 0.472 17.478 11.120 1.00 51.81 729 GLU A O 1
ATOM 5184 N N . THR A 1 730 ? -1.123 16.797 9.662 1.00 49.34 730 THR A N 1
ATOM 5185 C CA . THR A 1 730 ? -2.282 16.914 10.497 1.00 49.34 730 THR A CA 1
ATOM 5186 C C . THR A 1 730 ? -2.588 15.591 11.181 1.00 49.34 730 THR A C 1
ATOM 5188 O O . THR A 1 730 ? -2.244 14.495 10.774 1.00 49.34 730 THR A O 1
ATOM 5191 N N . ARG A 1 731 ? -3.185 15.702 12.341 1.00 49.25 731 ARG A N 1
ATOM 5192 C CA . ARG A 1 731 ? -3.515 14.648 13.286 1.00 49.25 731 ARG A CA 1
ATOM 5193 C C . ARG A 1 731 ? -4.668 13.757 12.804 1.00 49.25 731 ARG A C 1
ATOM 5195 O O . ARG A 1 731 ? -5.590 13.522 13.577 1.00 49.25 731 ARG A O 1
ATOM 5202 N N . ALA A 1 732 ? -4.689 13.353 11.536 1.00 44.78 732 ALA A N 1
ATOM 5203 C CA . ALA A 1 732 ? -5.944 13.388 10.786 1.00 44.78 732 ALA A CA 1
ATOM 5204 C C . ALA A 1 732 ? -6.372 12.223 9.947 1.00 44.78 732 ALA A C 1
ATOM 5206 O O . ALA A 1 732 ? -5.655 11.230 9.903 1.00 44.78 732 ALA A O 1
ATOM 5207 N N . ILE A 1 733 ? -7.521 12.498 9.250 1.00 50.06 733 ILE A N 1
ATOM 5208 C CA . ILE A 1 733 ? -8.038 11.872 8.030 1.00 50.06 733 ILE A CA 1
ATOM 5209 C C . ILE A 1 733 ? -9.142 12.694 7.160 1.00 50.06 733 ILE A C 1
ATOM 5211 O O . ILE A 1 733 ? -9.557 13.714 7.699 1.00 50.06 733 ILE A O 1
ATOM 5215 N N . ALA A 1 734 ? -9.378 12.473 5.797 1.00 49.62 734 ALA A N 1
ATOM 5216 C CA . ALA A 1 734 ? -10.418 12.390 4.625 1.00 49.62 734 ALA A CA 1
ATOM 5217 C C . ALA A 1 734 ? -10.356 11.454 3.212 1.00 49.62 734 ALA A C 1
ATOM 5219 O O . ALA A 1 734 ? -10.264 12.098 2.172 1.00 49.62 734 ALA A O 1
ATOM 5220 N N . THR A 1 735 ? -10.447 10.066 3.111 1.00 51.84 735 THR A N 1
ATOM 5221 C CA . THR A 1 735 ? -10.953 8.910 2.178 1.00 51.84 735 THR A CA 1
ATOM 5222 C C . THR A 1 735 ? -12.039 9.116 1.115 1.00 51.84 735 THR A C 1
ATOM 5224 O O . THR A 1 735 ? -12.201 10.270 0.781 1.00 51.84 735 THR A O 1
ATOM 5227 N N . PHE A 1 736 ? -12.780 8.052 0.647 1.00 54.53 736 PHE A N 1
ATOM 5228 C CA . PHE A 1 736 ? -14.085 7.960 -0.085 1.00 54.53 736 PHE A CA 1
ATOM 5229 C C . PHE A 1 736 ? -14.957 6.661 0.112 1.00 54.53 736 PHE A C 1
ATOM 5231 O O . PHE A 1 736 ? -14.425 5.722 0.691 1.00 54.53 736 PHE A O 1
ATOM 5238 N N . ILE A 1 737 ? -16.245 6.653 -0.336 1.00 53.81 737 ILE A N 1
ATOM 5239 C CA . ILE A 1 737 ? -17.449 5.824 0.063 1.00 53.81 737 ILE A CA 1
ATOM 5240 C C . ILE A 1 737 ? -18.116 5.044 -1.107 1.00 53.81 737 ILE A C 1
ATOM 5242 O O . ILE A 1 737 ? -18.051 5.579 -2.193 1.00 53.81 737 ILE A O 1
ATOM 5246 N N . ASN A 1 738 ? -18.902 3.966 -0.857 1.00 59.91 738 ASN A N 1
ATOM 5247 C CA . ASN A 1 738 ? -20.024 3.347 -1.647 1.00 59.91 738 ASN A CA 1
ATOM 5248 C C . ASN A 1 738 ? -20.683 4.138 -2.818 1.00 59.91 738 ASN A C 1
ATOM 5250 O O . ASN A 1 738 ? -20.846 5.298 -2.557 1.00 59.91 738 ASN A O 1
ATOM 5254 N N . ARG A 1 739 ? -21.196 3.563 -3.960 1.00 61.50 739 ARG A N 1
ATOM 5255 C CA . ARG A 1 739 ? -22.055 3.918 -5.207 1.00 61.50 739 ARG A CA 1
ATOM 5256 C C . ARG A 1 739 ? -21.749 4.803 -6.432 1.00 61.50 739 ARG A C 1
ATOM 5258 O O . ARG A 1 739 ? -22.210 5.952 -6.501 1.00 61.50 739 ARG A O 1
ATOM 5265 N N . SER A 1 740 ? -21.596 4.057 -7.531 1.00 60.25 740 SER A N 1
ATOM 5266 C CA . SER A 1 740 ? -22.326 4.145 -8.785 1.00 60.25 740 SER A CA 1
ATOM 5267 C C . SER A 1 740 ? -22.907 2.795 -9.265 1.00 60.25 740 SER A C 1
ATOM 5269 O O . SER A 1 740 ? -22.607 1.741 -8.739 1.00 60.25 740 SER A O 1
ATOM 5271 N N . ARG A 1 741 ? -23.796 2.799 -10.270 1.00 51.41 741 ARG A N 1
ATOM 5272 C CA . ARG A 1 741 ? -24.770 1.700 -10.500 1.00 51.41 741 ARG A CA 1
ATOM 5273 C C . ARG A 1 741 ? -24.379 0.652 -11.525 1.00 51.41 741 ARG A C 1
ATOM 5275 O O . ARG A 1 741 ? -24.181 1.038 -12.677 1.00 51.41 741 ARG A O 1
ATOM 5282 N N . ARG A 1 742 ? -24.533 -0.637 -11.154 1.00 44.47 742 ARG A N 1
ATOM 5283 C CA . ARG A 1 742 ? -24.990 -1.710 -12.068 1.00 44.47 742 ARG A CA 1
ATOM 5284 C C . ARG A 1 742 ? -26.373 -1.310 -12.601 1.00 44.47 742 ARG A C 1
ATOM 5286 O O . ARG A 1 742 ? -27.318 -1.198 -11.818 1.00 44.47 742 ARG A O 1
ATOM 5293 N N . ASP A 1 743 ? -26.462 -1.066 -13.909 1.00 41.22 743 ASP A N 1
ATOM 5294 C CA . ASP A 1 743 ? -27.684 -0.658 -14.639 1.00 41.22 743 ASP A CA 1
ATOM 5295 C C . ASP A 1 743 ? -28.649 -1.837 -14.929 1.00 41.22 743 ASP A C 1
ATOM 5297 O O . ASP A 1 743 ? -28.172 -2.940 -15.283 1.00 41.22 743 ASP A O 1
#